Protein AF-0000000085010158 (afdb_homodimer)

Organism: Metarhizium robertsii (strain ARSEF 23 / ATCC MYA-3075) (NCBI:txid655844)

Structure (mmCIF, N/CA/C/O backbone):
data_AF-0000000085010158-model_v1
#
loop_
_entity.id
_entity.type
_entity.pdbx_description
1 polymer 'Uncharacterized protein'
#
loop_
_atom_site.group_PDB
_atom_site.id
_atom_site.type_symbol
_atom_site.label_atom_id
_atom_site.label_alt_id
_atom_site.label_comp_id
_atom_site.label_asym_id
_atom_site.label_entity_id
_atom_site.label_seq_id
_atom_site.pdbx_PDB_ins_code
_atom_site.Cartn_x
_atom_site.Cartn_y
_atom_site.Cartn_z
_atom_site.occupancy
_atom_site.B_iso_or_equiv
_atom_site.auth_seq_id
_atom_site.auth_comp_id
_atom_site.auth_asym_id
_atom_site.auth_atom_id
_atom_site.pdbx_PDB_model_num
ATOM 1 N N . MET A 1 1 ? -5.367 -14.742 -4.367 1 85.62 1 MET A N 1
ATOM 2 C CA . MET A 1 1 ? -5.766 -16.141 -4.531 1 85.62 1 MET A CA 1
ATOM 3 C C . MET A 1 1 ? -6.887 -16.266 -5.562 1 85.62 1 MET A C 1
ATOM 5 O O . MET A 1 1 ? -6.832 -17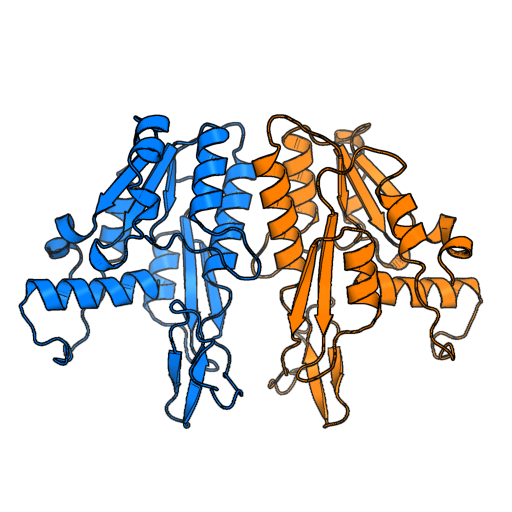.125 -6.441 1 85.62 1 MET A O 1
ATOM 9 N N . SER A 1 2 ? -7.801 -15.258 -5.531 1 76.25 2 SER A N 1
ATOM 10 C CA . SER A 1 2 ? -8.922 -15.375 -6.457 1 76.25 2 SER A CA 1
ATOM 11 C C . SER A 1 2 ? -8.445 -15.414 -7.906 1 76.25 2 SER A C 1
ATOM 13 O O . SER A 1 2 ? -8.867 -16.281 -8.68 1 76.25 2 SER A O 1
ATOM 15 N N . ASN A 1 3 ? -7.461 -14.625 -8.219 1 75.31 3 ASN A N 1
ATOM 16 C CA . ASN A 1 3 ? -6.973 -14.578 -9.586 1 75.31 3 ASN A CA 1
ATOM 17 C C . ASN A 1 3 ? -6.293 -15.883 -9.984 1 75.31 3 ASN A C 1
ATOM 19 O O . ASN A 1 3 ? -6.496 -16.375 -11.094 1 75.31 3 ASN A O 1
ATOM 23 N N . ILE A 1 4 ? -5.578 -16.391 -9.094 1 84.69 4 ILE A N 1
ATOM 24 C CA . ILE A 1 4 ? -4.848 -17.625 -9.375 1 84.69 4 ILE A CA 1
ATOM 25 C C . ILE A 1 4 ? -5.828 -18.781 -9.523 1 84.69 4 ILE A C 1
ATOM 27 O O . ILE A 1 4 ? -5.691 -19.609 -10.43 1 84.69 4 ILE A O 1
ATOM 31 N N . ASN A 1 5 ? -6.828 -18.766 -8.688 1 80.12 5 ASN A N 1
ATOM 32 C CA . ASN A 1 5 ? -7.805 -19.844 -8.68 1 80.12 5 ASN A CA 1
ATOM 33 C C . ASN A 1 5 ? -8.695 -19.797 -9.922 1 80.12 5 ASN A C 1
ATOM 35 O O . ASN A 1 5 ? -8.961 -20.828 -10.547 1 80.12 5 ASN A O 1
ATOM 39 N N . ILE A 1 6 ? -9.125 -18.641 -10.242 1 77.5 6 ILE A N 1
ATOM 40 C CA . ILE A 1 6 ? -9.992 -18.469 -11.406 1 77.5 6 ILE A CA 1
ATOM 41 C C . ILE A 1 6 ? -9.25 -18.891 -12.664 1 77.5 6 ILE A C 1
ATOM 43 O O . ILE A 1 6 ? -9.781 -19.641 -13.492 1 77.5 6 ILE A O 1
ATOM 47 N N . SER A 1 7 ? -8.078 -18.469 -12.758 1 79.75 7 SER A N 1
ATOM 48 C CA . SER A 1 7 ? -7.281 -18.797 -13.938 1 79.75 7 SER A CA 1
ATOM 49 C C . SER A 1 7 ? -6.922 -20.266 -13.961 1 79.75 7 SER A C 1
ATOM 51 O O . SER A 1 7 ? -6.77 -20.859 -15.031 1 79.75 7 SER A O 1
ATOM 53 N N . PHE A 1 8 ? -6.781 -20.859 -12.828 1 83.5 8 PHE A N 1
ATOM 54 C CA . PHE A 1 8 ? -6.551 -22.297 -12.727 1 83.5 8 PHE A CA 1
ATOM 55 C C . PHE A 1 8 ? -7.719 -23.078 -13.312 1 83.5 8 PHE A C 1
ATOM 57 O O . PHE A 1 8 ? -7.52 -23.984 -14.125 1 83.5 8 PHE A O 1
ATOM 64 N N . GLN A 1 9 ? -8.875 -22.656 -12.898 1 79.06 9 GLN A N 1
ATOM 65 C CA . GLN A 1 9 ? -10.078 -23.328 -13.406 1 79.06 9 GLN A CA 1
ATOM 66 C C . GLN A 1 9 ? -10.18 -23.188 -14.922 1 79.06 9 GLN A C 1
ATOM 68 O O . GLN A 1 9 ? -10.539 -24.141 -15.609 1 79.06 9 GLN A O 1
ATOM 73 N N . CYS A 1 10 ? -9.836 -22 -15.359 1 78 10 CYS A N 1
ATOM 74 C CA . CYS A 1 10 ? -9.852 -21.781 -16.797 1 78 10 CYS A CA 1
ATOM 75 C C . CYS A 1 10 ? -8.836 -22.672 -17.5 1 78 10 CYS A C 1
ATOM 77 O O . CYS A 1 10 ? -9.125 -23.25 -18.547 1 78 10 CYS A O 1
ATOM 79 N N . ALA A 1 11 ? -7.711 -22.734 -16.969 1 80.69 11 ALA A N 1
ATOM 80 C CA . ALA A 1 11 ? -6.656 -23.562 -17.547 1 80.69 11 ALA A CA 1
ATOM 81 C C . ALA A 1 11 ? -7.07 -25.031 -17.594 1 80.69 11 ALA A C 1
ATOM 83 O O . ALA A 1 11 ? -6.789 -25.734 -18.562 1 80.69 11 ALA A O 1
ATOM 84 N N . LEU A 1 12 ? -7.727 -25.422 -16.5 1 79.94 12 LEU A N 1
ATOM 85 C CA . LEU A 1 12 ? -8.195 -26.812 -16.438 1 79.94 12 LEU A CA 1
ATOM 86 C C . LEU A 1 12 ? -9.234 -27.078 -17.516 1 79.94 12 LEU A C 1
ATOM 88 O O . LEU A 1 12 ? -9.211 -28.141 -18.156 1 79.94 12 LEU A O 1
ATOM 92 N N . ARG A 1 13 ? -10.117 -26.094 -17.641 1 77.88 13 ARG A N 1
ATOM 93 C CA . ARG A 1 13 ? -11.148 -26.25 -18.656 1 77.88 13 ARG A CA 1
ATOM 94 C C . ARG A 1 13 ? -10.531 -26.344 -20.047 1 77.88 13 ARG A C 1
ATOM 96 O O . ARG A 1 13 ? -10.984 -27.125 -20.891 1 77.88 13 ARG A O 1
ATOM 103 N N . GLY A 1 14 ? -9.594 -25.562 -20.297 1 75.31 14 GLY A N 1
ATOM 104 C CA . GLY A 1 14 ? -8.906 -25.625 -21.578 1 75.31 14 GLY A CA 1
ATOM 105 C C . GLY A 1 14 ? -8.18 -26.922 -21.812 1 75.31 14 GLY A C 1
ATOM 106 O O . GLY A 1 14 ? -8.227 -27.484 -22.906 1 75.31 14 GLY A O 1
ATOM 107 N N . LYS A 1 15 ? -7.562 -27.375 -20.844 1 76.69 15 LYS A N 1
ATOM 108 C CA . LYS A 1 15 ? -6.773 -28.594 -20.953 1 76.69 15 LYS A CA 1
ATOM 109 C C . LYS A 1 15 ? -7.668 -29.812 -21.203 1 76.69 15 LYS A C 1
ATOM 111 O O . LYS A 1 15 ? -7.336 -30.672 -22.016 1 76.69 15 LYS A O 1
ATOM 116 N N . PHE A 1 16 ? -8.82 -29.859 -20.453 1 73.44 16 PHE A N 1
ATOM 117 C CA . PHE A 1 16 ? -9.664 -31.047 -20.531 1 73.44 16 PHE A CA 1
ATOM 118 C C . PHE A 1 16 ? -10.805 -30.828 -21.531 1 73.44 16 PHE A C 1
ATOM 120 O O . PHE A 1 16 ? -11.727 -31.641 -21.609 1 73.44 16 PHE A O 1
ATOM 127 N N . SER A 1 17 ? -10.578 -29.812 -22.359 1 67.56 17 SER A N 1
ATOM 128 C CA . SER A 1 17 ? -11.539 -29.5 -23.406 1 67.56 17 SER A CA 1
ATOM 129 C C . SER A 1 17 ? -12.969 -29.484 -22.859 1 67.56 17 SER A C 1
ATOM 131 O O . SER A 1 17 ? -13.867 -30.078 -23.453 1 67.56 17 SER A O 1
ATOM 133 N N . ILE A 1 18 ? -13.016 -29.25 -21.625 1 61.28 18 ILE A N 1
ATOM 134 C CA . ILE A 1 18 ? -14.344 -29.094 -21.031 1 61.28 18 ILE A CA 1
ATOM 135 C C . ILE A 1 18 ? -14.961 -27.781 -21.484 1 61.28 18 ILE A C 1
ATOM 137 O O . ILE A 1 18 ? -14.273 -26.75 -21.562 1 61.28 18 ILE A O 1
ATOM 141 N N . LYS A 1 19 ? -16.234 -27.875 -22.047 1 59.81 19 LYS A N 1
ATOM 142 C CA . LYS A 1 19 ? -16.922 -26.672 -22.516 1 59.81 19 LYS A CA 1
ATOM 143 C C . LYS A 1 19 ? -16.844 -25.547 -21.484 1 59.81 19 LYS A C 1
ATOM 145 O O . LYS A 1 19 ? -16.844 -25.812 -20.281 1 59.81 19 LYS A O 1
ATOM 150 N N . GLU A 1 20 ? -16.562 -24.406 -21.906 1 56.28 20 GLU A N 1
ATOM 151 C CA . GLU A 1 20 ? -16.328 -23.203 -21.109 1 56.28 20 GLU A CA 1
ATOM 152 C C . GLU A 1 20 ? -17.359 -23.094 -19.984 1 56.28 20 GLU A C 1
ATOM 154 O O . GLU A 1 20 ? -17.047 -22.656 -18.875 1 56.28 20 GLU A O 1
ATOM 159 N N . HIS A 1 21 ? -18.609 -23.609 -20.391 1 52.41 21 HIS A N 1
ATOM 160 C CA . HIS A 1 21 ? -19.719 -23.453 -19.453 1 52.41 21 HIS A CA 1
ATOM 161 C C . HIS A 1 21 ? -19.859 -24.672 -18.547 1 52.41 21 HIS A C 1
ATOM 163 O O . HIS A 1 21 ? -20.688 -24.688 -17.656 1 52.41 21 HIS A O 1
ATOM 169 N N . ALA A 1 22 ? -18.984 -25.719 -18.844 1 53.75 22 ALA A N 1
ATOM 170 C CA . ALA A 1 22 ? -19.156 -26.906 -18 1 53.75 22 ALA A CA 1
ATOM 171 C C . ALA A 1 22 ? -18.562 -26.672 -16.609 1 53.75 22 ALA A C 1
ATOM 173 O O . ALA A 1 22 ? -17.562 -25.969 -16.453 1 53.75 22 ALA A O 1
ATOM 174 N N . ARG A 1 23 ? -19.406 -26.828 -15.562 1 53.91 23 ARG A N 1
ATOM 175 C CA . ARG A 1 23 ? -19 -26.641 -14.172 1 53.91 23 ARG A CA 1
ATOM 176 C C . ARG A 1 23 ? -18.25 -27.844 -13.641 1 53.91 23 ARG A C 1
ATOM 178 O O . ARG A 1 23 ? -18.641 -28.984 -13.914 1 53.91 23 ARG A O 1
ATOM 185 N N . PHE A 1 24 ? -17 -27.766 -13.359 1 55 24 PHE A N 1
ATOM 186 C CA . PHE A 1 24 ? -16.328 -28.828 -12.617 1 55 24 PHE A CA 1
ATOM 187 C C . PHE A 1 24 ? -17.047 -29.125 -11.312 1 55 24 PHE A C 1
ATOM 189 O O . PHE A 1 24 ? -17.312 -28.203 -10.523 1 55 24 PHE A O 1
ATOM 196 N N . VAL A 1 25 ? -17.734 -30.125 -11.18 1 55.44 25 VAL A N 1
ATOM 197 C CA . VAL A 1 25 ? -18.25 -30.656 -9.914 1 55.44 25 VAL A CA 1
ATOM 198 C C . VAL A 1 25 ? -17.547 -31.984 -9.586 1 55.44 25 VAL A C 1
ATOM 200 O O . VAL A 1 25 ? -17.641 -32.938 -10.352 1 55.44 25 VAL A O 1
ATOM 203 N N . PRO A 1 26 ? -16.859 -31.922 -8.461 1 58.44 26 PRO A N 1
ATOM 204 C CA . PRO A 1 26 ? -16.547 -30.797 -7.578 1 58.44 26 PRO A CA 1
ATOM 205 C C . PRO A 1 26 ? -15.484 -29.859 -8.164 1 58.44 26 PRO A C 1
ATOM 207 O O . PRO A 1 26 ? -14.734 -30.266 -9.062 1 58.44 26 PRO A O 1
ATOM 210 N N . LEU A 1 27 ? -15.406 -28.641 -7.746 1 61.22 27 LEU A N 1
ATOM 211 C CA . LEU A 1 27 ? -14.422 -27.656 -8.188 1 61.22 27 LEU A CA 1
ATOM 212 C C . LEU A 1 27 ? -13.023 -28.062 -7.727 1 61.22 27 LEU A C 1
ATOM 214 O O . LEU A 1 27 ? -12.781 -28.25 -6.531 1 61.22 27 LEU A O 1
ATOM 218 N N . PRO A 1 28 ? -12.172 -28.453 -8.68 1 70.56 28 PRO A N 1
ATOM 219 C CA . PRO A 1 28 ? -10.812 -28.812 -8.281 1 70.56 28 PRO A CA 1
ATOM 220 C C . PRO A 1 28 ? -10.109 -27.719 -7.484 1 70.56 28 PRO A C 1
ATOM 222 O O . PRO A 1 28 ? -10.32 -26.531 -7.754 1 70.56 28 PRO A O 1
ATOM 225 N N . GLN A 1 29 ? -9.602 -28.219 -6.387 1 79.81 29 GLN A N 1
ATOM 226 C CA . GLN A 1 29 ? -8.875 -27.281 -5.527 1 79.81 29 GLN A CA 1
ATOM 227 C C . GLN A 1 29 ? -7.402 -27.219 -5.906 1 79.81 29 GLN A C 1
ATOM 229 O O . GLN A 1 29 ? -6.816 -28.234 -6.309 1 79.81 29 GLN A O 1
ATOM 234 N N . LEU A 1 30 ? -6.918 -26.109 -5.965 1 87.69 30 LEU A N 1
ATOM 235 C CA . LEU A 1 30 ? -5.504 -25.891 -6.242 1 87.69 30 LEU A CA 1
ATOM 236 C C . LEU A 1 30 ? -4.629 -26.469 -5.133 1 87.69 30 LEU A C 1
ATOM 238 O O . LEU A 1 30 ? -4.91 -26.266 -3.951 1 87.69 30 LEU A O 1
ATOM 242 N N . ASN A 1 31 ? -3.682 -27.312 -5.488 1 91.94 31 ASN A N 1
ATOM 243 C CA . ASN A 1 31 ? -2.711 -27.828 -4.531 1 91.94 31 ASN A CA 1
ATOM 244 C C . ASN A 1 31 ? -1.772 -26.734 -4.035 1 91.94 31 ASN A C 1
ATOM 246 O O . ASN A 1 31 ? -0.768 -26.422 -4.68 1 91.94 31 ASN A O 1
ATOM 250 N N . LEU A 1 32 ? -2.047 -26.234 -2.881 1 94.25 32 LEU A N 1
ATOM 251 C CA . LEU A 1 32 ? -1.325 -25.078 -2.355 1 94.25 32 LEU A CA 1
ATOM 252 C C . LEU A 1 32 ? 0.097 -25.469 -1.96 1 94.25 32 LEU A C 1
ATOM 254 O O . LEU A 1 32 ? 1.021 -24.656 -2.084 1 94.25 32 LEU A O 1
ATOM 258 N N . GLN A 1 33 ? 0.22 -26.672 -1.463 1 94.38 33 GLN A N 1
ATOM 259 C CA . GLN A 1 33 ? 1.555 -27.141 -1.109 1 94.38 33 GLN A CA 1
ATOM 260 C C . GLN A 1 33 ? 2.477 -27.156 -2.326 1 94.38 33 GLN A C 1
ATOM 262 O O . GLN A 1 33 ? 3.588 -26.625 -2.271 1 94.38 33 GLN A O 1
ATOM 267 N N . PHE A 1 34 ? 1.984 -27.719 -3.35 1 94.69 34 PHE A N 1
ATOM 268 C CA . PHE A 1 34 ? 2.799 -27.812 -4.559 1 94.69 34 PHE A CA 1
ATOM 269 C C . PHE A 1 34 ? 3.002 -26.422 -5.168 1 94.69 34 PHE A C 1
ATOM 271 O O . PHE A 1 34 ? 4.082 -26.125 -5.676 1 94.69 34 PHE A O 1
ATOM 278 N N . LEU A 1 35 ? 1.93 -25.609 -5.184 1 95.19 35 LEU A N 1
ATOM 279 C CA . LEU A 1 35 ? 2.088 -24.234 -5.656 1 95.19 35 LEU A CA 1
ATOM 280 C C . LEU A 1 35 ? 3.221 -23.547 -4.914 1 95.19 35 LEU A C 1
ATOM 282 O O . LEU A 1 35 ? 4.066 -22.891 -5.531 1 95.19 35 LEU A O 1
ATOM 286 N N . THR A 1 36 ? 3.266 -23.734 -3.607 1 96.56 36 THR A N 1
ATOM 287 C CA . THR A 1 36 ? 4.305 -23.125 -2.787 1 96.56 36 THR A CA 1
ATOM 288 C C . THR A 1 36 ? 5.684 -23.641 -3.186 1 96.56 36 THR A C 1
ATOM 290 O O . THR A 1 36 ? 6.648 -22.875 -3.242 1 96.56 36 THR A O 1
ATOM 293 N N . GLU A 1 37 ? 5.754 -24.891 -3.502 1 96.31 37 GLU A N 1
ATOM 294 C CA . GLU A 1 37 ? 7.016 -25.469 -3.953 1 96.31 37 GLU A CA 1
ATOM 295 C C . GLU A 1 37 ? 7.477 -24.844 -5.262 1 96.31 37 GLU A C 1
ATOM 297 O O . GLU A 1 37 ? 8.672 -24.609 -5.461 1 96.31 37 GLU A O 1
ATOM 302 N N . ILE A 1 38 ? 6.57 -24.609 -6.125 1 95.31 38 ILE A N 1
ATOM 303 C CA . ILE A 1 38 ? 6.898 -23.984 -7.395 1 95.31 38 ILE A CA 1
ATOM 304 C C . ILE A 1 38 ? 7.414 -22.562 -7.145 1 95.31 38 ILE A C 1
ATOM 306 O O . ILE A 1 38 ? 8.391 -22.125 -7.77 1 95.31 38 ILE A O 1
ATOM 310 N N . LEU A 1 39 ? 6.809 -21.828 -6.203 1 96.88 39 LEU A N 1
ATOM 311 C CA . LEU A 1 39 ? 7.148 -20.438 -5.93 1 96.88 39 LEU A CA 1
ATOM 312 C C . LEU A 1 39 ? 8.5 -20.328 -5.234 1 96.88 39 LEU A C 1
ATOM 314 O O . LEU A 1 39 ? 9.305 -19.453 -5.562 1 96.88 39 LEU A O 1
ATOM 318 N N . VAL A 1 40 ? 8.812 -21.203 -4.348 1 96.94 40 VAL A N 1
ATOM 319 C CA . VAL A 1 40 ? 9.969 -21.094 -3.465 1 96.94 40 VAL A CA 1
ATOM 320 C C . VAL A 1 40 ? 11.172 -21.781 -4.102 1 96.94 40 VAL A C 1
ATOM 322 O O . VAL A 1 40 ? 12.305 -21.328 -3.951 1 96.94 40 VAL A O 1
ATOM 325 N N . ARG A 1 41 ? 10.977 -22.891 -4.848 1 93.81 41 ARG A N 1
ATOM 326 C CA . ARG A 1 41 ? 12.008 -23.656 -5.531 1 93.81 41 ARG A CA 1
ATOM 327 C C . ARG A 1 41 ? 13.172 -23.969 -4.594 1 93.81 41 ARG A C 1
ATOM 329 O O . ARG A 1 41 ? 14.328 -23.734 -4.941 1 93.81 41 ARG A O 1
ATOM 336 N N . ASP A 1 42 ? 13.008 -24.312 -3.338 1 92.69 42 ASP A N 1
ATOM 337 C CA . ASP A 1 42 ? 13.961 -24.766 -2.328 1 92.69 42 ASP A CA 1
ATOM 338 C C . ASP A 1 42 ? 14.875 -23.625 -1.884 1 92.69 42 ASP A C 1
ATOM 340 O O . ASP A 1 42 ? 16 -23.859 -1.433 1 92.69 42 ASP A O 1
ATOM 344 N N . ARG A 1 43 ? 14.516 -22.453 -2.143 1 96.38 43 ARG A N 1
ATOM 345 C CA . ARG A 1 43 ? 15.273 -21.297 -1.688 1 96.38 43 ARG A CA 1
ATOM 346 C C . ARG A 1 43 ? 14.898 -20.922 -0.257 1 96.38 43 ARG A C 1
ATOM 348 O O . ARG A 1 43 ? 13.844 -21.328 0.239 1 96.38 43 ARG A O 1
ATOM 355 N N . LYS A 1 44 ? 15.828 -20.219 0.355 1 96.81 44 LYS A N 1
ATOM 356 C CA . LYS A 1 44 ? 15.516 -19.656 1.669 1 96.81 44 LYS A CA 1
ATOM 357 C C . LYS A 1 44 ? 14.328 -18.703 1.59 1 96.81 44 LYS A C 1
ATOM 359 O O . LYS A 1 44 ? 14.297 -17.828 0.728 1 96.81 44 LYS A O 1
ATOM 364 N N . ILE A 1 45 ? 13.414 -18.922 2.461 1 97.31 45 ILE A N 1
ATOM 365 C CA . ILE A 1 45 ? 12.211 -18.094 2.494 1 97.31 45 ILE A CA 1
ATOM 366 C C . ILE A 1 45 ? 12.406 -16.938 3.475 1 97.31 45 ILE A C 1
ATOM 368 O O . ILE A 1 45 ? 12.68 -17.156 4.66 1 97.31 45 ILE A O 1
ATOM 372 N N . MET A 1 46 ? 12.312 -15.773 2.945 1 96.75 46 MET A N 1
ATOM 373 C CA . MET A 1 46 ? 12.359 -14.617 3.844 1 96.75 46 MET A CA 1
ATOM 374 C C . MET A 1 46 ? 10.953 -14.219 4.289 1 96.75 46 MET A C 1
ATOM 376 O O . MET A 1 46 ? 10.742 -13.875 5.453 1 96.75 46 MET A O 1
ATOM 380 N N . THR A 1 47 ? 10.031 -14.188 3.354 1 96.75 47 THR A N 1
ATOM 381 C CA . THR A 1 47 ? 8.633 -13.898 3.666 1 96.75 47 THR A CA 1
ATOM 382 C C . THR A 1 47 ? 7.707 -14.531 2.635 1 96.75 47 THR A C 1
ATOM 384 O O . THR A 1 47 ? 8.07 -14.672 1.466 1 96.75 47 THR A O 1
ATOM 387 N N . LEU A 1 48 ? 6.539 -14.984 3.07 1 97.94 48 LEU A N 1
ATOM 388 C CA . LEU A 1 48 ? 5.441 -15.469 2.24 1 97.94 48 LEU A CA 1
ATOM 389 C C . LEU A 1 48 ? 4.164 -14.68 2.516 1 97.94 48 LEU A C 1
ATOM 391 O O . LEU A 1 48 ? 3.729 -14.578 3.664 1 97.94 48 LEU A O 1
ATOM 395 N N . ASN A 1 49 ? 3.646 -14.047 1.486 1 97.81 49 ASN A N 1
ATOM 396 C CA . ASN A 1 49 ? 2.43 -13.25 1.631 1 97.81 49 ASN A CA 1
ATOM 397 C C . ASN A 1 49 ? 1.328 -13.742 0.694 1 97.81 49 ASN A C 1
ATOM 399 O O . ASN A 1 49 ? 1.595 -14.078 -0.46 1 97.81 49 ASN A O 1
ATOM 403 N N . ALA A 1 50 ? 0.151 -13.812 1.194 1 96.88 50 ALA A N 1
ATOM 404 C CA . ALA A 1 50 ? -1.021 -14.148 0.387 1 96.88 50 ALA A CA 1
ATOM 405 C C . ALA A 1 50 ? -2.152 -13.156 0.631 1 96.88 50 ALA A C 1
ATOM 407 O O . ALA A 1 50 ? -2.402 -12.75 1.771 1 96.88 50 ALA A O 1
ATOM 408 N N . GLY A 1 51 ? -2.67 -12.641 -0.449 1 94.88 51 GLY A N 1
ATOM 409 C CA . GLY A 1 51 ? -3.871 -11.828 -0.379 1 94.88 51 GLY A CA 1
ATOM 410 C C . GLY A 1 51 ? -5.137 -12.594 -0.72 1 94.88 51 GLY A C 1
ATOM 411 O O . GLY A 1 51 ? -5.207 -13.25 -1.762 1 94.88 51 GLY A O 1
ATOM 412 N N . CYS A 1 52 ? -6.133 -12.492 0.187 1 93.31 52 CYS A N 1
ATOM 413 C CA . CYS A 1 52 ? -7.391 -13.203 0.007 1 93.31 52 CYS A CA 1
ATOM 414 C C . CYS A 1 52 ? -8.578 -12.289 0.283 1 93.31 52 CYS A C 1
ATOM 416 O O . CYS A 1 52 ? -8.414 -11.211 0.856 1 93.31 52 CYS A O 1
ATOM 418 N N . SER A 1 53 ? -9.664 -12.711 -0.253 1 90 53 SER A N 1
ATOM 419 C CA . SER A 1 53 ? -10.906 -12.016 0.052 1 90 53 SER A CA 1
ATOM 420 C C . SER A 1 53 ? -12.031 -12.992 0.371 1 90 53 SER A C 1
ATOM 422 O O . SER A 1 53 ? -12 -14.141 -0.077 1 90 53 SER A O 1
ATOM 424 N N . VAL A 1 54 ? -12.945 -12.523 1.182 1 88.19 54 VAL A N 1
ATOM 425 C CA . VAL A 1 54 ? -14.094 -13.344 1.566 1 88.19 54 VAL A CA 1
ATOM 426 C C . VAL A 1 54 ? -15.359 -12.5 1.561 1 88.19 54 VAL A C 1
ATOM 428 O O . VAL A 1 54 ? -15.297 -11.273 1.669 1 88.19 54 VAL A O 1
ATOM 431 N N . LEU A 1 55 ? -16.5 -13.164 1.315 1 84.31 55 LEU A N 1
ATOM 432 C CA . LEU A 1 55 ? -17.781 -12.484 1.427 1 84.31 55 LEU A CA 1
ATOM 433 C C . LEU A 1 55 ? -18.062 -12.094 2.875 1 84.31 55 LEU A C 1
ATOM 435 O O . LEU A 1 55 ? -17.641 -12.797 3.801 1 84.31 55 LEU A O 1
ATOM 439 N N . PRO A 1 56 ? -18.812 -10.992 3.004 1 81.38 56 PRO A N 1
ATOM 440 C CA . PRO A 1 56 ? -19.141 -10.594 4.375 1 81.38 56 PRO A CA 1
ATOM 441 C C . PRO A 1 56 ? -19.922 -11.672 5.125 1 81.38 56 PRO A C 1
ATOM 443 O O . PRO A 1 56 ? -20.781 -12.344 4.539 1 81.38 56 PRO A O 1
ATOM 446 N N . HIS A 1 57 ? -19.594 -11.797 6.344 1 79.75 57 HIS A N 1
ATOM 447 C CA . HIS A 1 57 ? -20.312 -12.672 7.27 1 79.75 57 HIS A CA 1
ATOM 448 C C . HIS A 1 57 ? -20.156 -14.141 6.871 1 79.75 57 HIS A C 1
ATOM 450 O O . HIS A 1 57 ? -21 -14.969 7.191 1 79.75 57 HIS A O 1
ATOM 456 N N . ARG A 1 58 ? -19.234 -14.438 6.043 1 83.19 58 ARG A N 1
ATOM 457 C CA . ARG A 1 58 ? -18.938 -15.828 5.719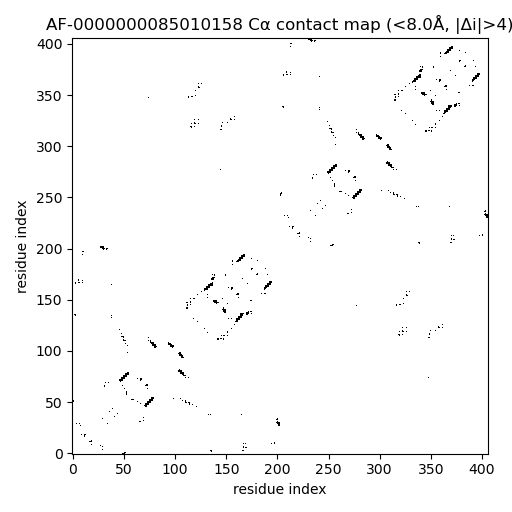 1 83.19 58 ARG A CA 1
ATOM 458 C C . ARG A 1 58 ? -17.703 -16.328 6.48 1 83.19 58 A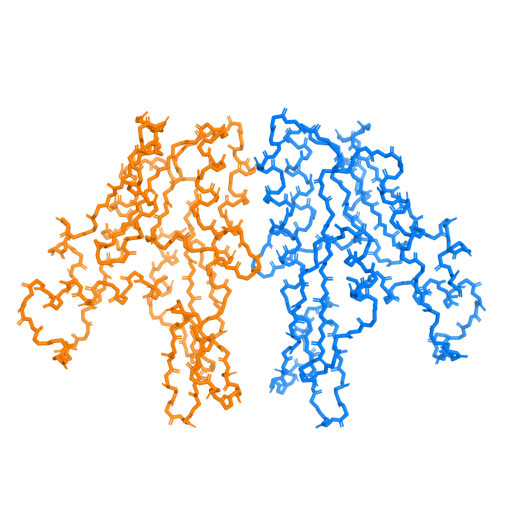RG A C 1
ATOM 460 O O . ARG A 1 58 ? -16.828 -15.531 6.828 1 83.19 58 ARG A O 1
ATOM 467 N N . GLN A 1 59 ? -17.781 -17.547 6.738 1 85.06 59 GLN A N 1
ATOM 468 C CA . GLN A 1 59 ? -16.641 -18.141 7.406 1 85.06 59 GLN A CA 1
ATOM 469 C C . GLN A 1 59 ? -15.414 -18.156 6.5 1 85.06 59 GLN A C 1
ATOM 471 O O . GLN A 1 59 ? -15.547 -18.188 5.273 1 85.06 59 GLN A O 1
ATOM 476 N N . GLU A 1 60 ? -14.281 -18.094 7.133 1 88.38 60 GLU A N 1
ATOM 477 C CA . GLU A 1 60 ? -13.023 -18.156 6.398 1 88.38 60 GLU A CA 1
ATOM 478 C C . GLU A 1 60 ? -12.891 -19.484 5.652 1 88.38 60 GLU A C 1
ATOM 480 O O . GLU A 1 60 ? -13.109 -20.547 6.23 1 88.38 60 GLU A O 1
ATOM 485 N N . PRO A 1 61 ? -12.609 -19.438 4.414 1 87.5 61 PRO A N 1
ATOM 486 C CA . PRO A 1 61 ? -12.414 -20.672 3.66 1 87.5 61 PRO A CA 1
ATOM 487 C C . PRO A 1 61 ? -11.234 -21.5 4.184 1 87.5 61 PRO A C 1
ATOM 489 O O . PRO A 1 61 ? -10.281 -20.938 4.73 1 87.5 61 PRO A O 1
ATOM 492 N N . ARG A 1 62 ? -11.367 -22.75 4.004 1 89.19 62 ARG A N 1
ATOM 493 C CA . ARG A 1 62 ? -10.367 -23.688 4.496 1 89.19 62 ARG A CA 1
ATOM 494 C C . ARG A 1 62 ? -8.984 -23.375 3.932 1 89.19 62 ARG A C 1
ATOM 496 O O . ARG A 1 62 ? -7.973 -23.547 4.609 1 89.19 62 ARG A O 1
ATOM 503 N N . PHE A 1 63 ? -8.938 -22.922 2.707 1 90.94 63 PHE A N 1
ATOM 504 C CA . PHE A 1 63 ? -7.652 -22.703 2.064 1 90.94 63 PHE A CA 1
ATOM 505 C C . PHE A 1 63 ? -6.875 -21.594 2.777 1 90.94 63 PHE A C 1
ATOM 507 O O . PHE A 1 63 ? -5.648 -21.531 2.693 1 90.94 63 PHE A O 1
ATOM 514 N N . VAL A 1 64 ? -7.531 -20.719 3.459 1 94.25 64 VAL A N 1
ATOM 515 C CA . VAL A 1 64 ? -6.879 -19.641 4.199 1 94.25 64 VAL A CA 1
ATOM 516 C C . VAL A 1 64 ? -6.023 -20.234 5.32 1 94.25 64 VAL A C 1
ATOM 518 O O . VAL A 1 64 ? -4.863 -19.859 5.488 1 94.25 64 VAL A O 1
ATOM 521 N N . GLN A 1 65 ? -6.625 -21.203 6.016 1 94.88 65 GLN A N 1
ATOM 522 C CA . GLN A 1 65 ? -5.871 -21.875 7.066 1 94.88 65 GLN A CA 1
ATOM 523 C C . GLN A 1 65 ? -4.73 -22.703 6.484 1 94.88 65 GLN A C 1
ATOM 525 O O . GLN A 1 65 ? -3.652 -22.781 7.074 1 94.88 65 GLN A O 1
ATOM 530 N N . GLU A 1 66 ? -4.996 -23.281 5.402 1 94.81 66 GLU A N 1
ATOM 531 C CA . GLU A 1 66 ? -3.945 -24.047 4.73 1 94.81 66 GLU A CA 1
ATOM 532 C C . GLU A 1 66 ? -2.752 -23.156 4.395 1 94.81 66 GLU A C 1
ATOM 534 O O . GLU A 1 66 ? -1.601 -23.547 4.578 1 94.81 66 GLU A O 1
ATOM 539 N N . LEU A 1 67 ? -2.986 -21.969 3.924 1 96.62 67 LEU A N 1
ATOM 540 C CA . LEU A 1 67 ? -1.93 -21.016 3.613 1 96.62 67 LEU A CA 1
ATOM 541 C C . LEU A 1 67 ? -1.153 -20.641 4.871 1 96.62 67 LEU A C 1
ATOM 543 O O . LEU A 1 67 ? 0.079 -20.594 4.852 1 96.62 67 LEU A O 1
ATOM 547 N N . ARG A 1 68 ? -1.881 -20.406 5.922 1 97.44 68 ARG A N 1
ATOM 548 C CA . ARG A 1 68 ? -1.226 -20.078 7.184 1 97.44 68 ARG A CA 1
ATOM 549 C C . ARG A 1 68 ? -0.319 -21.219 7.645 1 97.44 68 ARG A C 1
ATOM 551 O O . ARG A 1 68 ? 0.795 -20.984 8.117 1 97.44 68 ARG A O 1
ATOM 558 N N . ASP A 1 69 ? -0.827 -22.406 7.469 1 97.56 69 ASP A N 1
ATOM 559 C CA . ASP A 1 69 ? -0.059 -23.578 7.867 1 97.56 69 ASP A CA 1
ATOM 560 C C . ASP A 1 69 ? 1.216 -23.703 7.035 1 97.56 69 ASP A C 1
ATOM 562 O O . ASP A 1 69 ? 2.213 -24.266 7.504 1 97.56 69 ASP A O 1
ATOM 566 N N . LEU A 1 70 ? 1.181 -23.234 5.84 1 97 70 LEU A N 1
ATOM 567 C CA . LEU A 1 70 ? 2.336 -23.297 4.953 1 97 70 LEU A CA 1
ATOM 568 C C . LEU A 1 70 ? 3.312 -22.172 5.258 1 97 70 LEU A C 1
ATOM 570 O O . LEU A 1 70 ? 4.391 -22.094 4.664 1 97 70 LEU A O 1
ATOM 574 N N . GLY A 1 71 ? 2.9 -21.203 6.152 1 97.38 71 GLY A N 1
ATOM 575 C CA . GLY A 1 71 ? 3.811 -20.156 6.586 1 97.38 71 GLY A CA 1
ATOM 576 C C . GLY A 1 71 ? 3.5 -18.797 5.977 1 97.38 71 GLY A C 1
ATOM 577 O O . GLY A 1 71 ? 4.227 -17.828 6.203 1 97.38 71 GLY A O 1
ATOM 578 N N . TYR A 1 72 ? 2.408 -18.719 5.246 1 98.06 72 TYR A N 1
ATOM 579 C CA . TYR A 1 72 ? 2.053 -17.453 4.629 1 98.06 72 TYR A CA 1
ATOM 580 C C . TYR A 1 72 ? 1.483 -16.484 5.66 1 98.06 72 TYR A C 1
ATOM 582 O O . TYR A 1 72 ? 0.714 -16.875 6.539 1 98.06 72 TYR A O 1
ATOM 590 N N . ARG A 1 73 ? 1.917 -15.258 5.602 1 97.06 73 ARG A N 1
ATOM 591 C CA . ARG A 1 73 ? 1.088 -14.18 6.129 1 97.06 73 ARG A CA 1
ATOM 592 C C . ARG A 1 73 ? -0.136 -13.953 5.25 1 97.06 73 ARG A C 1
ATOM 594 O O . ARG A 1 73 ? -0.008 -13.547 4.09 1 97.06 73 ARG A O 1
ATOM 601 N N . VAL A 1 74 ? -1.27 -14.188 5.816 1 96.62 74 VAL A N 1
ATOM 602 C CA . VAL A 1 74 ? -2.479 -14.086 5.004 1 96.62 74 VAL A CA 1
ATOM 603 C C . VAL A 1 74 ? -3.221 -12.797 5.34 1 96.62 74 VAL A C 1
ATOM 605 O O . VAL A 1 74 ? -3.621 -12.586 6.488 1 96.62 74 VAL A O 1
ATOM 608 N N . ASP A 1 75 ? -3.316 -11.914 4.379 1 95.19 75 ASP A N 1
ATOM 609 C CA . ASP A 1 75 ? -4.195 -10.75 4.484 1 95.19 75 ASP A CA 1
ATOM 610 C C . ASP A 1 75 ? -5.574 -11.055 3.898 1 95.19 75 ASP A C 1
ATOM 612 O O . ASP A 1 75 ? -5.727 -11.156 2.68 1 95.19 75 ASP A O 1
ATOM 616 N N . LEU A 1 76 ? -6.508 -11.172 4.793 1 93.12 76 LEU A N 1
ATOM 617 C CA . LEU A 1 76 ? -7.863 -11.539 4.395 1 93.12 76 LEU A CA 1
ATOM 618 C C . LEU A 1 76 ? -8.789 -10.328 4.441 1 93.12 76 LEU A C 1
ATOM 620 O O . LEU A 1 76 ? -9.062 -9.789 5.516 1 93.12 76 LEU A O 1
ATOM 624 N N . ARG A 1 77 ? -9.289 -9.906 3.275 1 88.94 77 ARG A N 1
ATOM 625 C CA . ARG A 1 77 ? -10.188 -8.758 3.211 1 88.94 77 ARG A CA 1
ATOM 626 C C . ARG A 1 77 ? -11.625 -9.203 2.945 1 88.94 77 ARG A C 1
ATOM 628 O O . ARG A 1 77 ? -11.852 -10.25 2.338 1 88.94 77 ARG A O 1
ATOM 635 N N . GLU A 1 78 ? -12.531 -8.328 3.391 1 86.06 78 GLU A N 1
ATOM 636 C CA . GLU A 1 78 ? -13.945 -8.586 3.111 1 86.06 78 GLU A CA 1
ATOM 637 C C . GLU A 1 78 ? -14.398 -7.871 1.843 1 86.06 78 GLU A C 1
ATOM 639 O O . GLU A 1 78 ? -14.078 -6.695 1.642 1 86.06 78 GLU A O 1
ATOM 644 N N . ARG A 1 79 ? -15.078 -8.625 1.054 1 85.69 79 ARG A N 1
ATOM 64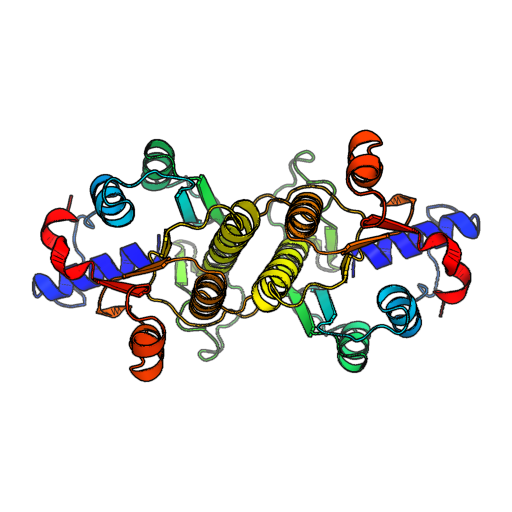5 C CA . ARG A 1 79 ? -15.625 -8.031 -0.16 1 85.69 79 ARG A CA 1
ATOM 646 C C . ARG A 1 79 ? -16.719 -7.027 0.17 1 85.69 79 ARG A C 1
ATOM 648 O O . ARG A 1 79 ? -17.391 -7.148 1.198 1 85.69 79 ARG A O 1
ATOM 655 N N . LYS A 1 80 ? -16.828 -6.047 -0.585 1 79.31 80 LYS A N 1
ATOM 656 C CA . LYS A 1 80 ? -17.797 -4.98 -0.337 1 79.31 80 LYS A CA 1
ATOM 657 C C . LYS A 1 80 ? -18.984 -5.086 -1.286 1 79.31 80 LYS A C 1
ATOM 659 O O . LYS A 1 80 ? -18.828 -5.434 -2.457 1 79.31 80 LYS A O 1
ATOM 664 N N . ARG A 1 81 ? -20.141 -4.73 -0.622 1 75.69 81 ARG A N 1
ATOM 665 C CA . ARG A 1 81 ? -21.359 -4.73 -1.443 1 75.69 81 ARG A CA 1
ATOM 666 C C . ARG A 1 81 ? -21.328 -3.578 -2.441 1 75.69 81 ARG A C 1
ATOM 668 O O . ARG A 1 81 ? -20.984 -2.449 -2.09 1 75.69 81 ARG A O 1
ATOM 675 N N . GLU A 1 82 ? -21.453 -3.855 -3.662 1 69.19 82 GLU A N 1
ATOM 676 C CA . GLU A 1 82 ? -21.5 -2.824 -4.695 1 69.19 82 GLU A CA 1
ATOM 677 C C . GLU A 1 82 ? -22.906 -2.211 -4.789 1 69.19 82 GLU A C 1
ATOM 679 O O . GLU A 1 82 ? -23.906 -2.932 -4.816 1 69.19 82 GLU A O 1
ATOM 684 N N . ASN A 1 83 ? -23.156 -1.023 -4.121 1 58.06 83 ASN A N 1
ATOM 685 C CA . ASN A 1 83 ? -24.484 -0.407 -4.25 1 58.06 83 ASN A CA 1
ATOM 686 C C . ASN A 1 83 ? -24.766 0.011 -5.691 1 58.06 83 ASN A C 1
ATOM 688 O O . ASN A 1 83 ? -25.781 0.649 -5.965 1 58.06 83 ASN A O 1
ATOM 692 N N . HIS A 1 84 ? -23.781 0.45 -6.523 1 50.19 84 HIS A N 1
ATOM 693 C CA . HIS A 1 84 ? -24.141 1.198 -7.719 1 50.19 84 HIS A CA 1
ATOM 694 C C . HIS A 1 84 ? -25.031 0.364 -8.641 1 50.19 84 HIS A C 1
ATOM 696 O O . HIS A 1 84 ? -24.938 -0.866 -8.641 1 50.19 84 HIS A O 1
ATOM 702 N N . ASP A 1 85 ? -26.219 0.958 -9.023 1 45.94 85 ASP A N 1
ATOM 703 C CA . ASP A 1 85 ? -26.75 0.813 -10.367 1 45.94 85 ASP A CA 1
ATOM 704 C C . ASP A 1 85 ? -25.641 0.608 -11.398 1 45.94 85 ASP A C 1
ATOM 706 O O . ASP A 1 85 ? -24.812 1.493 -11.602 1 45.94 85 ASP A O 1
ATOM 710 N N . PHE A 1 86 ? -25.062 -0.476 -11.492 1 38.09 86 PHE A N 1
ATOM 711 C CA . PHE A 1 86 ? -23.984 -0.713 -12.453 1 38.09 86 PHE A CA 1
ATOM 712 C C . PHE A 1 86 ? -24.219 0.108 -13.719 1 38.09 86 PHE A C 1
ATOM 714 O O . PHE A 1 86 ? -25.188 -0.103 -14.438 1 38.09 86 PHE A O 1
ATOM 721 N N . LYS A 1 87 ? -24 1.454 -13.703 1 39.31 87 LYS A N 1
ATOM 722 C CA . LYS A 1 87 ? -23.828 1.706 -15.125 1 39.31 87 LYS A CA 1
ATOM 723 C C . LYS A 1 87 ? -22.719 0.834 -15.711 1 39.31 87 LYS A C 1
ATOM 725 O O . LYS A 1 87 ? -21.641 0.73 -15.133 1 39.31 87 LYS A O 1
ATOM 730 N N . ALA A 1 88 ? -22.969 -0.139 -16.516 1 34 88 ALA A N 1
ATOM 731 C CA . ALA A 1 88 ? -22.297 -1.188 -17.266 1 34 88 ALA A CA 1
ATOM 732 C C . ALA A 1 88 ? -20.812 -0.88 -17.422 1 34 88 ALA A C 1
ATOM 734 O O . ALA A 1 88 ? -19.984 -1.792 -17.578 1 34 88 ALA A O 1
ATOM 735 N N . GLY A 1 89 ? -20.312 0.241 -17.562 1 34.75 89 GLY A N 1
ATOM 736 C CA . GLY A 1 89 ? -19.078 0.538 -18.25 1 34.75 89 GLY A CA 1
ATOM 737 C C . GLY A 1 89 ? -17.875 0.553 -17.344 1 34.75 89 GLY A C 1
ATOM 738 O O . GLY A 1 89 ? -16.734 0.722 -17.797 1 34.75 89 GLY A O 1
ATOM 739 N N . GLU A 1 90 ? -17.938 1.051 -16.109 1 36.03 90 GLU A N 1
ATOM 740 C CA . GLU A 1 90 ? -16.656 1.343 -15.469 1 36.03 90 GLU A CA 1
ATOM 741 C C . GLU A 1 90 ? -16.141 0.141 -14.688 1 36.03 90 GLU A C 1
ATOM 743 O O . GLU A 1 90 ? -15.352 0.296 -13.742 1 36.03 90 GLU A O 1
ATOM 748 N N . ALA A 1 91 ? -16.594 -1.049 -14.703 1 35.56 91 ALA A N 1
ATOM 749 C CA . ALA A 1 91 ? -16.016 -2.236 -14.07 1 35.56 91 ALA A CA 1
ATOM 750 C C . ALA A 1 91 ? -14.57 -2.443 -14.492 1 35.56 91 ALA A C 1
ATOM 752 O O . ALA A 1 91 ? -14.281 -2.584 -15.688 1 35.56 91 ALA A O 1
ATOM 753 N N . SER A 1 92 ? -13.688 -1.903 -13.797 1 38.97 92 SER A N 1
ATOM 754 C CA . SER A 1 92 ? -12.352 -2.357 -14.172 1 38.97 92 SER A CA 1
ATOM 755 C C . SER A 1 92 ? -12.281 -3.881 -14.234 1 38.97 92 SER A C 1
ATOM 757 O O . SER A 1 92 ? -12.984 -4.566 -13.484 1 38.97 92 SER A O 1
ATOM 759 N N . SER A 1 93 ? -12.008 -4.461 -15.297 1 40.25 93 SER A N 1
ATOM 760 C CA . SER A 1 93 ? -11.883 -5.863 -15.664 1 40.25 93 SER A CA 1
ATOM 761 C C . SER A 1 93 ? -11.414 -6.711 -14.484 1 40.25 93 SER A C 1
ATOM 763 O O . SER A 1 93 ? -11.602 -7.93 -14.477 1 40.25 93 SER A O 1
ATOM 765 N N . SER A 1 94 ? -10.672 -6.105 -13.523 1 44.41 94 SER A N 1
ATOM 766 C CA . SER A 1 94 ? -10.062 -6.988 -12.531 1 44.41 94 SER A CA 1
ATOM 767 C C . SER A 1 94 ? -11 -7.211 -11.344 1 44.41 94 SER A C 1
ATOM 769 O O . SER A 1 94 ? -10.648 -7.922 -10.398 1 44.41 94 SER A O 1
ATOM 771 N N . GLU A 1 95 ? -12.086 -6.574 -11.383 1 47.38 95 GLU A N 1
ATOM 772 C CA . GLU A 1 95 ? -12.969 -6.703 -10.227 1 47.38 95 GLU A CA 1
ATOM 773 C C . GLU A 1 95 ? -13.844 -7.949 -10.336 1 47.38 95 GLU A C 1
ATOM 775 O O . GLU A 1 95 ? -14.508 -8.164 -11.352 1 47.38 95 GLU A O 1
ATOM 780 N N . GLU A 1 96 ? -13.453 -8.969 -9.664 1 53.19 96 GLU A N 1
ATOM 781 C CA . GLU A 1 96 ? -14.266 -10.18 -9.578 1 53.19 96 GLU A CA 1
ATOM 782 C C . GLU A 1 96 ? -15.547 -9.93 -8.797 1 53.19 96 GLU A C 1
ATOM 784 O O . GLU A 1 96 ? -15.516 -9.422 -7.672 1 53.19 96 GLU A O 1
ATOM 789 N N . PHE A 1 97 ? -16.625 -9.891 -9.578 1 49.22 97 PHE A N 1
ATOM 790 C CA . PHE A 1 97 ? -17.938 -9.773 -8.961 1 49.22 97 PHE A CA 1
ATOM 791 C C . PHE A 1 97 ? -18.438 -11.133 -8.477 1 49.22 97 PHE A C 1
ATOM 793 O O . PHE A 1 97 ? -18.203 -12.156 -9.133 1 49.22 97 PHE A O 1
ATOM 800 N N . VAL A 1 98 ? -18.562 -11.227 -7.152 1 54.44 98 VAL A N 1
ATOM 801 C CA . VAL A 1 98 ? -19.25 -12.422 -6.652 1 54.44 98 VAL A CA 1
ATOM 802 C C . VAL A 1 98 ? -20.688 -12.07 -6.285 1 54.44 98 VAL A C 1
ATOM 804 O O . VAL A 1 98 ? -20.938 -11.047 -5.637 1 54.44 98 VAL A O 1
ATOM 807 N N . PHE A 1 99 ? -21.641 -12.703 -6.953 1 51.94 99 PHE A N 1
ATOM 808 C CA . PHE A 1 99 ? -23.047 -12.531 -6.629 1 51.94 99 PHE A CA 1
ATOM 809 C C . PHE A 1 99 ? -23.406 -13.297 -5.363 1 51.94 99 PHE A C 1
ATOM 811 O O . PHE A 1 99 ? -22.984 -14.445 -5.18 1 51.94 99 PHE A O 1
ATOM 818 N N . SER A 1 100 ? -23.766 -12.5 -4.316 1 53.69 100 SER A N 1
ATOM 819 C CA . SER A 1 100 ? -24.219 -13.188 -3.113 1 53.69 100 SER A CA 1
ATOM 820 C C . SER A 1 100 ? -25.656 -13.695 -3.273 1 53.69 100 SER A C 1
ATOM 822 O O . SER A 1 100 ? -26.406 -13.18 -4.105 1 53.69 100 SER A O 1
ATOM 824 N N . ARG A 1 101 ? -26 -14.766 -2.627 1 52.81 101 ARG A N 1
ATOM 825 C CA . ARG A 1 101 ? -27.328 -15.359 -2.609 1 52.81 101 ARG A CA 1
ATOM 826 C C . ARG A 1 101 ? -28.391 -14.312 -2.334 1 52.81 101 ARG A C 1
ATOM 828 O O . ARG A 1 101 ? -29.5 -14.398 -2.852 1 52.81 101 ARG A O 1
ATOM 835 N N . ASN A 1 102 ? -28.156 -13.359 -1.501 1 54.06 102 ASN A N 1
ATOM 836 C CA . ASN A 1 102 ? -29.188 -12.398 -1.116 1 54.06 102 ASN A CA 1
ATOM 837 C C . ASN A 1 102 ? -29.281 -11.25 -2.115 1 54.06 102 ASN A C 1
ATOM 839 O O . ASN A 1 102 ? -29.859 -10.203 -1.813 1 54.06 102 ASN A O 1
ATOM 843 N N . GLY A 1 103 ? -28.734 -11.469 -3.359 1 59.19 103 GLY A N 1
ATOM 844 C CA . GLY A 1 103 ? -28.984 -10.562 -4.469 1 59.19 103 GLY A CA 1
ATOM 845 C C . GLY A 1 103 ? -27.984 -9.414 -4.539 1 59.19 103 GLY A C 1
ATOM 846 O O . GLY A 1 103 ? -28.078 -8.562 -5.43 1 59.19 103 GLY A O 1
ATOM 847 N N . GLY A 1 104 ? -27 -9.445 -3.592 1 66.94 104 GLY A N 1
ATOM 848 C CA . GLY A 1 104 ? -26.109 -8.297 -3.682 1 66.94 104 GLY A CA 1
ATOM 849 C C . GLY A 1 104 ? -24.797 -8.617 -4.395 1 66.94 104 GLY A C 1
ATOM 850 O O . GLY A 1 104 ? -24.406 -9.773 -4.48 1 66.94 104 GLY A O 1
ATOM 851 N N . ARG A 1 105 ? -24.375 -7.758 -5.309 1 78.69 105 ARG A N 1
ATOM 852 C CA . ARG A 1 105 ? -23.078 -7.879 -5.973 1 78.69 105 ARG A CA 1
ATOM 853 C C . ARG A 1 105 ? -21.953 -7.402 -5.066 1 78.69 105 ARG A C 1
ATOM 855 O O . ARG A 1 105 ? -22.047 -6.344 -4.445 1 78.69 105 ARG A O 1
ATOM 862 N N . TYR A 1 106 ? -21.016 -8.367 -4.875 1 81.88 106 TYR A N 1
ATOM 863 C CA . TYR A 1 106 ? -19.875 -8.039 -4.027 1 81.88 106 TYR A CA 1
ATOM 864 C C . TYR A 1 106 ? -18.594 -7.977 -4.848 1 81.88 106 TYR A C 1
ATOM 866 O O . TYR A 1 106 ? -18.391 -8.781 -5.762 1 81.88 106 TYR A O 1
ATOM 874 N N . VAL A 1 107 ? -17.828 -7.027 -4.559 1 80.69 107 VAL A N 1
ATOM 875 C CA . VAL A 1 107 ? -16.609 -6.812 -5.316 1 80.69 107 VAL A CA 1
ATOM 876 C C . VAL A 1 107 ? -15.398 -6.926 -4.391 1 80.69 107 VAL A C 1
ATOM 878 O O . VAL A 1 107 ? -15.445 -6.492 -3.238 1 80.69 107 VAL A O 1
ATOM 881 N N . GLU A 1 108 ? -14.375 -7.656 -4.953 1 81.44 108 GLU A N 1
ATOM 882 C CA . GLU A 1 108 ? -13.094 -7.699 -4.262 1 81.44 108 GLU A CA 1
ATOM 883 C C . GLU A 1 108 ? -12.352 -6.371 -4.398 1 81.44 108 GLU A C 1
ATOM 885 O O . GLU A 1 108 ? -12.25 -5.82 -5.496 1 81.44 108 GLU A O 1
ATOM 890 N N . GLU A 1 109 ? -12.016 -5.871 -3.223 1 78.62 109 GLU A N 1
ATOM 891 C CA . GLU A 1 109 ? -11.305 -4.602 -3.254 1 78.62 109 GLU A CA 1
ATOM 892 C C . GLU A 1 109 ? -10.016 -4.668 -2.432 1 78.62 109 GLU A C 1
ATOM 894 O O . GLU A 1 109 ? -9.984 -5.305 -1.378 1 78.62 109 GLU A O 1
ATOM 899 N N . LEU A 1 110 ? -8.977 -4.125 -2.9 1 83.69 110 LEU A N 1
ATOM 900 C CA . LEU A 1 110 ? -7.77 -3.727 -2.184 1 83.69 110 LEU A CA 1
ATOM 901 C C . LEU A 1 110 ? -6.848 -4.922 -1.964 1 83.69 110 LEU A C 1
ATOM 903 O O . LEU A 1 110 ? -5.828 -4.809 -1.278 1 83.69 110 LEU A O 1
ATOM 907 N N . VAL A 1 111 ? -7.176 -6.062 -2.486 1 88.88 111 VAL A N 1
ATOM 908 C CA . VAL A 1 111 ? -6.316 -7.23 -2.303 1 88.88 111 VAL A CA 1
ATOM 909 C C . VAL A 1 111 ? -4.984 -7.008 -3.016 1 88.88 111 VAL A C 1
ATOM 911 O O . VAL A 1 111 ? -3.92 -7.145 -2.408 1 88.88 111 VAL A O 1
ATOM 914 N N . ASP A 1 112 ? -5.086 -6.559 -4.281 1 89.75 112 ASP A N 1
ATOM 915 C CA . ASP A 1 112 ? -3.873 -6.293 -5.051 1 89.75 112 ASP A CA 1
ATOM 916 C C . ASP A 1 112 ? -3.025 -5.211 -4.383 1 89.75 112 ASP A C 1
ATOM 918 O O . ASP A 1 112 ? -1.81 -5.363 -4.25 1 89.75 112 ASP A O 1
ATOM 922 N N . GLU A 1 113 ? -3.678 -4.172 -3.945 1 89.69 113 GLU A N 1
ATOM 923 C CA . GLU A 1 113 ? -2.971 -3.076 -3.285 1 89.69 113 GLU A CA 1
ATOM 924 C C . GLU A 1 113 ? -2.27 -3.559 -2.018 1 89.69 113 GLU A C 1
ATOM 926 O O . GLU A 1 113 ? -1.163 -3.111 -1.707 1 89.69 113 GLU A O 1
ATOM 931 N N . THR A 1 114 ? -2.953 -4.406 -1.324 1 92.06 114 THR A N 1
ATOM 932 C CA . THR A 1 114 ? -2.357 -4.945 -0.107 1 92.06 114 THR A CA 1
ATOM 933 C C . THR A 1 114 ? -1.106 -5.754 -0.43 1 92.06 114 THR A C 1
ATOM 935 O O . THR A 1 114 ? -0.085 -5.629 0.248 1 92.06 114 THR A O 1
ATOM 938 N N . LEU A 1 115 ? -1.176 -6.547 -1.425 1 93.94 115 LEU A N 1
ATOM 939 C CA . LEU A 1 115 ? -0.02 -7.336 -1.832 1 93.94 115 LEU A CA 1
ATOM 940 C C . LEU A 1 115 ? 1.123 -6.434 -2.285 1 93.94 115 LEU A C 1
ATOM 942 O O . LEU A 1 115 ? 2.291 -6.719 -2.008 1 93.94 115 LEU A O 1
ATOM 946 N N . GLN A 1 116 ? 0.791 -5.445 -3.01 1 93.88 116 GLN A N 1
ATOM 947 C CA . GLN A 1 116 ? 1.805 -4.484 -3.43 1 93.88 116 GLN A CA 1
ATOM 948 C C . GLN A 1 116 ? 2.465 -3.82 -2.225 1 93.88 116 GLN A C 1
ATOM 950 O O . GLN A 1 116 ? 3.682 -3.623 -2.207 1 93.88 116 GLN A O 1
ATOM 955 N N . THR A 1 117 ? 1.645 -3.512 -1.269 1 93.44 117 THR A N 1
ATOM 956 C CA . THR A 1 117 ? 2.166 -2.986 -0.012 1 93.44 117 THR A CA 1
ATOM 957 C C . THR A 1 117 ? 3.164 -3.959 0.608 1 93.44 117 THR A C 1
ATOM 959 O O . THR A 1 117 ? 4.246 -3.555 1.041 1 93.44 117 THR A O 1
ATOM 962 N N . ARG A 1 118 ? 2.846 -5.219 0.644 1 95.94 118 ARG A N 1
ATOM 963 C CA . ARG A 1 118 ? 3.734 -6.223 1.219 1 95.94 118 ARG A CA 1
ATOM 964 C C . ARG A 1 118 ? 5.027 -6.336 0.419 1 95.94 118 ARG A C 1
ATOM 966 O O . ARG A 1 118 ? 6.098 -6.562 0.987 1 95.94 118 ARG A O 1
ATOM 973 N N . ILE A 1 119 ? 4.914 -6.227 -0.887 1 96.62 119 ILE A N 1
ATOM 974 C CA . ILE A 1 119 ? 6.109 -6.219 -1.723 1 96.62 119 ILE A CA 1
ATOM 975 C C . ILE A 1 119 ? 7.023 -5.07 -1.304 1 96.62 119 ILE A C 1
ATOM 977 O O . ILE A 1 119 ? 8.211 -5.277 -1.046 1 96.62 119 ILE A O 1
ATOM 981 N N . ALA A 1 120 ? 6.441 -3.912 -1.245 1 96 120 ALA A N 1
ATOM 982 C CA . ALA A 1 120 ? 7.219 -2.725 -0.898 1 96 120 ALA A CA 1
ATOM 983 C C . ALA A 1 120 ? 7.855 -2.871 0.481 1 96 120 ALA A C 1
ATOM 985 O O . ALA A 1 120 ? 9.031 -2.559 0.663 1 96 120 ALA A O 1
ATOM 986 N N . GLU A 1 121 ? 7.059 -3.279 1.406 1 96.25 121 GLU A N 1
ATOM 987 C CA . GLU A 1 121 ? 7.559 -3.467 2.764 1 96.25 121 GLU A CA 1
ATOM 988 C C . GLU A 1 121 ? 8.727 -4.449 2.791 1 96.25 121 GLU A C 1
ATOM 990 O O . GLU A 1 121 ? 9.719 -4.227 3.49 1 96.25 121 GLU A O 1
ATOM 995 N N . SER A 1 122 ? 8.633 -5.523 2.031 1 96.56 122 SER A N 1
ATOM 996 C CA . SER A 1 122 ? 9.695 -6.52 1.975 1 96.56 122 SER A CA 1
ATOM 997 C C . SER A 1 122 ? 10.953 -5.949 1.315 1 96.56 122 SER A C 1
ATOM 999 O O . SER A 1 122 ? 12.062 -6.129 1.822 1 96.56 122 SER A O 1
ATOM 1001 N N . VAL A 1 123 ? 10.75 -5.281 0.208 1 96.5 123 VAL A N 1
ATOM 1002 C CA . VAL A 1 123 ? 11.867 -4.723 -0.548 1 96.5 123 VAL A CA 1
ATOM 1003 C C . VAL A 1 123 ? 12.594 -3.682 0.298 1 96.5 123 VAL A C 1
ATOM 1005 O O . VAL A 1 123 ? 13.828 -3.631 0.309 1 96.5 123 VAL A O 1
ATOM 1008 N N . MET A 1 124 ? 11.836 -2.826 1.008 1 95.62 124 MET A N 1
ATOM 1009 C CA . MET A 1 124 ? 12.438 -1.821 1.875 1 95.62 124 MET A CA 1
ATOM 1010 C C . MET A 1 124 ? 13.148 -2.479 3.055 1 95.62 124 MET A C 1
ATOM 1012 O O . MET A 1 124 ? 14.258 -2.072 3.424 1 95.62 124 MET A O 1
ATOM 1016 N N . GLU A 1 125 ? 12.508 -3.502 3.588 1 95.81 125 GLU A N 1
ATOM 1017 C CA . GLU A 1 125 ? 13.055 -4.176 4.762 1 95.81 125 GLU A CA 1
ATOM 1018 C C . GLU A 1 125 ? 14.375 -4.863 4.441 1 95.81 125 GLU A C 1
ATOM 1020 O O . GLU A 1 125 ? 15.312 -4.82 5.242 1 95.81 125 GLU A O 1
ATOM 1025 N N . PHE A 1 126 ? 14.461 -5.438 3.285 1 96.31 126 PHE A N 1
ATOM 1026 C CA . PHE A 1 126 ? 15.625 -6.242 2.932 1 96.31 126 PHE A CA 1
ATOM 1027 C C . PHE A 1 126 ? 16.438 -5.578 1.821 1 96.31 126 PHE A C 1
ATOM 1029 O O . PHE A 1 126 ? 17.016 -6.258 0.972 1 96.31 126 PHE A O 1
ATOM 1036 N N . PHE A 1 127 ? 16.422 -4.293 1.806 1 93.94 127 PHE A N 1
ATOM 1037 C CA . PHE A 1 127 ? 17.047 -3.523 0.729 1 93.94 127 PHE A CA 1
ATOM 1038 C C . PHE A 1 127 ? 18.531 -3.826 0.625 1 93.94 127 PHE A C 1
ATOM 1040 O O . PHE A 1 127 ? 19.125 -3.699 -0.448 1 93.94 127 PHE A O 1
ATOM 1047 N N . LYS A 1 128 ? 19.203 -4.293 1.724 1 94 128 LYS A N 1
ATOM 1048 C CA . LYS A 1 128 ? 20.625 -4.602 1.699 1 94 128 LYS A CA 1
ATOM 1049 C C . LYS A 1 128 ? 20.875 -6.074 1.385 1 94 128 LYS A C 1
ATOM 1051 O O . LYS A 1 128 ? 22 -6.48 1.107 1 94 128 LYS A O 1
ATOM 1056 N N . ASP A 1 129 ? 19.891 -6.867 1.578 1 94.88 129 ASP A N 1
ATOM 1057 C CA . ASP A 1 129 ? 19.969 -8.305 1.35 1 94.88 129 ASP A CA 1
ATOM 1058 C C . ASP A 1 129 ? 18.984 -8.742 0.255 1 94.88 129 ASP A C 1
ATOM 1060 O O . ASP A 1 129 ? 18.094 -9.555 0.499 1 94.88 129 ASP A O 1
ATOM 1064 N N . GLN A 1 130 ? 19.344 -8.266 -0.89 1 95.19 130 GLN A N 1
ATOM 1065 C CA . GLN A 1 130 ? 18.453 -8.477 -2.025 1 95.19 130 GLN A CA 1
ATOM 1066 C C . GLN A 1 130 ? 18.359 -9.961 -2.375 1 95.19 130 GLN A C 1
ATOM 1068 O O . GLN A 1 130 ? 19.328 -10.703 -2.248 1 95.19 130 GLN A O 1
ATOM 1073 N N . GLY A 1 131 ? 17.188 -10.414 -2.734 1 96.38 131 GLY A N 1
ATOM 1074 C CA . GLY A 1 131 ? 16.891 -11.773 -3.18 1 96.38 131 GLY A CA 1
ATOM 1075 C C . GLY A 1 131 ? 15.984 -11.812 -4.391 1 96.38 131 GLY A C 1
ATOM 1076 O O . GLY A 1 131 ? 16.156 -11.047 -5.336 1 96.38 131 GLY A O 1
ATOM 1077 N N . THR A 1 132 ? 15.141 -12.789 -4.363 1 98.31 132 THR A N 1
ATOM 1078 C CA . THR A 1 132 ? 14.219 -12.953 -5.477 1 98.31 132 THR A CA 1
ATOM 1079 C C . THR A 1 132 ? 12.789 -12.617 -5.047 1 98.31 132 THR A C 1
ATOM 1081 O O . THR A 1 132 ? 12.297 -13.148 -4.051 1 98.31 132 THR A O 1
ATOM 1084 N N . LEU A 1 133 ? 12.234 -11.602 -5.691 1 98.44 133 LEU A N 1
ATOM 1085 C CA . LEU A 1 133 ? 10.812 -11.289 -5.539 1 98.44 133 LEU A CA 1
ATOM 1086 C C . LEU A 1 133 ? 9.969 -12.141 -6.477 1 98.44 133 LEU A C 1
ATOM 1088 O O . LEU A 1 133 ? 10.07 -12.016 -7.699 1 98.44 133 LEU A O 1
ATOM 1092 N N . VAL A 1 134 ? 9.195 -13.031 -5.891 1 98.5 134 VAL A N 1
ATOM 1093 C CA . VAL A 1 134 ? 8.305 -13.875 -6.688 1 98.5 134 VAL A CA 1
ATOM 1094 C C . VAL A 1 134 ? 6.883 -13.328 -6.625 1 98.5 134 VAL A C 1
ATOM 1096 O O . VAL A 1 134 ? 6.309 -13.195 -5.543 1 98.5 134 VAL A O 1
ATOM 1099 N N . ILE A 1 135 ? 6.336 -12.984 -7.75 1 97.75 135 ILE A N 1
ATOM 1100 C CA . ILE A 1 135 ? 4.98 -12.453 -7.863 1 97.75 135 ILE A CA 1
ATOM 1101 C C . ILE A 1 135 ? 4.082 -13.477 -8.547 1 97.75 135 ILE A C 1
ATOM 1103 O O . ILE A 1 135 ? 4.25 -13.766 -9.734 1 97.75 135 ILE A O 1
ATOM 1107 N N . ALA A 1 136 ? 3.09 -13.992 -7.797 1 96.56 136 ALA A N 1
ATOM 1108 C CA . ALA A 1 136 ? 2.254 -15.07 -8.32 1 96.56 136 ALA A CA 1
ATOM 1109 C C . ALA A 1 136 ? 0.984 -14.516 -8.961 1 96.56 136 ALA A C 1
ATOM 1111 O O . ALA A 1 136 ? -0.122 -14.961 -8.648 1 96.56 136 ALA A O 1
ATOM 1112 N N . THR A 1 137 ? 1.017 -13.539 -9.742 1 92.38 137 THR A N 1
ATOM 1113 C CA . THR A 1 137 ? -0.043 -12.992 -10.578 1 92.38 137 THR A CA 1
ATOM 1114 C C . THR A 1 137 ? 0.525 -12.469 -11.891 1 92.38 137 THR A C 1
ATOM 1116 O O . THR A 1 137 ? 1.643 -11.945 -11.93 1 92.38 137 THR A O 1
ATOM 1119 N N . GLY A 1 138 ? -0.214 -12.648 -12.922 1 90.25 138 GLY A N 1
ATOM 1120 C CA . GLY A 1 138 ? 0.186 -12.102 -14.211 1 90.25 138 GLY A CA 1
ATOM 1121 C C . GLY A 1 138 ? -0.394 -10.727 -14.484 1 90.25 138 GLY A C 1
ATOM 1122 O O . GLY A 1 138 ? -0.158 -10.148 -15.547 1 90.25 138 GLY A O 1
ATOM 1123 N N . ASP A 1 139 ? -1.112 -10.266 -13.555 1 89.44 139 ASP A N 1
ATOM 1124 C CA . ASP A 1 139 ? -1.733 -8.953 -13.719 1 89.44 139 ASP A CA 1
ATOM 1125 C C . ASP A 1 139 ? -0.688 -7.84 -13.68 1 89.44 139 ASP A C 1
ATOM 1127 O O . ASP A 1 139 ? 0.154 -7.809 -12.773 1 89.44 139 ASP A O 1
ATOM 1131 N N . ALA A 1 140 ? -0.695 -6.973 -14.609 1 89.25 140 ALA A N 1
ATOM 1132 C CA . ALA A 1 140 ? 0.287 -5.895 -14.672 1 89.25 140 ALA A CA 1
ATOM 1133 C C . ALA A 1 140 ? -0.398 -4.531 -14.703 1 89.25 140 ALA A C 1
ATOM 1135 O O . ALA A 1 140 ? 0.243 -3.512 -14.969 1 89.25 140 ALA A O 1
ATOM 1136 N N . ARG A 1 141 ? -1.707 -4.578 -14.492 1 85.56 141 ARG A N 1
ATOM 1137 C CA . ARG A 1 141 ? -2.453 -3.328 -14.57 1 85.56 141 ARG A CA 1
ATOM 1138 C C . ARG A 1 141 ? -2.301 -2.518 -13.289 1 85.56 141 ARG A C 1
ATOM 1140 O O . ARG A 1 141 ? -2.307 -3.078 -12.188 1 85.56 141 ARG A O 1
ATOM 1147 N N . PRO A 1 142 ? -2.137 -1.174 -13.469 1 84.25 142 PRO A N 1
ATOM 1148 C CA . PRO A 1 142 ? -2.172 -0.343 -12.266 1 84.25 142 PRO A CA 1
ATOM 1149 C C . PRO A 1 142 ? -3.553 -0.304 -11.617 1 84.25 142 PRO A C 1
ATOM 1151 O O . PRO A 1 142 ? -4.551 -0.635 -12.258 1 84.25 142 PRO A O 1
ATOM 1154 N N . ALA A 1 143 ? -3.521 -0.111 -10.375 1 80.88 143 ALA A N 1
ATOM 1155 C CA . ALA A 1 143 ? -4.77 0.13 -9.656 1 80.88 143 ALA A CA 1
ATOM 1156 C C . ALA A 1 143 ? -4.984 1.62 -9.414 1 80.88 143 ALA A C 1
ATOM 1158 O O . ALA A 1 143 ? -4.07 2.426 -9.617 1 80.88 143 ALA A O 1
ATOM 1159 N N . LYS A 1 144 ? -6.191 1.971 -9.031 1 81.69 144 LYS A N 1
ATOM 1160 C CA . LYS A 1 144 ? -6.566 3.355 -8.758 1 81.69 144 LYS A CA 1
ATOM 1161 C C . LYS A 1 144 ? -5.641 3.98 -7.719 1 81.69 144 LYS A C 1
ATOM 1163 O O . LYS A 1 144 ? -5.258 5.145 -7.84 1 81.69 144 LYS A O 1
ATOM 1168 N N . TYR A 1 145 ? -5.184 3.207 -6.773 1 89.5 145 TYR A N 1
ATOM 1169 C CA . TYR A 1 145 ? -4.445 3.789 -5.66 1 89.5 145 TYR A CA 1
ATOM 1170 C C . TYR A 1 145 ? -3.055 3.176 -5.547 1 89.5 145 TYR A C 1
ATOM 1172 O O . TYR A 1 145 ? -2.441 3.207 -4.477 1 89.5 145 TYR A O 1
ATOM 1180 N N . SER A 1 146 ? -2.564 2.574 -6.594 1 91.81 146 SER A N 1
ATOM 1181 C CA . SER A 1 146 ? -1.228 1.993 -6.629 1 91.81 146 SER A CA 1
ATOM 1182 C C . SER A 1 146 ? -0.692 1.924 -8.055 1 91.81 146 SER A C 1
ATOM 1184 O O . SER A 1 146 ? -1.467 1.918 -9.016 1 91.81 146 SER A O 1
ATOM 1186 N N . ASP A 1 147 ? 0.585 1.836 -8.164 1 94 147 ASP A N 1
ATOM 1187 C CA . ASP A 1 147 ? 1.221 1.827 -9.477 1 94 147 ASP A CA 1
ATOM 1188 C C . ASP A 1 147 ? 1.122 0.448 -10.125 1 94 147 ASP A C 1
ATOM 1190 O O . ASP A 1 147 ? 1.439 0.287 -11.305 1 94 147 ASP A O 1
ATOM 1194 N N . GLY A 1 148 ? 0.761 -0.528 -9.367 1 94.38 148 GLY A N 1
ATOM 1195 C CA . GLY A 1 148 ? 0.555 -1.853 -9.93 1 94.38 148 GLY A CA 1
ATOM 1196 C C . GLY A 1 148 ? 1.767 -2.756 -9.789 1 94.38 148 GLY A C 1
ATOM 1197 O O . GLY A 1 148 ? 2.873 -2.281 -9.523 1 94.38 148 GLY A O 1
ATOM 1198 N N . PHE A 1 149 ? 1.563 -4.02 -10.031 1 96.5 149 PHE A N 1
ATOM 1199 C CA . PHE A 1 149 ? 2.586 -5.039 -9.82 1 96.5 149 PHE A CA 1
ATOM 1200 C C . PHE A 1 149 ? 3.77 -4.824 -10.75 1 96.5 149 PHE A C 1
ATOM 1202 O O . PHE A 1 149 ? 4.922 -5.012 -10.359 1 96.5 149 PHE A O 1
ATOM 1209 N N . PHE A 1 150 ? 3.479 -4.469 -11.984 1 97.19 150 PHE A N 1
ATOM 1210 C CA . PHE A 1 150 ? 4.547 -4.301 -12.961 1 97.19 150 PHE A CA 1
ATOM 1211 C C . PHE A 1 150 ? 5.516 -3.207 -12.523 1 97.19 150 PHE A C 1
ATOM 1213 O O . PHE A 1 150 ? 6.73 -3.393 -12.57 1 97.19 150 PHE A O 1
ATOM 1220 N N . ALA A 1 151 ? 5.004 -2.1 -12.07 1 96.81 151 ALA A N 1
ATOM 1221 C CA . ALA A 1 151 ? 5.844 -1 -11.602 1 96.81 151 ALA A CA 1
ATOM 1222 C C . ALA A 1 151 ? 6.684 -1.422 -10.398 1 96.81 151 ALA A C 1
ATOM 1224 O O . ALA A 1 151 ? 7.859 -1.061 -10.297 1 96.81 151 ALA A O 1
ATOM 1225 N N . TYR A 1 152 ? 6.047 -2.154 -9.5 1 97.44 152 TYR A N 1
ATOM 1226 C CA . TYR A 1 152 ? 6.777 -2.629 -8.328 1 97.44 152 TYR A CA 1
ATOM 1227 C C . TYR A 1 152 ? 7.898 -3.578 -8.734 1 97.44 152 TYR A C 1
ATOM 1229 O O . TYR A 1 152 ? 9 -3.512 -8.188 1 97.44 152 TYR A O 1
ATOM 1237 N N . ALA A 1 153 ? 7.582 -4.445 -9.656 1 97.62 153 ALA A N 1
ATOM 1238 C CA . ALA A 1 153 ? 8.594 -5.363 -10.172 1 97.62 153 ALA A CA 1
ATOM 1239 C C . ALA A 1 153 ? 9.766 -4.598 -10.789 1 97.62 153 ALA A C 1
ATOM 1241 O O . ALA A 1 153 ? 10.93 -4.91 -10.516 1 97.62 153 ALA A O 1
ATOM 1242 N N . GLU A 1 154 ? 9.453 -3.676 -11.57 1 97.19 154 GLU A N 1
ATOM 1243 C CA . GLU A 1 154 ? 10.492 -2.891 -12.234 1 97.19 154 GLU A CA 1
ATOM 1244 C C . GLU A 1 154 ? 11.359 -2.152 -11.219 1 97.19 154 GLU A C 1
ATOM 1246 O O . GLU A 1 154 ? 12.586 -2.137 -11.344 1 97.19 154 GLU A O 1
ATOM 1251 N N . ARG A 1 155 ? 10.766 -1.518 -10.297 1 97.25 155 ARG A N 1
ATOM 1252 C CA . ARG A 1 155 ? 11.508 -0.811 -9.258 1 97.25 155 ARG A CA 1
ATOM 1253 C C . ARG A 1 155 ? 12.398 -1.769 -8.477 1 97.25 155 ARG A C 1
ATOM 1255 O O . ARG A 1 155 ? 13.547 -1.442 -8.172 1 97.25 155 ARG A O 1
ATOM 1262 N N . ALA A 1 156 ? 11.82 -2.957 -8.148 1 97.88 156 ALA A N 1
ATOM 1263 C CA . ALA A 1 156 ? 12.625 -3.965 -7.453 1 97.88 156 ALA A CA 1
ATOM 1264 C C . ALA A 1 156 ? 13.836 -4.371 -8.289 1 97.88 156 ALA A C 1
ATOM 1266 O O . ALA A 1 156 ? 14.938 -4.516 -7.762 1 97.88 156 ALA A O 1
ATOM 1267 N N . LEU A 1 157 ? 13.625 -4.535 -9.57 1 98.06 157 LEU A N 1
ATOM 1268 C CA . LEU A 1 157 ? 14.727 -4.871 -10.469 1 98.06 157 LEU A CA 1
ATOM 1269 C C . LEU A 1 157 ? 15.789 -3.781 -10.453 1 98.06 157 LEU A C 1
ATOM 1271 O O . LEU A 1 157 ? 16.984 -4.078 -10.359 1 98.06 157 LEU A O 1
ATOM 1275 N N . ARG A 1 158 ? 15.367 -2.559 -10.5 1 96.81 158 ARG A N 1
ATOM 1276 C CA . ARG A 1 158 ? 16.312 -1.442 -10.469 1 96.81 158 ARG A CA 1
ATOM 1277 C C . ARG A 1 158 ? 17.078 -1.413 -9.156 1 96.81 158 ARG A C 1
ATOM 1279 O O . ARG A 1 158 ? 18.234 -0.981 -9.117 1 96.81 158 ARG A O 1
ATOM 1286 N N . MET A 1 159 ? 16.516 -1.917 -8.188 1 96.62 159 MET A N 1
ATOM 1287 C CA . MET A 1 159 ? 17.125 -1.918 -6.859 1 96.62 159 MET A CA 1
ATOM 1288 C C . MET A 1 159 ? 18.062 -3.111 -6.695 1 96.62 159 MET A C 1
ATOM 1290 O O . MET A 1 159 ? 18.703 -3.266 -5.652 1 96.62 159 MET A O 1
ATOM 1294 N N . GLY A 1 160 ? 18 -4.023 -7.664 1 96.69 160 GLY A N 1
ATOM 1295 C CA . GLY A 1 160 ? 18.984 -5.102 -7.648 1 96.69 160 GLY A CA 1
ATOM 1296 C C . GLY A 1 160 ? 18.375 -6.457 -7.359 1 96.69 160 GLY A C 1
ATOM 1297 O O . GLY A 1 160 ? 19.078 -7.457 -7.254 1 96.69 160 GLY A O 1
ATOM 1298 N N . TRP A 1 161 ? 17.078 -6.52 -7.215 1 98 161 TRP A N 1
ATOM 1299 C CA . TRP A 1 161 ? 16.406 -7.785 -6.965 1 98 161 TRP A CA 1
ATOM 1300 C C . TRP A 1 161 ? 16.25 -8.586 -8.25 1 98 161 TRP A C 1
ATOM 1302 O O . TRP A 1 161 ? 16.266 -8.023 -9.352 1 98 161 TRP A O 1
ATOM 1312 N N . ASN A 1 162 ? 16.172 -9.914 -8.086 1 98.31 162 ASN A N 1
ATOM 1313 C CA . ASN A 1 162 ? 15.578 -10.727 -9.141 1 98.31 162 ASN A CA 1
ATOM 1314 C C . ASN A 1 162 ? 14.055 -10.758 -9.031 1 98.31 162 ASN A C 1
ATOM 1316 O O . ASN A 1 162 ? 13.5 -10.648 -7.938 1 98.31 162 ASN A O 1
ATOM 1320 N N . VAL A 1 163 ? 13.438 -10.852 -10.188 1 98.44 163 VAL A N 1
ATOM 1321 C CA . VAL A 1 163 ? 11.977 -10.914 -10.172 1 98.44 163 VAL A CA 1
ATOM 1322 C C . VAL A 1 163 ? 11.508 -12.117 -10.992 1 98.44 163 VAL A C 1
ATOM 1324 O O . VAL A 1 163 ? 12 -12.352 -12.094 1 98.44 163 VAL A O 1
ATOM 1327 N N . GLU A 1 164 ? 10.672 -12.906 -10.398 1 98.31 164 GLU A N 1
ATOM 1328 C CA . GLU A 1 164 ? 9.969 -13.984 -11.102 1 98.31 164 GLU A CA 1
ATOM 1329 C C . GLU A 1 164 ? 8.461 -13.773 -11.055 1 98.31 164 GLU A C 1
ATOM 1331 O O . GLU A 1 164 ? 7.891 -13.523 -9.992 1 98.31 164 GLU A O 1
ATOM 1336 N N . VAL A 1 165 ? 7.898 -13.836 -12.211 1 97.69 165 VAL A N 1
ATOM 1337 C CA . VAL A 1 165 ? 6.441 -13.766 -12.297 1 97.69 165 VAL A CA 1
ATOM 1338 C C . VAL A 1 165 ? 5.879 -15.156 -12.594 1 97.69 165 VAL A C 1
ATOM 1340 O O . VAL A 1 165 ? 6.285 -15.805 -13.555 1 97.69 165 VAL A O 1
ATOM 1343 N N . VAL A 1 166 ? 5.02 -15.633 -11.703 1 96.75 166 VAL A N 1
ATOM 1344 C CA . VAL A 1 166 ? 4.383 -16.938 -11.844 1 96.75 166 VAL A CA 1
ATOM 1345 C C . VAL A 1 166 ? 2.906 -16.75 -12.188 1 96.75 166 VAL A C 1
ATOM 1347 O O . VAL A 1 166 ? 2.148 -16.156 -11.422 1 96.75 166 VAL A O 1
ATOM 1350 N N . SER A 1 167 ? 2.512 -17.219 -13.328 1 95.56 167 SER A N 1
ATOM 1351 C CA . SER A 1 167 ? 1.152 -16.953 -13.781 1 95.56 167 SER A CA 1
ATOM 1352 C C . SER A 1 167 ? 0.672 -18.031 -14.75 1 95.56 167 SER A C 1
ATOM 1354 O O . SER A 1 167 ? 1.481 -18.75 -15.328 1 95.56 167 SER A O 1
ATOM 1356 N N . TRP A 1 168 ? -0.615 -18.141 -14.805 1 92.94 168 TRP A N 1
ATOM 1357 C CA . TRP A 1 168 ? -1.209 -18.875 -15.914 1 92.94 168 TRP A CA 1
ATOM 1358 C C . TRP A 1 168 ? -1.059 -18.109 -17.219 1 92.94 168 TRP A C 1
ATOM 1360 O O . TRP A 1 168 ? -1.145 -16.875 -17.234 1 92.94 168 TRP A O 1
ATOM 1370 N N . ARG A 1 169 ? -0.931 -18.797 -18.266 1 91.75 169 ARG A N 1
ATOM 1371 C CA . ARG A 1 169 ? -0.722 -18.172 -19.562 1 91.75 169 ARG A CA 1
ATOM 1372 C C . ARG A 1 169 ? -1.88 -17.25 -19.922 1 91.75 169 ARG A C 1
ATOM 1374 O O . ARG A 1 169 ? -1.665 -16.125 -20.391 1 91.75 169 ARG A O 1
ATOM 1381 N N . ALA A 1 170 ? -3.043 -17.672 -19.672 1 87.5 170 ALA A N 1
ATOM 1382 C CA . ALA A 1 170 ? -4.25 -16.953 -20.062 1 87.5 170 ALA A CA 1
ATOM 1383 C C . ALA A 1 170 ? -4.367 -15.625 -19.312 1 87.5 170 ALA A C 1
ATOM 1385 O O . ALA A 1 170 ? -4.996 -14.68 -19.812 1 87.5 170 ALA A O 1
ATOM 1386 N N . SER A 1 171 ? -3.752 -15.523 -18.141 1 90.31 171 SER A N 1
ATOM 1387 C CA . SER A 1 171 ? -3.91 -14.328 -17.328 1 90.31 171 SER A CA 1
ATOM 1388 C C . SER A 1 171 ? -2.639 -13.484 -17.328 1 90.31 171 SER A C 1
ATOM 1390 O O . SER A 1 171 ? -2.545 -12.492 -16.594 1 90.31 171 SER A O 1
ATOM 1392 N N . LEU A 1 172 ? -1.763 -13.914 -18.125 1 93.81 172 LEU A N 1
ATOM 1393 C CA . LEU A 1 172 ? -0.489 -13.203 -18.156 1 93.81 172 LEU A CA 1
ATOM 1394 C C . LEU A 1 172 ? -0.577 -11.969 -19.047 1 93.81 172 LEU A C 1
ATOM 1396 O O . LEU A 1 172 ? -0.802 -12.086 -20.25 1 93.81 172 LEU A O 1
ATOM 1400 N N . SER A 1 173 ? -0.408 -10.812 -18.422 1 94.38 173 SER A N 1
ATOM 1401 C CA . SER A 1 173 ? -0.408 -9.562 -19.188 1 94.38 173 SER A CA 1
ATOM 1402 C C . SER A 1 173 ? 0.743 -9.523 -20.188 1 94.38 173 SER A C 1
ATOM 1404 O O . SER A 1 173 ? 1.851 -9.977 -19.875 1 94.38 173 SER A O 1
ATOM 1406 N N . SER A 1 174 ? 0.605 -8.969 -21.312 1 94.88 174 SER A N 1
ATOM 1407 C CA . SER A 1 174 ? 1.637 -8.82 -22.328 1 94.88 174 SER A CA 1
ATOM 1408 C C . SER A 1 174 ? 2.756 -7.898 -21.859 1 94.88 174 SER A C 1
ATOM 1410 O O . SER A 1 174 ? 3.859 -7.926 -22.406 1 94.88 174 SER A O 1
ATOM 1412 N N . HIS A 1 175 ? 2.52 -7.109 -20.844 1 94.25 175 HIS A N 1
ATOM 1413 C CA . HIS A 1 175 ? 3.523 -6.207 -20.297 1 94.25 175 HIS A CA 1
ATOM 1414 C C . HIS A 1 175 ? 4.758 -6.969 -19.828 1 94.25 175 HIS A C 1
ATOM 1416 O O . HIS A 1 175 ? 5.875 -6.457 -19.891 1 94.25 175 HIS A O 1
ATOM 1422 N N . TRP A 1 176 ? 4.52 -8.188 -19.422 1 96.12 176 TRP A N 1
ATOM 1423 C CA . TRP A 1 176 ? 5.602 -8.977 -18.859 1 96.12 176 TRP A CA 1
ATOM 1424 C C . TRP A 1 176 ? 6.484 -9.562 -19.953 1 96.12 176 TRP A C 1
ATOM 1426 O O . TRP A 1 176 ? 7.586 -10.047 -19.688 1 96.12 176 TRP A O 1
ATOM 1436 N N . ASN A 1 177 ? 5.984 -9.461 -21.188 1 93.81 177 ASN A N 1
ATOM 1437 C CA . ASN A 1 177 ? 6.707 -10.078 -22.297 1 93.81 177 ASN A CA 1
ATOM 1438 C C . ASN A 1 177 ? 7.191 -9.031 -23.297 1 93.81 177 ASN A C 1
ATOM 1440 O O . ASN A 1 177 ? 7.543 -9.375 -24.422 1 93.81 177 ASN A O 1
ATOM 1444 N N . ARG A 1 178 ? 7.137 -7.84 -22.875 1 93 178 ARG A N 1
ATOM 1445 C CA . ARG A 1 178 ? 7.648 -6.812 -23.766 1 93 178 ARG A CA 1
ATOM 1446 C C . ARG A 1 178 ? 9.133 -7.027 -24.062 1 93 178 ARG A C 1
ATOM 1448 O O . ARG A 1 178 ? 9.953 -7.035 -23.156 1 93 178 ARG A O 1
ATOM 1455 N N . PRO A 1 179 ? 9.461 -7.195 -25.375 1 91.12 179 PRO A N 1
ATOM 1456 C CA . PRO A 1 179 ? 10.812 -7.637 -25.719 1 91.12 179 PRO A CA 1
ATOM 1457 C C . PRO A 1 179 ? 11.898 -6.715 -25.172 1 91.12 179 PRO A C 1
ATOM 1459 O O . PRO A 1 179 ? 12.859 -7.184 -24.562 1 91.12 179 PRO A O 1
ATOM 1462 N N . ASN A 1 180 ? 11.859 -5.426 -25.406 1 92.06 180 ASN A N 1
ATOM 1463 C CA . ASN A 1 180 ? 12.875 -4.496 -24.922 1 92.06 180 ASN A CA 1
ATOM 1464 C C . ASN A 1 180 ? 13 -4.539 -23.406 1 92.06 180 ASN A C 1
ATOM 1466 O O . ASN A 1 180 ? 14.102 -4.469 -22.859 1 92.06 180 ASN A O 1
ATOM 1470 N N . TRP A 1 181 ? 11.875 -4.762 -22.766 1 92.94 181 TRP A N 1
ATOM 1471 C CA . TRP A 1 181 ? 11.859 -4.801 -21.312 1 92.94 181 TRP A CA 1
ATOM 1472 C C . TRP A 1 181 ? 12.484 -6.09 -20.797 1 92.94 181 TRP A C 1
ATOM 1474 O O . TRP A 1 181 ? 13.328 -6.059 -19.891 1 92.94 181 TRP A O 1
ATOM 1484 N N . VAL A 1 182 ? 12.125 -7.18 -21.438 1 93.06 182 VAL A N 1
ATOM 1485 C CA . VAL A 1 182 ? 12.656 -8.477 -21.031 1 93.06 182 VAL A CA 1
ATOM 1486 C C . VAL A 1 182 ? 14.164 -8.516 -21.281 1 93.06 182 VAL A C 1
ATOM 1488 O O . VAL A 1 182 ? 14.922 -9.023 -20.453 1 93.06 182 VAL A O 1
ATOM 1491 N N . GLU A 1 183 ? 14.547 -7.965 -22.375 1 94.25 183 GLU A N 1
ATOM 1492 C CA . GLU A 1 183 ? 15.969 -7.934 -22.703 1 94.25 183 GLU A CA 1
ATOM 1493 C C . GLU A 1 183 ? 16.766 -7.113 -21.688 1 94.25 183 GLU A C 1
ATOM 1495 O O . GLU A 1 183 ? 17.875 -7.492 -21.312 1 94.25 183 GLU A O 1
ATOM 1500 N N . GLN A 1 184 ? 16.234 -6.07 -21.266 1 95.38 184 GLN A N 1
ATOM 1501 C CA . GLN A 1 184 ? 16.875 -5.184 -20.297 1 95.38 184 GLN A CA 1
ATOM 1502 C C . GLN A 1 184 ? 17.188 -5.914 -19 1 95.38 184 GLN A C 1
ATOM 1504 O O . GLN A 1 184 ? 18.203 -5.633 -18.344 1 95.38 184 GLN A O 1
ATOM 1509 N N . TRP A 1 185 ? 16.328 -6.812 -18.688 1 96.5 185 TRP A N 1
ATOM 1510 C CA . TRP A 1 185 ? 16.469 -7.465 -17.375 1 96.5 185 TRP A CA 1
ATOM 1511 C C . TRP A 1 185 ? 16.859 -8.93 -17.547 1 96.5 185 TRP A C 1
ATOM 1513 O O . TRP A 1 185 ? 16.562 -9.758 -16.688 1 96.5 185 TRP A O 1
ATOM 1523 N N . SER A 1 186 ? 17.469 -9.156 -18.641 1 91.81 186 SER A N 1
ATOM 1524 C CA . SER A 1 186 ? 17.922 -10.516 -18.922 1 91.81 186 SER A CA 1
ATOM 1525 C C . SER A 1 186 ? 18.781 -11.055 -17.781 1 91.81 186 SER A C 1
ATOM 1527 O O . SER A 1 186 ? 19.656 -10.352 -17.266 1 91.81 186 SER A O 1
ATOM 1529 N N . GLY A 1 187 ? 18.391 -12.25 -17.297 1 95.12 187 GLY A N 1
ATOM 1530 C CA . GLY A 1 187 ? 19.109 -12.906 -16.219 1 95.12 187 GLY A CA 1
ATOM 1531 C C . GLY A 1 187 ? 18.531 -12.602 -14.844 1 95.12 187 GLY A C 1
ATOM 1532 O O . GLY A 1 187 ? 18.812 -13.32 -13.883 1 95.12 187 GLY A O 1
ATOM 1533 N N . ARG A 1 188 ? 17.781 -11.555 -14.805 1 97.25 188 ARG A N 1
ATOM 1534 C CA . ARG A 1 188 ? 17.266 -11.18 -13.492 1 97.25 188 ARG A CA 1
ATOM 1535 C C . ARG A 1 188 ? 15.734 -11.242 -13.469 1 97.25 188 ARG A C 1
ATOM 1537 O O . ARG A 1 188 ? 15.117 -11.055 -12.414 1 97.25 188 ARG A O 1
ATOM 1544 N N . PHE A 1 189 ? 15.188 -11.477 -14.609 1 97.94 189 PHE A N 1
ATOM 1545 C CA . PHE A 1 189 ? 13.734 -11.578 -14.711 1 97.94 189 PHE A CA 1
ATOM 1546 C C . PHE A 1 189 ? 13.336 -12.844 -15.469 1 97.94 189 PHE A C 1
ATOM 1548 O O . PHE A 1 189 ? 13.969 -13.203 -16.469 1 97.94 189 PHE A O 1
ATOM 1555 N N . ARG A 1 190 ? 12.273 -13.445 -14.992 1 96.31 190 ARG A N 1
ATOM 1556 C CA . ARG A 1 190 ? 11.719 -14.547 -15.766 1 96.31 190 ARG A CA 1
ATOM 1557 C C . ARG A 1 190 ? 10.242 -14.75 -15.445 1 96.31 190 ARG A C 1
ATOM 1559 O O . ARG A 1 190 ? 9.773 -14.375 -14.367 1 96.31 190 ARG A O 1
ATOM 1566 N N . VAL A 1 191 ? 9.594 -15.359 -16.391 1 96.44 191 VAL A N 1
ATOM 1567 C CA . VAL A 1 191 ? 8.203 -15.758 -16.234 1 96.44 191 VAL A CA 1
ATOM 1568 C C . VAL A 1 191 ? 8.117 -17.281 -16.109 1 96.44 191 VAL A C 1
ATOM 1570 O O . VAL A 1 191 ? 8.758 -18.016 -16.859 1 96.44 191 VAL A O 1
ATOM 1573 N N . ILE A 1 192 ? 7.418 -17.688 -15.125 1 95.88 192 ILE A N 1
ATOM 1574 C CA . ILE A 1 192 ? 7.133 -19.094 -14.93 1 95.88 192 ILE A CA 1
ATOM 1575 C C . ILE A 1 192 ? 5.652 -19.359 -15.188 1 95.88 192 ILE A C 1
ATOM 1577 O O . ILE A 1 192 ? 4.789 -18.844 -14.477 1 95.88 192 ILE A O 1
ATOM 1581 N N . GLU A 1 193 ? 5.426 -20.172 -16.172 1 95.06 193 GLU A N 1
ATOM 1582 C CA . GLU A 1 193 ? 4.043 -20.484 -16.531 1 95.06 193 GLU A CA 1
ATOM 1583 C C . GLU A 1 193 ? 3.531 -21.688 -15.742 1 95.06 193 GLU A C 1
ATOM 1585 O O . GLU A 1 193 ? 4.078 -22.797 -15.844 1 95.06 193 GLU A O 1
ATOM 1590 N N . LEU A 1 194 ? 2.424 -21.5 -15.039 1 94.44 194 LEU A N 1
ATOM 1591 C CA . LEU A 1 194 ? 1.849 -22.547 -14.203 1 94.44 194 LEU A CA 1
ATOM 1592 C C . LEU A 1 194 ? 1.251 -23.656 -15.055 1 94.44 194 LEU A C 1
ATOM 1594 O O . LEU A 1 194 ? 1.069 -24.781 -14.578 1 94.44 194 LEU A O 1
ATOM 1598 N N . ASP A 1 195 ? 0.964 -23.375 -16.312 1 92.19 195 ASP A N 1
ATOM 1599 C CA . ASP A 1 195 ? 0.383 -24.344 -17.234 1 92.19 195 ASP A CA 1
ATOM 1600 C C . ASP A 1 195 ? 1.268 -25.578 -17.359 1 92.19 195 ASP A C 1
ATOM 1602 O O . ASP A 1 195 ? 0.766 -26.688 -17.531 1 92.19 195 ASP A O 1
ATOM 1606 N N . ASP A 1 196 ? 2.518 -25.359 -17.297 1 92.44 196 ASP A N 1
ATOM 1607 C CA . ASP A 1 196 ? 3.48 -26.438 -17.438 1 92.44 196 ASP A CA 1
ATOM 1608 C C . ASP A 1 196 ? 3.396 -27.422 -16.266 1 92.44 196 ASP A C 1
ATOM 1610 O O . ASP A 1 196 ? 3.906 -28.531 -16.344 1 92.44 196 ASP A O 1
ATOM 1614 N N . TYR A 1 197 ? 2.693 -27.031 -15.203 1 92.12 197 TYR A N 1
ATOM 1615 C CA . TYR A 1 197 ? 2.625 -27.844 -13.984 1 92.12 197 TYR A CA 1
ATOM 1616 C C . TYR A 1 197 ? 1.186 -28.219 -13.664 1 92.12 197 TYR A C 1
ATOM 1618 O O . TYR A 1 197 ? 0.885 -28.641 -12.547 1 92.12 197 TYR A O 1
ATOM 1626 N N . ILE A 1 198 ? 0.33 -28 -14.555 1 87.75 198 ILE A N 1
ATOM 1627 C CA . ILE A 1 198 ? -1.104 -28.078 -14.289 1 87.75 198 ILE A CA 1
ATOM 1628 C C . ILE A 1 198 ? -1.462 -29.469 -13.75 1 87.75 198 ILE A C 1
ATOM 1630 O O . ILE A 1 198 ? -2.33 -29.594 -12.891 1 87.75 198 ILE A O 1
ATOM 1634 N N . ASP A 1 199 ? -0.813 -30.531 -14.156 1 85.25 199 ASP A N 1
ATOM 1635 C CA . ASP A 1 199 ? -1.117 -31.906 -13.742 1 85.25 199 ASP A CA 1
ATOM 1636 C C . ASP A 1 199 ? -0.811 -32.094 -12.258 1 85.25 199 ASP A C 1
ATOM 1638 O O . ASP A 1 199 ? -1.481 -32.906 -11.586 1 85.25 199 ASP A O 1
ATOM 1642 N N . HIS A 1 200 ? 0.126 -31.375 -11.805 1 85.44 200 HIS A N 1
ATOM 1643 C CA . HIS A 1 200 ? 0.546 -31.516 -10.422 1 85.44 200 HIS A CA 1
ATOM 1644 C C . HIS A 1 200 ? -0.232 -30.578 -9.508 1 85.44 200 HIS A C 1
ATOM 1646 O O . HIS A 1 200 ? -0.24 -30.766 -8.281 1 85.44 200 HIS A O 1
ATOM 1652 N N . LEU A 1 201 ? -0.854 -29.625 -10.062 1 86.31 201 LEU A N 1
ATOM 1653 C CA . LEU A 1 201 ? -1.555 -28.609 -9.281 1 86.31 201 LEU A CA 1
ATOM 1654 C C . LEU A 1 201 ? -2.992 -29.031 -9 1 86.31 201 LEU A C 1
ATOM 1656 O O . LEU A 1 201 ? -3.678 -28.422 -8.18 1 86.31 201 LEU A O 1
ATOM 1660 N N . LEU A 1 202 ? -3.346 -30.094 -9.625 1 77 202 LEU A N 1
ATOM 1661 C CA . LEU A 1 202 ? -4.66 -30.688 -9.383 1 77 202 LEU A CA 1
ATOM 1662 C C . LEU A 1 202 ? -4.625 -31.594 -8.164 1 77 202 LEU A C 1
ATOM 1664 O O . LEU A 1 202 ? -3.693 -32.375 -7.996 1 77 202 LEU A O 1
ATOM 1668 N N . VAL A 1 203 ? -5.512 -31.203 -7.125 1 69.5 203 VAL A N 1
ATOM 1669 C CA . VAL A 1 203 ? -5.637 -32.125 -6.016 1 69.5 203 VAL A CA 1
ATOM 1670 C C . VAL A 1 203 ? -6.562 -33.281 -6.414 1 69.5 203 VAL A C 1
ATOM 1672 O O . VAL A 1 203 ? -7.566 -33.062 -7.094 1 69.5 203 VAL A O 1
ATOM 1675 N N . MET B 1 1 ? -5.699 13.906 5.453 1 85.5 1 MET B N 1
ATOM 1676 C CA . MET B 1 1 ? -6.191 15.258 5.695 1 85.5 1 MET B CA 1
ATOM 1677 C C . MET B 1 1 ? -7.105 15.297 6.914 1 85.5 1 MET B C 1
ATOM 1679 O O . MET B 1 1 ? -6.969 16.172 7.773 1 85.5 1 MET B O 1
ATOM 1683 N N . SER B 1 2 ? -7.91 14.203 7.051 1 76.56 2 SER B N 1
ATOM 1684 C CA . SER B 1 2 ? -8.836 14.234 8.18 1 76.56 2 SER B CA 1
ATOM 1685 C C . SER B 1 2 ? -8.094 14.336 9.508 1 76.56 2 SER B C 1
ATOM 1687 O O . SER B 1 2 ? -8.438 15.164 10.352 1 76.56 2 SER B O 1
ATOM 1689 N N . ASN B 1 3 ? -7 13.641 9.625 1 76.06 3 ASN B N 1
ATOM 1690 C CA . ASN B 1 3 ? -6.254 13.656 10.875 1 76.06 3 ASN B CA 1
ATOM 1691 C C . ASN B 1 3 ? -5.629 15.016 11.141 1 76.06 3 ASN B C 1
ATOM 1693 O O . ASN B 1 3 ? -5.664 15.516 12.273 1 76.06 3 ASN B O 1
ATOM 1697 N N . ILE B 1 4 ? -5.141 15.578 10.133 1 85.31 4 ILE B N 1
ATOM 1698 C CA . ILE B 1 4 ? -4.48 16.875 10.273 1 85.31 4 ILE B CA 1
ATOM 1699 C C . ILE B 1 4 ? -5.512 17.953 10.609 1 85.31 4 ILE B C 1
ATOM 1701 O O . ILE B 1 4 ? -5.277 18.797 11.477 1 85.31 4 ILE B O 1
ATOM 1705 N N . ASN B 1 5 ? -6.648 17.812 9.977 1 80.81 5 ASN B N 1
ATOM 1706 C CA . ASN B 1 5 ? -7.703 18.812 10.172 1 80.81 5 ASN B CA 1
ATOM 1707 C C . ASN B 1 5 ? -8.32 18.703 11.562 1 80.81 5 ASN B C 1
ATOM 1709 O O . ASN B 1 5 ? -8.547 19.703 12.227 1 80.81 5 ASN B O 1
ATOM 1713 N N . ILE B 1 6 ? -8.586 17.5 11.961 1 78 6 ILE B N 1
ATOM 1714 C CA . ILE B 1 6 ? -9.188 17.281 13.266 1 78 6 ILE B CA 1
ATOM 1715 C C . ILE B 1 6 ? -8.25 17.797 14.359 1 78 6 ILE B C 1
ATOM 1717 O O . ILE B 1 6 ? -8.68 18.5 15.281 1 78 6 ILE B O 1
ATOM 1721 N N . SER B 1 7 ? -7.055 17.469 14.219 1 81 7 SER B N 1
ATOM 1722 C CA . SER B 1 7 ? -6.074 17.875 15.219 1 81 7 SER B CA 1
ATOM 1723 C C . SER B 1 7 ? -5.855 19.391 15.188 1 81 7 SER B C 1
ATOM 1725 O O . SER B 1 7 ? -5.559 20 16.219 1 81 7 SER B O 1
ATOM 1727 N N . PHE B 1 8 ? -5.984 19.969 14.047 1 83.81 8 PHE B N 1
ATOM 1728 C CA . PHE B 1 8 ? -5.91 21.422 13.906 1 83.81 8 PHE B CA 1
ATOM 1729 C C . PHE B 1 8 ? -7.004 22.109 14.719 1 83.81 8 PHE B C 1
ATOM 1731 O O . PHE B 1 8 ? -6.734 23.031 15.477 1 83.81 8 PHE B O 1
ATOM 1738 N N . GLN B 1 9 ? -8.18 21.578 14.531 1 79.75 9 GLN B N 1
ATOM 1739 C CA . GLN B 1 9 ? -9.312 22.141 15.266 1 79.75 9 GLN B CA 1
ATOM 1740 C C . GLN B 1 9 ? -9.109 22.016 16.766 1 79.75 9 GLN B C 1
ATOM 1742 O O . GLN B 1 9 ? -9.414 22.938 17.516 1 79.75 9 GLN B O 1
ATOM 1747 N N . CYS B 1 10 ? -8.594 20.859 17.125 1 78.75 10 CYS B N 1
ATOM 1748 C CA . CYS B 1 10 ? -8.312 20.641 18.547 1 78.75 10 CYS B CA 1
ATOM 1749 C C . CYS B 1 10 ? -7.258 21.625 19.047 1 78.75 10 CYS B C 1
ATOM 1751 O O . CYS B 1 10 ? -7.402 22.188 20.125 1 78.75 10 CYS B O 1
ATOM 1753 N N . ALA B 1 11 ? -6.273 21.797 18.297 1 81.38 11 ALA B N 1
ATOM 1754 C CA . ALA B 1 11 ? -5.203 22.719 18.672 1 81.38 11 ALA B CA 1
ATOM 1755 C C . ALA B 1 11 ? -5.73 24.141 18.812 1 81.38 11 ALA B C 1
ATOM 1757 O O . ALA B 1 11 ? -5.332 24.875 19.719 1 81.38 11 ALA B O 1
ATOM 1758 N N . LEU B 1 12 ? -6.609 24.469 17.875 1 80.44 12 LEU B N 1
ATOM 1759 C CA . LEU B 1 12 ? -7.199 25.812 17.906 1 80.44 12 LEU B CA 1
ATOM 1760 C C . LEU B 1 12 ? -8.031 26 19.172 1 80.44 12 LEU B C 1
ATOM 1762 O O . LEU B 1 12 ? -7.984 27.062 19.797 1 80.44 12 LEU B O 1
ATOM 1766 N N . ARG B 1 13 ? -8.781 24.938 19.438 1 78.38 13 ARG B N 1
ATOM 1767 C CA . ARG B 1 13 ? -9.609 25.016 20.641 1 78.38 13 ARG B CA 1
ATOM 1768 C C . ARG B 1 13 ? -8.742 25.172 21.891 1 78.38 13 ARG B C 1
ATOM 1770 O O . ARG B 1 13 ? -9.094 25.922 22.812 1 78.38 13 ARG B O 1
ATOM 1777 N N . GLY B 1 14 ? -7.715 24.484 21.953 1 76.12 14 GLY B N 1
ATOM 1778 C CA . GLY B 1 14 ? -6.801 24.609 23.078 1 76.12 14 GLY B CA 1
ATOM 1779 C C . GLY B 1 14 ? -6.16 25.969 23.172 1 76.12 14 GLY B C 1
ATOM 1780 O O . GLY B 1 14 ? -6.043 26.531 24.266 1 76.12 14 GLY B O 1
ATOM 1781 N N . LYS B 1 15 ? -5.781 26.469 22.094 1 77.12 15 LYS B N 1
ATOM 1782 C CA . LYS B 1 15 ? -5.098 27.75 22.062 1 77.12 15 LYS B CA 1
ATOM 1783 C C . LYS B 1 15 ? -6.027 28.891 22.5 1 77.12 15 LYS B C 1
ATOM 1785 O O . LYS B 1 15 ? -5.621 29.781 23.25 1 77.12 15 LYS B O 1
ATOM 1790 N N . PHE B 1 16 ? -7.301 28.844 22 1 73.75 16 PHE B N 1
ATOM 1791 C CA . PHE B 1 16 ? -8.219 29.938 22.266 1 73.75 16 PHE B CA 1
ATOM 1792 C C . PHE B 1 16 ? -9.109 29.625 23.453 1 73.75 16 PHE B C 1
ATOM 1794 O O . PHE B 1 16 ? -10.062 30.359 23.734 1 73.75 16 PHE B O 1
ATOM 1801 N N . SER B 1 17 ? -8.648 28.641 24.219 1 67.69 17 SER B N 1
ATOM 1802 C CA . SER B 1 17 ? -9.352 28.25 25.438 1 67.69 17 SER B CA 1
ATOM 1803 C C . SER B 1 17 ? -10.844 28.109 25.188 1 67.69 17 SER B C 1
ATOM 1805 O O . SER B 1 17 ? -11.664 28.625 25.938 1 67.69 17 SER B O 1
ATOM 1807 N N . ILE B 1 18 ? -11.117 27.859 23.953 1 62 18 ILE B N 1
ATOM 1808 C CA . ILE B 1 18 ? -12.516 27.594 23.641 1 62 18 ILE B CA 1
ATOM 1809 C C . ILE B 1 18 ? -12.914 26.219 24.188 1 62 18 ILE B C 1
ATOM 1811 O O . ILE B 1 18 ? -12.133 25.266 24.125 1 62 18 ILE B O 1
ATOM 1815 N N . LYS B 1 19 ? -14.07 26.219 25 1 60 19 LYS B N 1
ATOM 1816 C CA . LYS B 1 19 ? -14.562 24.984 25.578 1 60 19 LYS B CA 1
ATOM 1817 C C . LYS B 1 19 ? -14.594 23.859 24.547 1 60 19 LYS B C 1
ATOM 1819 O O . LYS B 1 19 ? -14.852 24.109 23.359 1 60 19 LYS B O 1
ATOM 1824 N N . GLU B 1 20 ? -14.133 22.719 24.891 1 56.41 20 GLU B N 1
ATOM 1825 C CA . GLU B 1 20 ? -13.977 21.531 24.047 1 56.41 20 GLU B CA 1
ATOM 1826 C C . GLU B 1 20 ? -15.188 21.344 23.141 1 56.41 20 GLU B C 1
ATOM 1828 O O . GLU B 1 20 ? -15.055 20.922 21.984 1 56.41 20 GLU B O 1
ATOM 1833 N N . HIS B 1 21 ? -16.375 21.781 23.781 1 52.81 21 HIS B N 1
ATOM 1834 C CA . HIS B 1 21 ? -17.625 21.531 23.078 1 52.81 21 HIS B CA 1
ATOM 1835 C C . HIS B 1 21 ? -18.031 22.719 22.234 1 52.81 21 HIS B C 1
ATOM 1837 O O . HIS B 1 21 ? -19.031 22.672 21.516 1 52.81 21 HIS B O 1
ATOM 1843 N N . ALA B 1 22 ? -17.203 23.828 22.359 1 53.94 22 ALA B N 1
ATOM 1844 C CA . ALA B 1 22 ? -17.609 25 21.562 1 53.94 22 ALA B CA 1
ATOM 1845 C C . ALA B 1 22 ? -17.297 24.797 20.094 1 53.94 22 ALA B C 1
ATOM 1847 O O . ALA B 1 22 ? -16.281 24.172 19.75 1 53.94 22 ALA B O 1
ATOM 1848 N N . ARG B 1 23 ? -18.328 24.875 19.219 1 54.09 23 ARG B N 1
ATOM 1849 C CA . ARG B 1 23 ? -18.172 24.703 17.781 1 54.09 23 ARG B CA 1
ATOM 1850 C C . ARG B 1 23 ? -17.641 25.969 17.125 1 54.09 23 ARG B C 1
ATOM 1852 O O . ARG B 1 23 ? -18.062 27.078 17.469 1 54.09 23 ARG B O 1
ATOM 1859 N N . PHE B 1 24 ? -16.484 25.984 16.578 1 55.69 24 PHE B N 1
ATOM 1860 C CA . PHE B 1 24 ? -16.062 27.094 15.719 1 55.69 24 PHE B CA 1
ATOM 1861 C C . PHE B 1 24 ? -17.047 27.297 14.578 1 55.69 24 PHE B C 1
ATOM 1863 O O . PHE B 1 24 ? -17.391 26.359 13.867 1 55.69 24 PHE B O 1
ATOM 1870 N N . VAL B 1 25 ? -17.812 28.266 14.594 1 55.62 25 VAL B N 1
ATOM 1871 C CA . VAL B 1 25 ? -18.594 28.719 13.453 1 55.62 25 VAL B CA 1
ATOM 1872 C C . VAL B 1 25 ? -18.109 30.078 12.992 1 55.62 25 VAL B C 1
ATOM 1874 O O . VAL B 1 25 ? -18.141 31.047 13.75 1 55.62 25 VAL B O 1
ATOM 1877 N N . PRO B 1 26 ? -17.656 30.062 11.742 1 58.66 26 PRO B N 1
ATOM 1878 C CA . PRO B 1 26 ? -17.438 28.953 10.82 1 58.66 26 PRO B CA 1
ATOM 1879 C C . PRO B 1 26 ? -16.203 28.125 11.195 1 58.66 26 PRO B C 1
ATOM 1881 O O . PRO B 1 26 ? -15.336 28.594 11.93 1 58.66 26 PRO B O 1
ATOM 1884 N N . LEU B 1 27 ? -16.125 26.906 10.758 1 61.62 27 LEU B N 1
ATOM 1885 C CA . LEU B 1 27 ? -14.977 26.031 11 1 61.62 27 LEU B CA 1
ATOM 1886 C C . LEU B 1 27 ? -13.734 26.547 10.281 1 61.62 27 LEU B C 1
ATOM 1888 O O . LEU B 1 27 ? -13.758 26.734 9.062 1 61.62 27 LEU B O 1
ATOM 1892 N N . PRO B 1 28 ? -12.758 26.984 11.055 1 71.19 28 PRO B N 1
ATOM 1893 C CA . PRO B 1 28 ? -11.539 27.469 10.406 1 71.19 28 PRO B CA 1
ATOM 1894 C C . PRO B 1 28 ? -10.914 26.422 9.484 1 71.19 28 PRO B C 1
ATOM 1896 O O . PRO B 1 28 ? -10.961 25.219 9.781 1 71.19 28 PRO B O 1
ATOM 1899 N N . GLN B 1 29 ? -10.664 26.969 8.32 1 80.19 29 GLN B N 1
ATOM 1900 C CA . GLN B 1 29 ? -10.031 26.094 7.336 1 80.19 29 GLN B CA 1
ATOM 1901 C C . GLN B 1 29 ? -8.508 26.172 7.426 1 80.19 29 GLN B C 1
ATOM 1903 O O . GLN B 1 29 ? -7.953 27.219 7.715 1 80.19 29 GLN B O 1
ATOM 1908 N N . LEU B 1 30 ? -7.93 25.109 7.367 1 88 30 LEU B N 1
ATOM 1909 C CA . LEU B 1 30 ? -6.473 25.016 7.367 1 88 30 LEU B CA 1
ATOM 1910 C C . LEU B 1 30 ? -5.883 25.656 6.117 1 88 30 LEU B C 1
ATOM 1912 O O . LEU B 1 30 ? -6.367 25.422 5.008 1 88 30 LEU B O 1
ATOM 1916 N N . ASN B 1 31 ? -4.957 26.578 6.301 1 92.19 31 ASN B N 1
ATOM 1917 C CA . ASN B 1 31 ? -4.238 27.172 5.176 1 92.19 31 ASN B CA 1
ATOM 1918 C C . ASN B 1 31 ? -3.32 26.156 4.504 1 92.19 31 ASN B C 1
ATOM 1920 O O . ASN B 1 31 ? -2.188 25.938 4.945 1 92.19 31 ASN B O 1
ATOM 1924 N N . LEU B 1 32 ? -3.771 25.625 3.408 1 94.44 32 LEU B N 1
ATOM 1925 C CA . LEU B 1 32 ? -3.066 24.531 2.746 1 94.44 32 LEU B CA 1
ATOM 1926 C C . LEU B 1 32 ? -1.788 25.031 2.084 1 94.44 32 LEU B C 1
ATOM 1928 O O . LEU B 1 32 ? -0.79 24.312 2.021 1 94.44 32 LEU B O 1
ATOM 1932 N N . GLN B 1 33 ? -1.873 26.234 1.583 1 94.56 33 GLN B N 1
ATOM 1933 C CA . GLN B 1 33 ? -0.679 26.828 0.981 1 94.56 33 GLN B CA 1
ATOM 1934 C C . GLN B 1 33 ? 0.456 26.922 1.996 1 94.56 33 GLN B C 1
ATOM 1936 O O . GLN B 1 33 ? 1.58 26.5 1.723 1 94.56 33 GLN B O 1
ATOM 1941 N N . PHE B 1 34 ? 0.123 27.453 3.098 1 94.81 34 PHE B N 1
ATOM 1942 C CA . PHE B 1 34 ? 1.145 27.625 4.125 1 94.81 34 PHE B CA 1
ATOM 1943 C C . PHE B 1 34 ? 1.586 26.281 4.676 1 94.81 34 PHE B C 1
ATOM 1945 O O . PHE B 1 34 ? 2.768 26.078 4.961 1 94.81 34 PHE B O 1
ATOM 1952 N N . LEU B 1 35 ? 0.625 25.375 4.898 1 95.38 35 LEU B N 1
ATOM 1953 C CA . LEU B 1 35 ? 0.994 24.031 5.32 1 95.38 35 LEU B CA 1
ATOM 1954 C C . LEU B 1 35 ? 2.02 23.422 4.367 1 95.38 35 LEU B C 1
ATOM 1956 O O . LEU B 1 35 ? 3.023 22.859 4.809 1 95.38 35 LEU B O 1
ATOM 1960 N N . THR B 1 36 ? 1.786 23.609 3.07 1 96.75 36 THR B N 1
ATOM 1961 C CA . THR B 1 36 ? 2.699 23.078 2.059 1 96.75 36 THR B CA 1
ATOM 1962 C C . THR B 1 36 ? 4.074 23.719 2.186 1 96.75 36 THR B C 1
ATOM 1964 O O . THR B 1 36 ? 5.098 23.047 2.047 1 96.75 36 THR B O 1
ATOM 1967 N N . GLU B 1 37 ? 4.098 24.984 2.5 1 96.38 37 GLU B N 1
ATOM 1968 C CA . GLU B 1 37 ? 5.363 25.688 2.703 1 96.38 37 GLU B CA 1
ATOM 1969 C C . GLU B 1 37 ? 6.125 25.109 3.893 1 96.38 37 GLU B C 1
ATOM 1971 O O . GLU B 1 37 ? 7.352 24.984 3.852 1 96.38 37 GLU B O 1
ATOM 1976 N N . ILE B 1 38 ? 5.434 24.797 4.91 1 95.5 38 ILE B N 1
ATOM 1977 C CA . ILE B 1 38 ? 6.055 24.203 6.09 1 95.5 38 ILE B CA 1
ATOM 1978 C C . ILE B 1 38 ? 6.637 22.844 5.734 1 95.5 38 ILE B C 1
ATOM 1980 O O . ILE B 1 38 ? 7.746 22.5 6.152 1 95.5 38 ILE B O 1
ATOM 1984 N N . LEU B 1 39 ? 5.93 22.047 4.926 1 96.94 39 LEU B N 1
ATOM 1985 C CA . LEU B 1 39 ? 6.328 20.688 4.578 1 96.94 39 LEU B CA 1
ATOM 1986 C C . LEU B 1 39 ? 7.527 20.703 3.635 1 96.94 39 LEU B C 1
ATOM 1988 O O . LEU B 1 39 ? 8.453 19.906 3.791 1 96.94 39 LEU B O 1
ATOM 1992 N N . VAL B 1 40 ? 7.566 21.578 2.709 1 97 40 VAL B N 1
ATOM 1993 C CA . VAL B 1 40 ? 8.539 21.562 1.617 1 97 40 VAL B CA 1
ATOM 1994 C C . VAL B 1 40 ? 9.773 22.375 2.012 1 97 40 VAL B C 1
ATOM 1996 O O . VAL B 1 40 ? 10.898 22.016 1.645 1 97 40 VAL B O 1
ATOM 1999 N N . ARG B 1 41 ? 9.633 23.453 2.787 1 93.88 41 ARG B N 1
ATOM 2000 C CA . ARG B 1 41 ? 10.703 24.312 3.26 1 93.88 41 ARG B CA 1
ATOM 2001 C C . ARG B 1 41 ? 11.641 24.703 2.119 1 93.88 41 ARG B C 1
ATOM 2003 O O . ARG B 1 41 ? 12.859 24.578 2.234 1 93.88 41 ARG B O 1
ATOM 2010 N N . ASP B 1 42 ? 11.203 25.047 0.917 1 92.81 42 ASP B N 1
ATOM 2011 C CA . ASP B 1 42 ? 11.898 25.562 -0.256 1 92.81 42 ASP B CA 1
ATOM 2012 C C . ASP B 1 42 ? 12.797 24.5 -0.875 1 92.81 42 ASP B C 1
ATOM 2014 O O . ASP B 1 42 ? 13.781 24.812 -1.546 1 92.81 42 ASP B O 1
ATOM 2018 N N . ARG B 1 43 ? 12.609 23.312 -0.554 1 96.38 43 ARG B N 1
ATOM 2019 C CA . ARG B 1 43 ? 13.359 22.203 -1.152 1 96.38 43 ARG B CA 1
ATOM 2020 C C . ARG B 1 43 ? 12.75 21.797 -2.486 1 96.38 43 ARG B C 1
ATOM 2022 O O . ARG B 1 43 ? 11.586 22.094 -2.766 1 96.38 43 ARG B O 1
ATOM 2029 N N . LYS B 1 44 ? 13.609 21.156 -3.271 1 96.81 44 LYS B N 1
ATOM 2030 C CA . LYS B 1 44 ? 13.094 20.562 -4.504 1 96.81 44 LYS B CA 1
ATOM 2031 C C . LYS B 1 44 ? 12.039 19.5 -4.203 1 96.81 44 LYS B C 1
ATOM 2033 O O . LYS B 1 44 ? 12.25 18.641 -3.359 1 96.81 44 LYS B O 1
ATOM 2038 N N . ILE B 1 45 ? 10.945 19.641 -4.879 1 97.31 45 ILE B N 1
ATOM 2039 C CA . ILE B 1 45 ? 9.844 18.703 -4.684 1 97.31 45 ILE B CA 1
ATOM 2040 C C . ILE B 1 45 ? 9.945 17.562 -5.691 1 97.31 45 ILE B 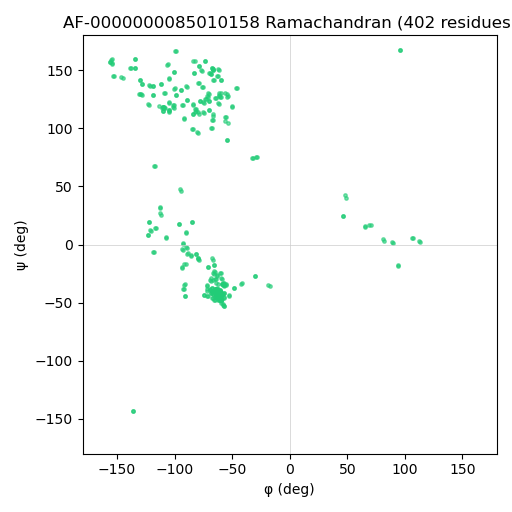C 1
ATOM 2042 O O . ILE B 1 45 ? 9.953 17.797 -6.902 1 97.31 45 ILE B O 1
ATOM 2046 N N . MET B 1 46 ? 10.062 16.391 -5.16 1 96.75 46 MET B N 1
ATOM 2047 C CA . MET B 1 46 ? 10.031 15.242 -6.059 1 96.75 46 MET B CA 1
ATOM 2048 C C . MET B 1 46 ? 8.609 14.719 -6.227 1 96.75 46 MET B C 1
ATOM 2050 O O . MET B 1 46 ? 8.203 14.352 -7.328 1 96.75 46 MET B O 1
ATOM 2054 N N . THR B 1 47 ? 7.891 14.609 -5.129 1 96.75 47 THR B N 1
ATOM 2055 C CA . THR B 1 47 ? 6.492 14.195 -5.164 1 96.75 47 THR B CA 1
ATOM 2056 C C . THR B 1 47 ? 5.73 14.758 -3.969 1 96.75 47 THR B C 1
ATOM 2058 O O . THR B 1 47 ? 6.301 14.938 -2.891 1 96.75 47 THR B O 1
ATOM 2061 N N . LEU B 1 48 ? 4.473 15.109 -4.168 1 97.94 48 LEU B N 1
ATOM 2062 C CA . LEU B 1 48 ? 3.518 15.508 -3.137 1 97.94 48 LEU B CA 1
ATOM 2063 C C . LEU B 1 48 ? 2.285 14.609 -3.166 1 97.94 48 LEU B C 1
ATOM 2065 O O . LEU B 1 48 ? 1.644 14.461 -4.207 1 97.94 48 LEU B O 1
ATOM 2069 N N . ASN B 1 49 ? 2.033 13.93 -2.059 1 97.88 49 ASN B N 1
ATOM 2070 C CA . ASN B 1 49 ? 0.888 13.031 -1.971 1 97.88 49 ASN B CA 1
ATOM 2071 C C . ASN B 1 49 ? -0.049 13.43 -0.833 1 97.88 49 ASN B C 1
ATOM 2073 O O . ASN B 1 49 ? 0.405 13.805 0.25 1 97.88 49 ASN B O 1
ATOM 2077 N N . ALA B 1 50 ? -1.306 13.406 -1.098 1 97 50 ALA B N 1
ATOM 2078 C CA . ALA B 1 50 ? -2.32 13.641 -0.074 1 97 50 ALA B CA 1
ATOM 2079 C C . ALA B 1 50 ? -3.387 12.547 -0.097 1 97 50 ALA B C 1
ATOM 2081 O O . ALA B 1 50 ? -3.811 12.109 -1.168 1 97 50 ALA B O 1
ATOM 2082 N N . GLY B 1 51 ? -3.641 12 1.061 1 95.06 51 GLY B N 1
ATOM 2083 C CA . GLY B 1 51 ? -4.754 11.078 1.223 1 95.06 51 GLY B CA 1
ATOM 2084 C C . GLY B 1 51 ? -5.992 11.734 1.806 1 95.06 51 GLY B C 1
ATOM 2085 O O . GLY B 1 51 ? -5.922 12.391 2.848 1 95.06 51 GLY B O 1
ATOM 2086 N N . CYS B 1 52 ? -7.129 11.531 1.107 1 93.5 52 CYS B N 1
ATOM 2087 C CA . CYS B 1 52 ? -8.391 12.133 1.53 1 93.5 52 CYS B CA 1
ATOM 2088 C C . CYS B 1 52 ? -9.523 11.117 1.484 1 93.5 52 CYS B C 1
ATOM 2090 O O . CYS B 1 52 ? -9.375 10.047 0.892 1 93.5 52 CYS B O 1
ATOM 2092 N N . SER B 1 53 ? -10.516 11.453 2.219 1 90.19 53 SER B N 1
ATOM 2093 C CA . SER B 1 53 ? -11.734 10.641 2.158 1 90.19 53 SER B CA 1
ATOM 2094 C C . SER B 1 53 ? -12.977 11.516 2.064 1 90.19 53 SER B C 1
ATOM 2096 O O . SER B 1 53 ? -12.961 12.672 2.494 1 90.19 53 SER B O 1
ATOM 2098 N N . VAL B 1 54 ? -13.992 10.961 1.447 1 88.38 54 VAL B N 1
ATOM 2099 C CA . VAL B 1 54 ? -15.258 11.68 1.292 1 88.38 54 VAL B CA 1
ATOM 2100 C C . VAL B 1 54 ? -16.422 10.727 1.535 1 88.38 54 VAL B C 1
ATOM 2102 O O . VAL B 1 54 ? -16.281 9.508 1.404 1 88.38 54 VAL B O 1
ATOM 2105 N N . LEU B 1 55 ? -17.547 11.289 2 1 84.5 55 LEU B N 1
ATOM 2106 C CA . LEU B 1 55 ? -18.766 10.492 2.137 1 84.5 55 LEU B CA 1
ATOM 2107 C C . LEU B 1 55 ? -19.281 10.07 0.771 1 84.5 55 LEU B C 1
ATOM 2109 O O . LEU B 1 55 ? -19.125 10.789 -0.216 1 84.5 55 LEU B O 1
ATOM 2113 N N . PRO B 1 56 ? -19.938 8.898 0.801 1 81.5 56 PRO B N 1
ATOM 2114 C CA . PRO B 1 56 ? -20.5 8.461 -0.479 1 81.5 56 PRO B CA 1
ATOM 2115 C C . PRO B 1 56 ? -21.5 9.453 -1.059 1 81.5 56 PRO B C 1
ATOM 2117 O O . PRO B 1 56 ? -22.281 10.055 -0.314 1 81.5 56 PRO B O 1
ATOM 2120 N N . HIS B 1 57 ? -21.438 9.594 -2.316 1 79.94 57 HIS B N 1
ATOM 2121 C CA . HIS B 1 57 ? -22.391 10.398 -3.08 1 79.94 57 HIS B CA 1
ATOM 2122 C C . HIS B 1 57 ? -22.281 11.875 -2.711 1 79.94 57 HIS B C 1
ATOM 2124 O O . HIS B 1 57 ? -23.25 12.625 -2.848 1 79.94 57 HIS B O 1
ATOM 2130 N N . ARG B 1 58 ? -21.25 12.266 -2.07 1 83.5 58 ARG B N 1
ATOM 2131 C CA . ARG B 1 58 ? -21.031 13.68 -1.802 1 83.5 58 ARG B CA 1
ATOM 2132 C C . ARG B 1 58 ? -20.016 14.273 -2.787 1 83.5 58 ARG B C 1
ATOM 2134 O O . ARG B 1 58 ? -19.156 13.555 -3.303 1 83.5 58 ARG B O 1
ATOM 2141 N N . GLN B 1 59 ? -20.25 15.477 -3.018 1 85.25 59 GLN B N 1
ATOM 2142 C CA . GLN B 1 59 ? -19.312 16.172 -3.891 1 85.25 59 GLN B CA 1
ATOM 2143 C C . GLN B 1 59 ? -17.938 16.297 -3.238 1 85.25 59 GLN B C 1
ATOM 2145 O O . GLN B 1 59 ? -17.828 16.328 -2.012 1 85.25 59 GLN B O 1
ATOM 2150 N N . GLU B 1 60 ? -16.953 16.328 -4.09 1 88.56 60 GLU B N 1
ATOM 2151 C CA . GLU B 1 60 ? -15.578 16.516 -3.615 1 88.56 60 GLU B CA 1
ATOM 2152 C C . GLU B 1 60 ? -15.422 17.859 -2.898 1 88.56 60 GLU B C 1
ATOM 2154 O O . GLU B 1 60 ? -15.844 18.891 -3.41 1 88.56 60 GLU B O 1
ATOM 2159 N N . PRO B 1 61 ? -14.906 17.844 -1.736 1 87.69 61 PRO B N 1
ATOM 2160 C CA . PRO B 1 61 ? -14.664 19.094 -1.026 1 87.69 61 PRO B CA 1
ATOM 2161 C C . PRO B 1 61 ? -13.695 20.016 -1.761 1 87.69 61 PRO B C 1
ATOM 2163 O O . PRO B 1 61 ? -12.82 19.531 -2.488 1 87.69 61 PRO B O 1
ATOM 2166 N N . ARG B 1 62 ? -13.898 21.25 -1.546 1 89.44 62 ARG B N 1
ATOM 2167 C CA . ARG B 1 62 ? -13.102 22.266 -2.217 1 89.44 62 ARG B CA 1
ATOM 2168 C C . ARG B 1 62 ? -11.617 22.078 -1.935 1 89.44 62 ARG B C 1
ATOM 2170 O O . ARG B 1 62 ? -10.773 22.344 -2.797 1 89.44 62 ARG B O 1
ATOM 2177 N N . PHE B 1 63 ? -11.289 21.641 -0.75 1 91.19 63 PHE B N 1
ATOM 2178 C CA . PHE B 1 63 ? -9.883 21.547 -0.373 1 91.19 63 PHE B CA 1
ATOM 2179 C C . PHE B 1 63 ? -9.172 20.5 -1.228 1 91.19 63 PHE B C 1
ATOM 2181 O O . PHE B 1 63 ? -7.949 20.547 -1.382 1 91.19 63 PHE B O 1
ATOM 2188 N N . VAL B 1 64 ? -9.875 19.578 -1.776 1 94.38 64 VAL B N 1
ATOM 2189 C CA . VAL B 1 64 ? -9.281 18.562 -2.637 1 94.38 64 VAL B CA 1
ATOM 2190 C C . VAL B 1 64 ? -8.711 19.203 -3.896 1 94.38 64 VAL B C 1
ATOM 2192 O O . VAL B 1 64 ? -7.578 18.922 -4.289 1 94.38 64 VAL B O 1
ATOM 2195 N N . GLN B 1 65 ? -9.523 20.094 -4.461 1 95.06 65 GLN B N 1
ATOM 2196 C CA . GLN B 1 65 ? -9.047 20.812 -5.637 1 95.06 65 GLN B CA 1
ATOM 2197 C C . GLN B 1 65 ? -7.895 21.75 -5.277 1 95.06 65 GLN B C 1
ATOM 2199 O O . GLN B 1 65 ? -6.957 21.922 -6.062 1 95.06 65 GLN B O 1
ATOM 2204 N N . GLU B 1 66 ? -7.992 22.328 -4.164 1 95 66 GLU B N 1
ATOM 2205 C CA . GLU B 1 66 ? -6.906 23.172 -3.701 1 95 66 GLU B CA 1
ATOM 2206 C C .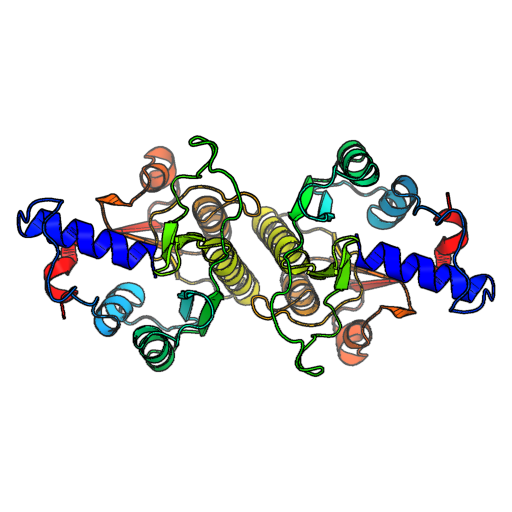 GLU B 1 66 ? -5.594 22.406 -3.607 1 95 66 GLU B C 1
ATOM 2208 O O . GLU B 1 66 ? -4.543 22.906 -4.012 1 95 66 GLU B O 1
ATOM 2213 N N . LEU B 1 67 ? -5.629 21.219 -3.105 1 96.75 67 LEU B N 1
ATOM 2214 C CA . LEU B 1 67 ? -4.453 20.359 -3.012 1 96.75 67 LEU B CA 1
ATOM 2215 C C . LEU B 1 67 ? -3.902 20.031 -4.398 1 96.75 67 LEU B C 1
ATOM 2217 O O . LEU B 1 67 ? -2.691 20.094 -4.621 1 96.75 67 LEU B O 1
ATOM 2221 N N . ARG B 1 68 ? -4.797 19.734 -5.285 1 97.56 68 ARG B N 1
ATOM 2222 C CA . ARG B 1 68 ? -4.375 19.453 -6.652 1 97.56 68 ARG B CA 1
ATOM 2223 C C . ARG B 1 68 ? -3.678 20.656 -7.273 1 97.56 68 ARG B C 1
ATOM 2225 O O . ARG B 1 68 ? -2.66 20.516 -7.953 1 97.56 68 ARG B O 1
ATOM 2232 N N . ASP B 1 69 ? -4.238 21.797 -6.996 1 97.62 69 ASP B N 1
ATOM 2233 C CA . ASP B 1 69 ? -3.67 23.031 -7.527 1 97.62 69 ASP B CA 1
ATOM 2234 C C . ASP B 1 69 ? -2.273 23.281 -6.957 1 97.62 69 ASP B C 1
ATOM 2236 O O . ASP B 1 69 ? -1.438 23.906 -7.605 1 97.62 69 ASP B O 1
ATOM 2240 N N . LEU B 1 70 ? -2.039 22.828 -5.785 1 97.12 70 LEU B N 1
ATOM 2241 C CA . LEU B 1 70 ? -0.743 23 -5.133 1 97.12 70 LEU B CA 1
ATOM 2242 C C . LEU B 1 70 ? 0.252 21.953 -5.625 1 97.12 70 LEU B C 1
ATOM 2244 O O . LEU B 1 70 ? 1.427 21.984 -5.25 1 97.12 70 LEU B O 1
ATOM 2248 N N . GLY B 1 71 ? -0.227 20.953 -6.43 1 97.38 71 GLY B N 1
ATOM 2249 C CA . GLY B 1 71 ? 0.673 19.984 -7.035 1 97.38 71 GLY B CA 1
ATOM 2250 C C . GLY B 1 71 ? 0.604 18.609 -6.391 1 97.38 71 GLY B C 1
ATOM 2251 O O . GLY B 1 71 ? 1.356 17.703 -6.758 1 97.38 71 GLY B O 1
ATOM 2252 N N . TYR B 1 72 ? -0.318 18.438 -5.469 1 98.06 72 TYR B N 1
ATOM 2253 C CA . TYR B 1 72 ? -0.435 17.141 -4.805 1 98.06 72 TYR B CA 1
ATOM 2254 C C . TYR B 1 72 ? -1.104 16.125 -5.715 1 98.06 72 TYR B C 1
ATOM 2256 O O . TYR B 1 72 ? -2.061 16.453 -6.422 1 98.06 72 TYR B O 1
ATOM 2264 N N . ARG B 1 73 ? -0.553 14.945 -5.754 1 97.06 73 ARG B N 1
ATOM 2265 C CA . ARG B 1 73 ? -1.37 13.789 -6.117 1 97.06 73 ARG B CA 1
ATOM 2266 C C . ARG B 1 73 ? -2.375 13.461 -5.02 1 97.06 73 ARG B C 1
ATOM 2268 O O . ARG B 1 73 ? -1.99 13.078 -3.914 1 97.06 73 ARG B O 1
ATOM 2275 N N . VAL B 1 74 ? -3.623 13.594 -5.352 1 96.81 74 VAL B N 1
ATOM 2276 C CA . VAL B 1 74 ? -4.637 13.398 -4.316 1 96.81 74 VAL B CA 1
ATOM 2277 C C . VAL B 1 74 ? -5.32 12.047 -4.512 1 96.81 74 VAL B C 1
ATOM 2279 O O . VAL B 1 74 ? -5.918 11.797 -5.559 1 96.81 74 VAL B O 1
ATOM 2282 N N . ASP B 1 75 ? -5.145 11.164 -3.562 1 95.31 75 ASP B N 1
ATOM 2283 C CA . ASP B 1 75 ? -5.926 9.93 -3.504 1 95.31 75 ASP B CA 1
ATOM 2284 C C . ASP B 1 75 ? -7.18 10.117 -2.656 1 95.31 75 ASP B C 1
ATOM 2286 O O . ASP B 1 75 ? -7.102 10.227 -1.432 1 95.31 75 ASP B O 1
ATOM 2290 N N . LEU B 1 76 ? -8.281 10.141 -3.348 1 93.25 76 LEU B N 1
ATOM 2291 C CA . LEU B 1 76 ? -9.555 10.391 -2.689 1 93.25 76 LEU B CA 1
ATOM 2292 C C . LEU B 1 76 ? -10.367 9.102 -2.566 1 93.25 76 LEU B C 1
ATOM 2294 O O . LEU B 1 76 ? -10.789 8.531 -3.572 1 93.25 76 LEU B O 1
ATOM 2298 N N . ARG B 1 77 ? -10.594 8.641 -1.337 1 89.06 77 ARG B N 1
ATOM 2299 C CA . ARG B 1 77 ? -11.359 7.426 -1.106 1 89.06 77 ARG B CA 1
ATOM 2300 C C . ARG B 1 77 ? -12.75 7.746 -0.565 1 89.06 77 ARG B C 1
ATOM 2302 O O . ARG B 1 77 ? -12.945 8.773 0.088 1 89.06 77 ARG B O 1
ATOM 2309 N N . GLU B 1 78 ? -13.641 6.793 -0.827 1 86.25 78 GLU B N 1
ATOM 2310 C CA . GLU B 1 78 ? -14.992 6.93 -0.277 1 86.25 78 GLU B CA 1
ATOM 2311 C C . GLU B 1 78 ? -15.117 6.191 1.053 1 86.25 78 GLU B C 1
ATOM 2313 O O . GLU B 1 78 ? -14.664 5.055 1.184 1 86.25 78 GLU B O 1
ATOM 2318 N N . ARG B 1 79 ? -15.695 6.898 1.963 1 85.75 79 ARG B N 1
ATOM 2319 C CA . ARG B 1 79 ? -15.945 6.273 3.258 1 85.75 79 ARG B CA 1
ATOM 2320 C C . ARG B 1 79 ? -17 5.172 3.145 1 85.75 79 ARG B C 1
ATOM 2322 O O . ARG B 1 79 ? -17.859 5.219 2.266 1 85.75 79 ARG B O 1
ATOM 2329 N N . LYS B 1 80 ? -16.875 4.188 3.906 1 79.38 80 LYS B N 1
ATOM 2330 C CA . LYS B 1 80 ? -17.766 3.037 3.844 1 79.38 80 LYS B CA 1
ATOM 2331 C C . LYS B 1 80 ? -18.75 3.047 5.012 1 79.38 80 LYS B C 1
ATOM 2333 O O . LYS B 1 80 ? -18.391 3.422 6.129 1 79.38 80 LYS B O 1
ATOM 2338 N N . ARG B 1 81 ? -19.984 2.586 4.578 1 75.81 81 ARG B N 1
ATOM 2339 C CA . ARG B 1 81 ? -21 2.49 5.621 1 75.81 81 ARG B CA 1
ATOM 2340 C C . ARG B 1 81 ? -20.688 1.354 6.586 1 75.81 81 ARG B C 1
ATOM 2342 O O . ARG B 1 81 ? -20.328 0.255 6.164 1 75.81 81 ARG B O 1
ATOM 2349 N N . GLU B 1 82 ? -20.578 1.618 7.812 1 69.44 82 GLU B N 1
ATOM 2350 C CA . GLU B 1 82 ? -20.344 0.597 8.828 1 69.44 82 GLU B CA 1
ATOM 2351 C C . GLU B 1 82 ? -21.625 -0.138 9.188 1 69.44 82 GLU B C 1
ATOM 2353 O O . GLU B 1 82 ? -22.672 0.49 9.414 1 69.44 82 GLU B O 1
ATOM 2358 N N . ASN B 1 83 ? -21.906 -1.354 8.57 1 58.34 83 ASN B N 1
ATOM 2359 C CA . ASN B 1 83 ? -23.109 -2.084 8.945 1 58.34 83 ASN B CA 1
ATOM 2360 C C . ASN B 1 83 ? -23.078 -2.502 10.414 1 58.34 83 ASN B C 1
ATOM 2362 O O . ASN B 1 83 ? -23.969 -3.217 10.875 1 58.34 83 ASN B O 1
ATOM 2366 N N . HIS B 1 84 ? -21.922 -2.836 11.047 1 50.25 84 HIS B N 1
ATOM 2367 C CA . HIS B 1 84 ? -21.984 -3.592 12.297 1 50.25 84 HIS B CA 1
ATOM 2368 C C . HIS B 1 84 ? -22.766 -2.826 13.367 1 50.25 84 HIS B C 1
ATOM 2370 O O . HIS B 1 84 ? -22.797 -1.594 13.352 1 50.25 84 HIS B O 1
ATOM 2376 N N . ASP B 1 85 ? -23.797 -3.518 13.961 1 46.06 85 ASP B N 1
ATOM 2377 C CA . ASP B 1 85 ? -24.094 -3.396 15.383 1 46.06 85 ASP B CA 1
ATOM 2378 C C . ASP B 1 85 ? -22.844 -3.088 16.188 1 46.06 85 ASP B C 1
ATOM 2380 O O . ASP B 1 85 ? -21.906 -3.898 16.234 1 46.06 85 ASP B O 1
ATOM 2384 N N . PHE B 1 86 ? -22.344 -1.959 16.172 1 38.34 86 PHE B N 1
ATOM 2385 C CA . PHE B 1 86 ? -21.141 -1.621 16.922 1 38.34 86 PHE B CA 1
ATOM 2386 C C . PHE B 1 86 ? -21.062 -2.434 18.219 1 38.34 86 PHE B C 1
ATOM 2388 O O . PHE B 1 86 ? -21.906 -2.291 19.094 1 38.34 86 PHE B O 1
ATOM 2395 N N . LYS B 1 87 ? -20.719 -3.764 18.172 1 39.16 87 LYS B N 1
ATOM 2396 C CA . LYS B 1 87 ? -20.266 -3.973 19.547 1 39.16 87 LYS B CA 1
ATOM 2397 C C . LYS B 1 87 ? -19.156 -2.994 19.906 1 39.16 87 LYS B C 1
ATOM 2399 O O . LYS B 1 87 ? -18.219 -2.795 19.141 1 39.16 87 LYS B O 1
ATOM 2404 N N . ALA B 1 88 ? -19.344 -2.027 20.75 1 34.09 88 ALA B N 1
ATOM 2405 C CA . ALA B 1 88 ? -18.641 -0.908 21.375 1 34.09 88 ALA B CA 1
ATOM 2406 C C . ALA B 1 88 ? -17.125 -1.075 21.234 1 34.09 88 ALA B C 1
ATOM 2408 O O . ALA B 1 88 ? -16.391 -0.089 21.203 1 34.09 88 ALA B O 1
ATOM 2409 N N . GLY B 1 89 ? -16.516 -2.156 21.281 1 34.81 89 GLY B N 1
ATOM 2410 C CA . GLY B 1 89 ? -15.133 -2.326 21.719 1 34.81 89 GLY B CA 1
ATOM 2411 C C . GLY B 1 89 ? -14.125 -2.246 20.594 1 34.81 89 GLY B C 1
ATOM 2412 O O . GLY B 1 89 ? -12.922 -2.307 20.828 1 34.81 89 GLY B O 1
ATOM 2413 N N . GLU B 1 90 ? -14.375 -2.773 19.406 1 36.03 90 GLU B N 1
ATOM 2414 C CA . GLU B 1 90 ? -13.211 -2.967 18.531 1 36.03 90 GLU B CA 1
ATOM 2415 C C . GLU B 1 90 ? -12.969 -1.741 17.656 1 36.03 90 GLU B C 1
ATOM 2417 O O . GLU B 1 90 ? -12.375 -1.848 16.578 1 36.03 90 GLU B O 1
ATOM 2422 N N . ALA B 1 91 ? -13.516 -0.594 17.766 1 35.62 91 ALA B N 1
ATOM 2423 C CA . ALA B 1 91 ? -13.188 0.623 17.031 1 35.62 91 ALA B CA 1
ATOM 2424 C C . ALA B 1 91 ? -11.703 0.956 17.172 1 35.62 91 ALA B C 1
ATOM 2426 O O . ALA B 1 91 ? -11.203 1.159 18.281 1 35.62 91 ALA B O 1
ATOM 2427 N N . SER B 1 92 ? -10.93 0.47 16.312 1 39.09 92 SER B N 1
ATOM 2428 C CA . SER B 1 92 ? -9.594 1.039 16.422 1 39.09 92 SER B CA 1
ATOM 2429 C C . SER B 1 92 ? -9.641 2.562 16.453 1 39.09 92 SER B C 1
ATOM 2431 O O . SER B 1 92 ? -10.516 3.174 15.836 1 39.09 92 SER B O 1
ATOM 2433 N N . SER B 1 93 ? -9.203 3.197 17.438 1 40.31 93 SER B N 1
ATOM 2434 C CA . SER B 1 93 ? -9.117 4.617 17.766 1 40.31 93 SER B CA 1
ATOM 2435 C C . SER B 1 93 ? -8.961 5.469 16.516 1 40.31 93 SER B C 1
ATOM 2437 O O . SER B 1 93 ? -9.234 6.668 16.531 1 40.31 93 SER B O 1
ATOM 2439 N N . SER B 1 94 ? -8.375 4.906 15.414 1 44.53 94 SER B N 1
ATOM 2440 C CA . SER B 1 94 ? -8.047 5.809 14.312 1 44.53 94 SER B CA 1
ATOM 2441 C C . SER B 1 94 ? -9.203 5.934 13.328 1 44.53 94 SER B C 1
ATOM 2443 O O . SER B 1 94 ? -9.109 6.652 12.336 1 44.53 94 SER B O 1
ATOM 2445 N N . GLU B 1 95 ? -10.211 5.219 13.586 1 47.47 95 GLU B N 1
ATOM 2446 C CA . GLU B 1 95 ? -11.305 5.262 12.625 1 47.47 95 GLU B CA 1
ATOM 2447 C C . GLU B 1 95 ? -12.242 6.43 12.906 1 47.47 95 GLU B C 1
ATOM 2449 O O . GLU B 1 95 ? -12.711 6.602 14.031 1 47.47 95 GLU B O 1
ATOM 2454 N N . GLU B 1 96 ? -12.07 7.477 12.188 1 53 96 GLU B N 1
ATOM 2455 C CA . GLU B 1 96 ? -12.977 8.617 12.258 1 53 96 GLU B CA 1
ATOM 2456 C C . GLU B 1 96 ? -14.367 8.25 11.734 1 53 96 GLU B C 1
ATOM 2458 O O . GLU B 1 96 ? -14.5 7.734 10.625 1 53 96 GLU B O 1
ATOM 2463 N N . PHE B 1 97 ? -15.266 8.133 12.711 1 49.16 97 PHE B N 1
A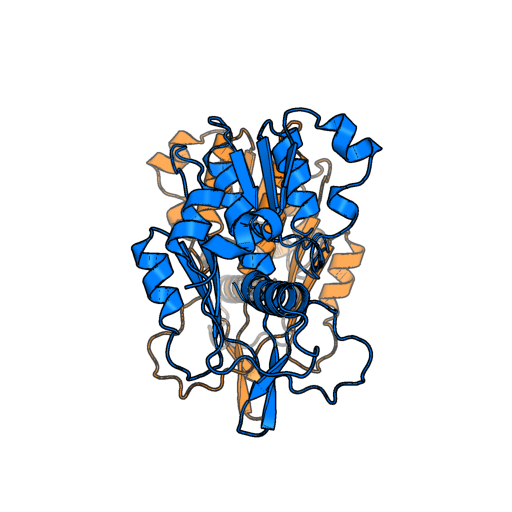TOM 2464 C CA . PHE B 1 97 ? -16.656 7.898 12.352 1 49.16 97 PHE B CA 1
ATOM 2465 C C . PHE B 1 97 ? -17.359 9.203 11.984 1 49.16 97 PHE B C 1
ATOM 2467 O O . PHE B 1 97 ? -17.094 10.242 12.594 1 49.16 97 PHE B O 1
ATOM 2474 N N . VAL B 1 98 ? -17.734 9.281 10.703 1 54.66 98 VAL B N 1
ATOM 2475 C CA . VAL B 1 98 ? -18.594 10.398 10.352 1 54.66 98 VAL B CA 1
ATOM 2476 C C . VAL B 1 98 ? -20.047 9.93 10.266 1 54.66 98 VAL B C 1
ATOM 2478 O O . VAL B 1 98 ? -20.328 8.883 9.68 1 54.66 98 VAL B O 1
ATOM 2481 N N . PHE B 1 99 ? -20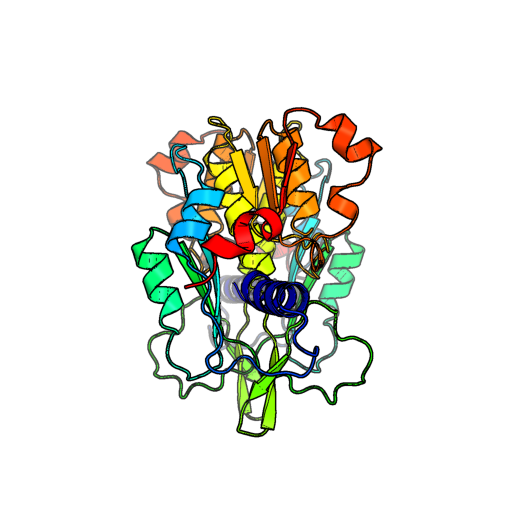.906 10.484 11.133 1 51.97 99 PHE B N 1
ATOM 2482 C CA . PHE B 1 99 ? -22.328 10.195 11.086 1 51.97 99 PHE B CA 1
ATOM 2483 C C . PHE B 1 99 ? -23 10.914 9.922 1 51.97 99 PHE B C 1
ATOM 2485 O O . PHE B 1 99 ? -22.719 12.086 9.672 1 51.97 99 PHE B O 1
ATOM 2492 N N . SER B 1 100 ? -23.469 10.078 8.961 1 53.75 100 SER B N 1
ATOM 2493 C CA . SER B 1 100 ? -24.203 10.703 7.871 1 53.75 100 SER B CA 1
ATOM 2494 C C . SER B 1 100 ? -25.625 11.094 8.312 1 53.75 100 SER B C 1
ATOM 2496 O O . SER B 1 100 ? -26.156 10.523 9.266 1 53.75 100 SER B O 1
ATOM 2498 N N . ARG B 1 101 ? -26.172 12.125 7.754 1 52.53 101 ARG B N 1
ATOM 2499 C CA . ARG B 1 101 ? -27.531 12.602 8 1 52.53 101 ARG B CA 1
ATOM 2500 C C . ARG B 1 101 ? -28.531 11.461 7.922 1 52.53 101 ARG B C 1
ATOM 2502 O O . ARG B 1 101 ? -29.531 11.461 8.648 1 52.53 101 ARG B O 1
ATOM 2509 N N . ASN B 1 102 ? -28.375 10.539 7.051 1 54.06 102 ASN B N 1
ATOM 2510 C CA . ASN B 1 102 ? -29.375 9.492 6.863 1 54.06 102 ASN B CA 1
ATOM 2511 C C . ASN B 1 102 ? -29.172 8.344 7.848 1 54.06 102 ASN B C 1
ATOM 2513 O O . ASN B 1 102 ? -29.719 7.258 7.656 1 54.06 102 ASN B O 1
ATOM 2517 N N . GLY B 1 103 ? -28.422 8.602 8.961 1 59.28 103 GLY B N 1
ATOM 2518 C CA . GLY B 1 103 ? -28.391 7.688 10.094 1 59.28 103 GLY B CA 1
ATOM 2519 C C . GLY B 1 103 ? -27.297 6.637 9.969 1 59.28 103 GLY B C 1
ATOM 2520 O O . GLY B 1 103 ? -27.141 5.801 10.867 1 59.28 103 GLY B O 1
ATOM 2521 N N . GLY B 1 104 ? -26.516 6.738 8.836 1 67.06 104 GLY B N 1
ATOM 2522 C CA . GLY B 1 104 ? -25.531 5.676 8.758 1 67.06 104 GLY B CA 1
ATOM 2523 C C . GLY B 1 104 ? -24.141 6.109 9.203 1 67.06 104 GLY B C 1
ATOM 2524 O O . GLY B 1 104 ? -23.844 7.305 9.227 1 67.06 104 GLY B O 1
ATOM 2525 N N . ARG B 1 105 ? -23.469 5.297 10.008 1 79.19 105 ARG B N 1
ATOM 2526 C CA . ARG B 1 105 ? -22.094 5.535 10.414 1 79.19 105 ARG B CA 1
ATOM 2527 C C . ARG B 1 105 ? -21.125 5.152 9.297 1 79.19 105 ARG B C 1
ATOM 2529 O O . ARG B 1 105 ? -21.25 4.082 8.703 1 79.19 105 ARG B O 1
ATOM 2536 N N . TYR B 1 106 ? -20.328 6.188 8.938 1 82.06 106 TYR B N 1
ATOM 2537 C CA . TYR B 1 106 ? -19.344 5.953 7.883 1 82.06 106 TYR B CA 1
ATOM 2538 C C . TYR B 1 106 ? -17.922 6.008 8.438 1 82.06 106 TYR B C 1
ATOM 2540 O O . TYR B 1 106 ? -17.625 6.836 9.297 1 82.06 106 TYR B O 1
ATOM 2548 N N . VAL B 1 107 ? -17.156 5.125 8 1 80.94 107 VAL B N 1
ATOM 2549 C CA . VAL B 1 107 ? -15.797 5.023 8.508 1 80.94 107 VAL B CA 1
ATOM 2550 C C . VAL B 1 107 ? -14.805 5.23 7.367 1 80.94 107 VAL B C 1
ATOM 2552 O O . VAL B 1 107 ? -15.039 4.781 6.242 1 80.94 107 VAL B O 1
ATOM 2555 N N . GLU B 1 108 ? -13.758 6.055 7.719 1 81.56 108 GLU B N 1
ATOM 2556 C CA . GLU B 1 108 ? -12.641 6.203 6.793 1 81.56 108 GLU B CA 1
ATOM 2557 C C . GLU B 1 108 ? -11.773 4.945 6.77 1 81.56 108 GLU B C 1
ATOM 2559 O O . GLU B 1 108 ? -11.406 4.418 7.82 1 81.56 108 GLU B O 1
ATOM 2564 N N . GLU B 1 109 ? -11.625 4.465 5.551 1 78.81 109 GLU B N 1
ATOM 2565 C CA . GLU B 1 109 ? -10.812 3.262 5.434 1 78.81 109 GLU B CA 1
ATOM 2566 C C . GLU B 1 109 ? -9.727 3.432 4.375 1 78.81 109 GLU B C 1
ATOM 2568 O O . GLU B 1 109 ? -9.953 4.059 3.338 1 78.81 109 GLU B O 1
ATOM 2573 N N . LEU B 1 110 ? -8.562 2.984 4.633 1 83.62 110 LEU B N 1
ATOM 2574 C CA . LEU B 1 110 ? -7.496 2.686 3.688 1 83.62 110 LEU B CA 1
ATOM 2575 C C . LEU B 1 110 ? -6.738 3.951 3.307 1 83.62 110 LEU B C 1
ATOM 2577 O O . LEU B 1 110 ? -5.855 3.918 2.447 1 83.62 110 LEU B O 1
ATOM 2581 N N . VAL B 1 111 ? -7.066 5.062 3.885 1 89 111 VAL B N 1
ATOM 2582 C CA . VAL B 1 111 ? -6.367 6.301 3.549 1 89 111 VAL B CA 1
ATOM 2583 C C . VAL B 1 111 ? -4.906 6.199 3.984 1 89 111 VAL B C 1
ATOM 2585 O O . VAL B 1 111 ? -3.996 6.43 3.184 1 89 111 VAL B O 1
ATOM 2588 N N . ASP B 1 112 ? -4.719 5.746 5.25 1 89.81 112 ASP B N 1
ATOM 2589 C CA . ASP B 1 112 ? -3.359 5.594 5.762 1 89.81 112 ASP B CA 1
ATOM 2590 C C . ASP B 1 112 ? -2.568 4.586 4.934 1 89.81 112 ASP B C 1
ATOM 2592 O O . ASP B 1 112 ? -1.42 4.844 4.566 1 89.81 112 ASP B O 1
ATOM 2596 N N . GLU B 1 113 ? -3.189 3.496 4.621 1 89.69 113 GLU B N 1
ATOM 2597 C CA . GLU B 1 113 ? -2.533 2.463 3.824 1 89.69 113 GLU B CA 1
ATOM 2598 C C . GLU B 1 113 ? -2.137 2.996 2.449 1 89.69 113 GLU B C 1
ATOM 2600 O O . GLU B 1 113 ? -1.076 2.646 1.925 1 89.69 113 GLU B O 1
ATOM 2605 N N . THR B 1 114 ? -3.014 3.768 1.908 1 92.19 114 THR B N 1
ATOM 2606 C CA . THR B 1 114 ? -2.717 4.348 0.603 1 92.19 114 THR B CA 1
ATOM 2607 C C . THR B 1 114 ? -1.503 5.27 0.684 1 92.19 114 THR B C 1
ATOM 2609 O O . THR B 1 114 ? -0.627 5.23 -0.183 1 92.19 114 THR B O 1
ATOM 2612 N N . LEU B 1 115 ? -1.45 6.074 1.682 1 94 115 LEU B N 1
ATOM 2613 C CA . LEU B 1 115 ? -0.312 6.965 1.863 1 94 115 LEU B CA 1
ATOM 2614 C C . LEU B 1 115 ? 0.974 6.172 2.076 1 94 115 LEU B C 1
ATOM 2616 O O . LEU B 1 115 ? 2.035 6.559 1.581 1 94 115 LEU B O 1
ATOM 2620 N N . GLN B 1 116 ? 0.881 5.16 2.834 1 93.94 116 GLN B N 1
ATOM 2621 C CA . GLN B 1 116 ? 2.037 4.293 3.043 1 93.94 116 GLN B CA 1
ATOM 2622 C C . GLN B 1 116 ? 2.506 3.676 1.727 1 93.94 116 GLN B C 1
ATOM 2624 O O . GLN B 1 116 ? 3.709 3.588 1.472 1 93.94 116 GLN B O 1
ATOM 2629 N N . THR B 1 117 ? 1.556 3.295 0.941 1 93.44 117 THR B N 1
ATOM 2630 C CA . THR B 1 117 ? 1.866 2.809 -0.399 1 93.44 117 THR B CA 1
ATOM 2631 C C . THR B 1 117 ? 2.637 3.861 -1.19 1 93.44 117 THR B C 1
ATOM 2633 O O . THR B 1 117 ? 3.645 3.551 -1.829 1 93.44 117 THR B O 1
ATOM 2636 N N . ARG B 1 118 ? 2.195 5.086 -1.148 1 96 118 ARG B N 1
ATOM 2637 C CA . ARG B 1 118 ? 2.861 6.164 -1.874 1 96 118 ARG B CA 1
ATOM 2638 C C . ARG B 1 118 ? 4.27 6.391 -1.339 1 96 118 ARG B C 1
ATOM 2640 O O . ARG B 1 118 ? 5.184 6.707 -2.102 1 96 118 ARG B O 1
ATOM 2647 N N . ILE B 1 119 ? 4.422 6.285 -0.039 1 96.62 119 ILE B N 1
ATOM 2648 C CA . ILE B 1 119 ? 5.754 6.391 0.548 1 96.62 119 ILE B CA 1
ATOM 2649 C C . ILE B 1 119 ? 6.668 5.324 -0.049 1 96.62 119 ILE B C 1
ATOM 2651 O O . ILE B 1 119 ? 7.762 5.633 -0.53 1 96.62 119 ILE B O 1
ATOM 2655 N N . ALA B 1 120 ? 6.191 4.117 -0.011 1 96.06 120 ALA B N 1
ATOM 2656 C CA . ALA B 1 120 ? 6.988 3.002 -0.511 1 96.06 120 ALA B CA 1
ATOM 2657 C C . ALA B 1 120 ? 7.332 3.189 -1.985 1 96.06 120 ALA B C 1
ATOM 2659 O O . ALA B 1 120 ? 8.477 2.982 -2.393 1 96.06 120 ALA B O 1
ATOM 2660 N N . GLU B 1 121 ? 6.34 3.521 -2.734 1 96.31 121 GLU B N 1
ATOM 2661 C CA . GLU B 1 121 ? 6.555 3.742 -4.16 1 96.31 121 GLU B CA 1
ATOM 2662 C C . GLU B 1 121 ? 7.605 4.82 -4.402 1 96.31 121 GLU B C 1
ATOM 2664 O O . GLU B 1 121 ? 8.461 4.68 -5.281 1 96.31 121 GLU B O 1
ATOM 2669 N N . SER B 1 122 ? 7.555 5.898 -3.629 1 96.56 122 SER B N 1
ATOM 2670 C CA . SER B 1 122 ? 8.523 6.98 -3.771 1 96.56 122 SER B CA 1
ATOM 2671 C C . SER B 1 122 ? 9.922 6.531 -3.371 1 96.56 122 SER B C 1
ATOM 2673 O O . SER B 1 122 ? 10.891 6.801 -4.082 1 96.56 122 SER B O 1
ATOM 2675 N N . VAL B 1 123 ? 10.008 5.859 -2.256 1 96.56 123 VAL B N 1
ATOM 2676 C CA . VAL B 1 123 ? 11.289 5.406 -1.736 1 96.56 123 VAL B CA 1
ATOM 2677 C C . VAL B 1 123 ? 11.93 4.426 -2.717 1 96.56 123 VAL B C 1
ATOM 2679 O O . VAL B 1 123 ? 13.133 4.484 -2.967 1 96.56 123 VAL B O 1
ATOM 2682 N N . MET B 1 124 ? 11.125 3.494 -3.27 1 95.69 124 MET B N 1
ATOM 2683 C CA . MET B 1 124 ? 11.648 2.539 -4.246 1 95.69 124 MET B CA 1
ATOM 2684 C C . MET B 1 124 ? 12.047 3.244 -5.535 1 95.69 124 MET B C 1
ATOM 2686 O O . MET B 1 124 ? 13.094 2.938 -6.117 1 95.69 124 MET B O 1
ATOM 2690 N N . GLU B 1 125 ? 11.219 4.203 -5.938 1 95.88 125 GLU B N 1
ATOM 2691 C CA . GLU B 1 125 ? 11.461 4.91 -7.188 1 95.88 125 GLU B CA 1
ATOM 2692 C C . GLU B 1 125 ? 12.758 5.715 -7.129 1 95.88 125 GLU B C 1
ATOM 2694 O O . GLU B 1 125 ? 13.516 5.754 -8.094 1 95.88 125 GLU B O 1
ATOM 2699 N N . PHE B 1 126 ? 13.016 6.305 -6 1 96.31 126 PHE B N 1
ATOM 2700 C CA . PHE B 1 126 ? 14.148 7.215 -5.871 1 96.31 126 PHE B CA 1
ATOM 2701 C C . PHE B 1 126 ? 15.211 6.629 -4.945 1 96.31 126 PHE B C 1
ATOM 2703 O O . PHE B 1 126 ? 15.875 7.363 -4.211 1 96.31 126 PHE B O 1
ATOM 2710 N N . PHE B 1 127 ? 15.328 5.344 -4.953 1 94.12 127 PHE B N 1
ATOM 2711 C CA . PHE B 1 127 ? 16.203 4.641 -4.023 1 94.12 127 PHE B CA 1
ATOM 2712 C C . PHE B 1 127 ? 17.656 5.074 -4.211 1 94.12 127 PHE B C 1
ATOM 2714 O O . PHE B 1 127 ? 18.453 5.016 -3.271 1 94.12 127 PHE B O 1
ATOM 2721 N N . LYS B 1 128 ? 18.047 5.586 -5.41 1 93.94 128 LYS B N 1
ATOM 2722 C CA . LYS B 1 128 ? 19.422 6.023 -5.66 1 93.94 128 LYS B CA 1
ATOM 2723 C C . LYS B 1 128 ? 19.594 7.516 -5.383 1 93.94 128 LYS B C 1
ATOM 2725 O O . LYS B 1 128 ? 20.703 8.016 -5.309 1 93.94 128 LYS B O 1
ATOM 2730 N N . ASP B 1 129 ? 18.516 8.227 -5.383 1 94.75 129 ASP B N 1
ATOM 2731 C CA . ASP B 1 129 ? 18.5 9.664 -5.156 1 94.75 129 ASP B CA 1
ATOM 2732 C C . ASP B 1 129 ? 17.719 10.016 -3.889 1 94.75 129 ASP B C 1
ATOM 2734 O O . ASP B 1 129 ? 16.719 10.734 -3.947 1 94.75 129 ASP B O 1
ATOM 2738 N N . GLN B 1 130 ? 18.344 9.594 -2.84 1 95.12 130 GLN B N 1
ATOM 2739 C CA . GLN B 1 130 ? 17.672 9.742 -1.551 1 95.12 130 GLN B CA 1
ATOM 2740 C C . GLN B 1 130 ? 17.516 11.211 -1.173 1 95.12 130 GLN B C 1
ATOM 2742 O O . GLN B 1 130 ? 18.375 12.031 -1.475 1 95.12 130 GLN B O 1
ATOM 2747 N N . GLY B 1 131 ? 16.391 11.562 -0.589 1 96.31 131 GLY B N 1
ATOM 2748 C CA . GLY B 1 131 ? 16.078 12.891 -0.083 1 96.31 131 GLY B CA 1
ATOM 2749 C C . GLY B 1 131 ? 15.422 12.859 1.284 1 96.31 131 GLY B C 1
ATOM 2750 O O . GLY B 1 131 ? 15.844 12.117 2.17 1 96.31 131 GLY B O 1
ATOM 2751 N N . THR B 1 132 ? 14.516 13.766 1.434 1 98.31 132 THR B N 1
ATOM 2752 C CA . THR B 1 132 ? 13.812 13.852 2.709 1 98.31 132 THR B CA 1
ATOM 2753 C C . THR B 1 132 ? 12.367 13.391 2.562 1 98.31 132 THR B C 1
ATOM 2755 O O . THR B 1 132 ? 11.641 13.867 1.688 1 98.31 132 THR B O 1
ATOM 2758 N N . LEU B 1 133 ? 12.039 12.336 3.295 1 98.5 133 LEU B N 1
ATOM 2759 C CA . LEU B 1 133 ? 10.656 11.891 3.422 1 98.5 133 LEU B CA 1
ATOM 2760 C C . LEU B 1 133 ? 9.93 12.68 4.512 1 98.5 133 LEU B C 1
ATOM 2762 O O . LEU B 1 133 ? 10.281 12.578 5.691 1 98.5 133 LEU B O 1
ATOM 2766 N N . VAL B 1 134 ? 8.984 13.484 4.09 1 98.5 134 VAL B N 1
ATOM 2767 C CA . VAL B 1 134 ? 8.195 14.258 5.047 1 98.5 134 VAL B CA 1
ATOM 2768 C C . VAL B 1 134 ? 6.84 13.594 5.258 1 98.5 134 VAL B C 1
ATOM 2770 O O . VAL B 1 134 ? 6.082 13.391 4.305 1 98.5 134 VAL B O 1
ATOM 2773 N N . ILE B 1 135 ? 6.555 13.211 6.469 1 97.75 135 ILE B N 1
ATOM 2774 C CA . ILE B 1 135 ? 5.301 12.562 6.836 1 97.75 135 ILE B CA 1
ATOM 2775 C C . ILE B 1 135 ? 4.461 13.516 7.691 1 97.75 135 ILE B C 1
ATOM 2777 O O . ILE B 1 135 ? 4.832 13.828 8.82 1 97.75 135 ILE B O 1
ATOM 2781 N N . ALA B 1 136 ? 3.295 13.922 7.148 1 96.69 136 ALA B N 1
ATOM 2782 C CA . ALA B 1 136 ? 2.484 14.93 7.828 1 96.69 136 ALA B CA 1
ATOM 2783 C C . ALA B 1 136 ? 1.411 14.273 8.695 1 96.69 136 ALA B C 1
ATOM 2785 O O . ALA B 1 136 ? 0.228 14.602 8.586 1 96.69 136 ALA B O 1
ATOM 2786 N N . THR B 1 137 ? 1.683 13.328 9.477 1 92.62 137 THR B N 1
ATOM 2787 C CA . THR B 1 137 ? 0.857 12.703 10.5 1 92.62 137 THR B CA 1
ATOM 2788 C C . THR B 1 137 ? 1.711 12.242 11.68 1 92.62 137 THR B C 1
ATOM 2790 O O . THR B 1 137 ? 2.859 11.836 11.5 1 92.62 137 THR B O 1
ATOM 2793 N N . GLY B 1 138 ? 1.168 12.359 12.828 1 90.56 138 GLY B N 1
ATOM 2794 C CA . GLY B 1 138 ? 1.854 11.867 14.016 1 90.56 138 GLY B CA 1
ATOM 2795 C C . GLY B 1 138 ? 1.469 10.445 14.383 1 90.56 138 GLY B C 1
ATOM 2796 O O . GLY B 1 138 ? 1.958 9.898 15.375 1 90.56 138 GLY B O 1
ATOM 2797 N N . ASP B 1 139 ? 0.648 9.906 13.602 1 89.75 139 ASP B N 1
ATOM 2798 C CA . ASP B 1 139 ? 0.191 8.547 13.875 1 89.75 139 ASP B CA 1
ATOM 2799 C C . ASP B 1 139 ? 1.302 7.535 13.625 1 89.75 139 ASP B C 1
ATOM 2801 O O . ASP B 1 139 ? 1.955 7.57 12.578 1 89.75 139 ASP B O 1
ATOM 2805 N N . ALA B 1 140 ? 1.546 6.676 14.531 1 89.62 140 ALA B N 1
ATOM 2806 C CA . ALA B 1 140 ? 2.611 5.688 14.391 1 89.62 140 ALA B CA 1
ATOM 2807 C C . ALA B 1 140 ? 2.064 4.27 14.539 1 89.62 140 ALA B C 1
ATOM 2809 O O . ALA B 1 140 ? 2.83 3.312 14.664 1 89.62 140 ALA B O 1
ATOM 2810 N N . ARG B 1 141 ? 0.75 4.203 14.594 1 85.5 141 ARG B N 1
ATOM 2811 C CA . ARG B 1 141 ? 0.144 2.895 14.797 1 85.5 141 ARG B CA 1
ATOM 2812 C C . ARG B 1 141 ? 0.124 2.088 13.508 1 85.5 141 ARG B C 1
ATOM 2814 O O . ARG B 1 141 ? -0.138 2.633 12.43 1 85.5 141 ARG B O 1
ATOM 2821 N N . PRO B 1 142 ? 0.438 0.767 13.648 1 84.06 142 PRO B N 1
ATOM 2822 C CA . PRO B 1 142 ? 0.25 -0.076 12.469 1 84.06 142 PRO B CA 1
ATOM 2823 C C . PRO B 1 142 ? -1.22 -0.241 12.086 1 84.06 142 PRO B C 1
ATOM 2825 O O . PRO B 1 142 ? -2.105 0.012 12.906 1 84.06 142 PRO B O 1
ATOM 2828 N N . ALA B 1 143 ? -1.398 -0.451 10.859 1 80.62 143 ALA B N 1
ATOM 2829 C CA . ALA B 1 143 ? -2.734 -0.804 10.391 1 80.62 143 ALA B CA 1
ATOM 2830 C C . ALA B 1 143 ? -2.863 -2.311 10.18 1 80.62 143 ALA B C 1
ATOM 2832 O O . ALA B 1 143 ? -1.865 -3.035 10.219 1 80.62 143 ALA B O 1
ATOM 2833 N N . LYS B 1 144 ? -4.094 -2.77 10.031 1 81.25 144 LYS B N 1
ATOM 2834 C CA . LYS B 1 144 ? -4.395 -4.188 9.828 1 81.25 144 LYS B CA 1
ATOM 2835 C C . LYS B 1 144 ? -3.633 -4.742 8.633 1 81.25 144 LYS B C 1
ATOM 2837 O O . LYS B 1 144 ? -3.133 -5.871 8.68 1 81.25 144 LYS B O 1
ATOM 2842 N N . TYR B 1 145 ? -3.438 -3.953 7.621 1 89.31 145 TYR B N 1
ATOM 2843 C CA . TYR B 1 145 ? -2.883 -4.488 6.383 1 89.31 145 TYR B CA 1
ATOM 2844 C C . TYR B 1 145 ? -1.598 -3.76 6.004 1 89.31 145 TYR B C 1
ATOM 2846 O O . TYR B 1 145 ? -1.199 -3.758 4.836 1 89.31 145 TYR B O 1
ATOM 2854 N N . SER B 1 146 ? -0.971 -3.096 6.93 1 91.62 146 SER B N 1
ATOM 2855 C CA . SER B 1 146 ? 0.293 -2.4 6.711 1 91.62 146 SER B CA 1
ATOM 2856 C C . SER B 1 146 ? 1.084 -2.264 8.008 1 91.62 146 SER B C 1
ATOM 2858 O O . SER B 1 146 ? 0.512 -2.316 9.094 1 91.62 146 SER B O 1
ATOM 2860 N N . ASP B 1 147 ? 2.34 -2.055 7.867 1 93.94 147 ASP B N 1
ATOM 2861 C CA . ASP B 1 147 ? 3.213 -1.974 9.031 1 93.94 147 ASP B CA 1
ATOM 2862 C C . ASP B 1 147 ? 3.119 -0.601 9.695 1 93.94 147 ASP B C 1
ATOM 2864 O O . ASP B 1 147 ? 3.648 -0.396 10.789 1 93.94 147 ASP B O 1
ATOM 2868 N N . GLY B 1 148 ? 2.533 0.327 9.039 1 94.31 148 GLY B N 1
ATOM 2869 C CA . GLY B 1 148 ? 2.322 1.635 9.641 1 94.31 148 GLY B CA 1
ATOM 2870 C C . GLY B 1 148 ? 3.4 2.639 9.281 1 94.31 148 GLY B C 1
ATOM 2871 O O . GLY B 1 148 ? 4.473 2.26 8.805 1 94.31 148 GLY B O 1
ATOM 2872 N N . PHE B 1 149 ? 3.131 3.891 9.57 1 96.5 149 PHE B N 1
ATOM 2873 C CA . PHE B 1 149 ? 3.998 4.992 9.164 1 96.5 149 PHE B CA 1
ATOM 2874 C C . PHE B 1 149 ? 5.355 4.891 9.852 1 96.5 149 PHE B C 1
ATOM 2876 O O . PHE B 1 149 ? 6.387 5.176 9.242 1 96.5 149 PHE B O 1
ATOM 2883 N N . PHE B 1 150 ? 5.328 4.523 11.094 1 97.12 150 PHE B N 1
ATOM 2884 C CA . PHE B 1 150 ? 6.578 4.465 11.844 1 97.12 150 PHE B CA 1
ATOM 2885 C C . PHE B 1 150 ? 7.539 3.459 11.227 1 97.12 150 PHE B C 1
ATOM 2887 O O . PHE B 1 150 ? 8.719 3.754 11.039 1 97.12 150 PHE B O 1
ATOM 2894 N N . ALA B 1 151 ? 7.059 2.299 10.875 1 96.75 151 ALA B N 1
ATOM 2895 C CA . ALA B 1 151 ? 7.891 1.273 10.242 1 96.75 151 ALA B CA 1
ATOM 2896 C C . ALA B 1 151 ? 8.445 1.757 8.906 1 96.75 151 ALA B C 1
ATOM 2898 O O . ALA B 1 151 ? 9.602 1.499 8.578 1 96.75 151 ALA B O 1
ATOM 2899 N N . TYR B 1 152 ? 7.586 2.42 8.164 1 97.38 152 TYR B N 1
ATOM 2900 C CA . TYR B 1 152 ? 8.031 2.949 6.875 1 97.38 152 TYR B CA 1
ATOM 2901 C C . TYR B 1 152 ? 9.125 3.998 7.066 1 97.38 152 TYR B C 1
ATOM 2903 O O . TYR B 1 152 ? 10.102 4.023 6.32 1 97.38 152 TYR B O 1
ATOM 2911 N N . ALA B 1 153 ? 8.906 4.844 8.039 1 97.62 153 ALA B N 1
ATOM 2912 C CA . ALA B 1 153 ? 9.914 5.855 8.359 1 97.62 153 ALA B CA 1
ATOM 2913 C C . ALA B 1 153 ? 11.242 5.203 8.734 1 97.62 153 ALA B C 1
ATOM 2915 O O . ALA B 1 153 ? 12.297 5.613 8.25 1 97.62 153 ALA B O 1
ATOM 2916 N N . GLU B 1 154 ? 11.172 4.258 9.547 1 97.19 154 GLU B N 1
ATOM 2917 C CA . GLU B 1 154 ? 12.383 3.576 9.992 1 97.19 154 GLU B CA 1
ATOM 2918 C C . GLU B 1 154 ? 13.109 2.908 8.828 1 97.19 154 GLU B C 1
ATOM 2920 O O . GLU B 1 154 ? 14.328 3.004 8.719 1 97.19 154 GLU B O 1
ATOM 2925 N N . ARG B 1 155 ? 12.398 2.209 8.039 1 97.25 155 ARG B N 1
ATOM 2926 C CA . ARG B 1 155 ? 12.992 1.563 6.871 1 97.25 155 ARG B CA 1
ATOM 2927 C C . ARG B 1 155 ? 13.633 2.59 5.941 1 97.25 155 ARG B C 1
ATOM 2929 O O . ARG B 1 155 ? 14.727 2.365 5.418 1 97.25 155 ARG B O 1
ATOM 2936 N N . ALA B 1 156 ? 12.891 3.721 5.734 1 97.88 156 ALA B N 1
ATOM 2937 C CA . ALA B 1 156 ? 13.445 4.789 4.91 1 97.88 156 ALA B CA 1
ATOM 2938 C C . ALA B 1 156 ? 14.758 5.309 5.496 1 97.88 156 ALA B C 1
ATOM 2940 O O . ALA B 1 156 ? 15.719 5.547 4.77 1 97.88 156 ALA B O 1
ATOM 2941 N N . LEU B 1 157 ? 14.781 5.473 6.793 1 98.06 157 LEU B N 1
ATOM 2942 C CA . LEU B 1 157 ? 16 5.914 7.469 1 98.06 157 LEU B CA 1
ATOM 2943 C C . LEU B 1 157 ? 17.141 4.922 7.242 1 98.06 157 LEU B C 1
ATOM 2945 O O . LEU B 1 157 ? 18.25 5.32 6.922 1 98.06 157 LEU B O 1
ATOM 2949 N N . ARG B 1 158 ? 16.844 3.662 7.367 1 96.88 158 ARG B N 1
ATOM 2950 C CA . ARG B 1 158 ? 17.859 2.635 7.148 1 96.88 158 ARG B CA 1
ATOM 2951 C C . ARG B 1 158 ? 18.359 2.662 5.715 1 96.88 158 ARG B C 1
ATOM 2953 O O . ARG B 1 158 ? 19.531 2.34 5.453 1 96.88 158 ARG B O 1
ATOM 2960 N N . MET B 1 159 ? 17.578 3.1 4.859 1 96.62 159 MET B N 1
ATOM 2961 C CA . MET B 1 159 ? 17.938 3.141 3.441 1 96.62 159 MET B CA 1
ATOM 2962 C C . MET B 1 159 ? 18.703 4.406 3.107 1 96.62 159 MET B C 1
ATOM 2964 O O . MET B 1 159 ? 19.141 4.598 1.966 1 96.62 159 MET B O 1
ATOM 2968 N N . GLY B 1 160 ? 18.75 5.336 4.066 1 96.69 160 GLY B N 1
ATOM 2969 C CA . GLY B 1 160 ? 19.594 6.492 3.865 1 96.69 160 GLY B CA 1
ATOM 2970 C C . GLY B 1 160 ? 18.828 7.789 3.707 1 96.69 160 GLY B C 1
ATOM 2971 O O . GLY B 1 160 ? 19.406 8.844 3.477 1 96.69 160 GLY B O 1
ATOM 2972 N N . TRP B 1 161 ? 17.531 7.719 3.82 1 98 161 TRP B N 1
ATOM 2973 C CA . TRP B 1 161 ? 16.703 8.914 3.713 1 98 161 TRP B CA 1
ATOM 2974 C C . TRP B 1 161 ? 16.734 9.719 5.012 1 98 161 TRP B C 1
ATOM 2976 O O . TRP B 1 161 ? 17.016 9.164 6.078 1 98 161 TRP B O 1
ATOM 2986 N N . ASN B 1 162 ? 16.5 11.031 4.871 1 98.31 162 ASN B N 1
ATOM 2987 C CA . ASN B 1 162 ? 16.047 11.812 6.023 1 98.31 162 ASN B CA 1
ATOM 2988 C C . ASN B 1 162 ? 14.547 11.703 6.215 1 98.31 162 ASN B C 1
ATOM 2990 O O . ASN B 1 162 ? 13.797 11.531 5.246 1 98.31 162 ASN B O 1
ATOM 2994 N N . VAL B 1 163 ? 14.148 11.758 7.473 1 98.44 163 VAL B N 1
ATOM 2995 C CA . VAL B 1 163 ? 12.711 11.695 7.734 1 98.44 163 VAL B CA 1
ATOM 2996 C C . VAL B 1 163 ? 12.305 12.852 8.641 1 98.44 163 VAL B C 1
ATOM 2998 O O . VAL B 1 163 ? 12.977 13.148 9.625 1 98.44 163 VAL B O 1
ATOM 3001 N N . GLU B 1 164 ? 11.312 13.547 8.234 1 98.31 164 GLU B N 1
ATOM 3002 C CA . GLU B 1 164 ? 10.664 14.562 9.055 1 98.31 164 GLU B CA 1
ATOM 3003 C C . GLU B 1 164 ? 9.195 14.219 9.312 1 98.31 164 GLU B C 1
ATOM 3005 O O . GLU B 1 164 ? 8.461 13.906 8.375 1 98.31 164 GLU B O 1
ATOM 3010 N N . VAL B 1 165 ? 8.867 14.25 10.531 1 97.69 165 VAL B N 1
ATOM 3011 C CA . VAL B 1 165 ? 7.469 14.062 10.898 1 97.69 165 VAL B CA 1
ATOM 3012 C C . VAL B 1 165 ? 6.852 15.398 11.305 1 97.69 165 VAL B C 1
ATOM 3014 O O . VAL B 1 165 ? 7.383 16.094 12.172 1 97.69 165 VAL B O 1
ATOM 3017 N N . VAL B 1 166 ? 5.805 15.758 10.625 1 96.88 166 VAL B N 1
ATOM 3018 C CA . VAL B 1 166 ? 5.09 17 10.898 1 96.88 166 VAL B CA 1
ATOM 3019 C C . VAL B 1 166 ? 3.732 16.703 11.523 1 96.88 166 VAL B C 1
ATOM 3021 O O . VAL B 1 166 ? 2.896 16.031 10.914 1 96.88 166 VAL B O 1
ATOM 3024 N N . SER B 1 167 ? 3.516 17.141 12.711 1 95.75 167 SER B N 1
ATOM 3025 C CA . SER B 1 167 ? 2.301 16.766 13.422 1 95.75 167 SER B CA 1
ATOM 3026 C C . SER B 1 167 ? 1.92 17.797 14.469 1 95.75 167 SER B C 1
ATOM 3028 O O . SER B 1 167 ? 2.76 18.594 14.891 1 95.75 167 SER B O 1
ATOM 3030 N N . TRP B 1 168 ? 0.663 17.797 14.766 1 93.19 168 TRP B N 1
ATOM 3031 C CA . TRP B 1 168 ? 0.231 18.484 15.977 1 93.19 168 TRP B CA 1
ATOM 3032 C C . TRP B 1 168 ? 0.702 17.75 17.234 1 93.19 168 TRP B C 1
ATOM 3034 O O . TRP B 1 168 ? 0.734 16.516 17.25 1 93.19 168 TRP B O 1
ATOM 3044 N N . ARG B 1 169 ? 0.964 18.484 18.234 1 92 169 ARG B N 1
ATOM 3045 C CA . ARG B 1 169 ? 1.479 17.891 19.453 1 92 169 ARG B CA 1
ATOM 3046 C C . ARG B 1 169 ? 0.499 16.875 20.031 1 92 169 ARG B C 1
ATOM 3048 O O . ARG B 1 169 ? 0.902 15.781 20.453 1 92 169 ARG B O 1
ATOM 3055 N N . ALA B 1 170 ? -0.717 17.188 20.016 1 87.81 170 ALA B N 1
ATOM 3056 C CA . ALA B 1 170 ? -1.752 16.359 20.641 1 87.81 170 ALA B CA 1
ATOM 3057 C C . ALA B 1 170 ? -1.896 15.023 19.922 1 87.81 170 ALA B C 1
ATOM 3059 O O . ALA B 1 170 ? -2.33 14.039 20.516 1 87.81 170 ALA B O 1
ATOM 3060 N N . SER B 1 171 ? -1.527 14.953 18.656 1 90.62 171 SER B N 1
ATOM 3061 C CA . SER B 1 171 ? -1.735 13.742 17.875 1 90.62 171 SER B CA 1
ATOM 3062 C C . SER B 1 171 ? -0.418 13.016 17.625 1 90.62 171 SER B C 1
ATOM 3064 O O . SER B 1 171 ? -0.38 12.023 16.891 1 90.62 171 SER B O 1
ATOM 3066 N N . LEU B 1 172 ? 0.559 13.531 18.219 1 93.94 172 LEU B N 1
ATOM 3067 C CA . LEU B 1 172 ? 1.873 12.93 18 1 93.94 172 LEU B CA 1
ATOM 3068 C C . LEU B 1 172 ? 2.068 11.703 18.891 1 93.94 172 LEU B C 1
ATOM 3070 O O . LEU B 1 172 ? 2.08 11.82 20.125 1 93.94 172 LEU B O 1
ATOM 3074 N N . SER B 1 173 ? 2.219 10.57 18.234 1 94.5 173 SER B N 1
ATOM 3075 C CA . SER B 1 173 ? 2.475 9.336 18.984 1 94.5 173 SER B CA 1
ATOM 3076 C C . SER B 1 173 ? 3.795 9.406 19.734 1 94.5 173 SER B C 1
ATOM 3078 O O . SER B 1 173 ? 4.781 9.953 19.234 1 94.5 173 SER B O 1
ATOM 3080 N N . SER B 1 174 ? 3.928 8.852 20.875 1 95 174 SER B N 1
ATOM 3081 C CA . SER B 1 174 ? 5.145 8.805 21.672 1 95 174 SER B CA 1
ATOM 3082 C C . SER B 1 174 ? 6.227 7.977 20.984 1 95 174 SER B C 1
ATOM 3084 O O . SER B 1 174 ? 7.41 8.102 21.312 1 95 174 SER B O 1
ATOM 3086 N N . HIS B 1 175 ? 5.875 7.164 20.031 1 94.38 175 HIS B N 1
ATOM 3087 C CA . HIS B 1 175 ? 6.828 6.344 19.297 1 94.38 175 HIS B CA 1
ATOM 3088 C C . HIS B 1 175 ? 7.875 7.211 18.594 1 94.38 175 HIS B C 1
ATOM 3090 O O . HIS B 1 175 ? 9.023 6.793 18.438 1 94.38 175 HIS B O 1
ATOM 3096 N N . TRP B 1 176 ? 7.449 8.398 18.266 1 96.25 176 TRP B N 1
ATOM 3097 C CA . TRP B 1 176 ? 8.328 9.273 17.5 1 96.25 176 TRP B CA 1
ATOM 3098 C C . TRP B 1 176 ? 9.359 9.945 18.406 1 96.25 176 TRP B C 1
ATOM 3100 O O . TRP B 1 176 ? 10.336 10.523 17.922 1 96.25 176 TRP B O 1
ATOM 3110 N N . ASN B 1 177 ? 9.117 9.812 19.703 1 93.88 177 ASN B N 1
ATOM 3111 C CA . ASN B 1 177 ? 9.984 10.508 20.656 1 93.88 177 ASN B CA 1
ATOM 3112 C C . ASN B 1 177 ? 10.742 9.523 21.547 1 93.88 177 ASN B C 1
ATOM 3114 O O . ASN B 1 177 ? 11.281 9.906 22.578 1 93.88 177 ASN B O 1
ATOM 3118 N N . ARG B 1 178 ? 10.719 8.32 21.125 1 93.06 178 ARG B N 1
ATOM 3119 C CA . ARG B 1 178 ? 11.477 7.355 21.906 1 93.06 178 ARG B CA 1
ATOM 3120 C C . ARG B 1 178 ? 12.961 7.699 21.922 1 93.06 178 ARG B C 1
ATOM 3122 O O . ARG B 1 178 ? 13.594 7.773 20.859 1 93.06 178 ARG B O 1
ATOM 3129 N N . PRO B 1 179 ? 13.516 7.902 23.141 1 91.06 179 PRO B N 1
ATOM 3130 C CA . PRO B 1 179 ? 14.867 8.469 23.219 1 91.06 179 PRO B CA 1
ATOM 3131 C C . PRO B 1 179 ? 15.906 7.637 22.469 1 91.06 179 PRO B C 1
ATOM 3133 O O . PRO B 1 179 ? 16.688 8.188 21.688 1 91.06 179 PRO B O 1
ATOM 3136 N N . ASN B 1 180 ? 16.031 6.355 22.703 1 92.12 180 ASN B N 1
ATOM 3137 C CA . ASN B 1 180 ? 17.016 5.52 22.016 1 92.12 180 ASN B CA 1
ATOM 3138 C C . ASN B 1 180 ? 16.844 5.555 20.5 1 92.12 180 ASN B C 1
ATOM 3140 O O . ASN B 1 180 ? 17.828 5.574 19.766 1 92.12 180 ASN B O 1
ATOM 3144 N N . TRP B 1 181 ? 15.602 5.672 20.109 1 92.94 181 TRP B N 1
ATOM 3145 C CA . TRP B 1 181 ? 15.305 5.688 18.672 1 92.94 181 TRP B CA 1
ATOM 3146 C C . TRP B 1 181 ? 15.695 7.023 18.062 1 92.94 181 TRP B C 1
ATOM 3148 O O . TRP B 1 181 ? 16.344 7.059 17 1 92.94 181 TRP B O 1
ATOM 3158 N N . VAL B 1 182 ? 15.367 8.086 18.75 1 93.12 182 VAL B N 1
ATOM 3159 C CA . VAL B 1 182 ? 15.695 9.422 18.25 1 93.12 182 VAL B CA 1
ATOM 3160 C C . VAL B 1 182 ? 17.203 9.602 18.219 1 93.12 182 VAL B C 1
ATOM 3162 O O . VAL B 1 182 ? 17.75 10.164 17.266 1 93.12 182 VAL B O 1
ATOM 3165 N N . GLU B 1 183 ? 17.844 9.094 19.203 1 94.31 183 GLU B N 1
ATOM 3166 C CA . GLU B 1 183 ? 19.297 9.195 19.266 1 94.31 183 GLU B CA 1
ATOM 3167 C C . GLU B 1 183 ? 19.953 8.438 18.109 1 94.31 183 GLU B C 1
ATOM 3169 O O . GLU B 1 183 ? 20.922 8.914 17.516 1 94.31 183 GLU B O 1
ATOM 3174 N N . GLN B 1 184 ? 19.453 7.355 17.781 1 95.44 184 GLN B N 1
ATOM 3175 C CA . GLN B 1 184 ? 19.969 6.52 16.703 1 95.44 184 GLN B CA 1
ATOM 3176 C C . GLN B 1 184 ? 19.969 7.262 15.375 1 95.44 184 GLN B C 1
ATOM 3178 O O . GLN B 1 184 ? 20.844 7.062 14.539 1 95.44 184 GLN B O 1
ATOM 3183 N N . TRP B 1 185 ? 18.984 8.086 15.234 1 96.5 185 TRP B N 1
ATOM 3184 C CA . TRP B 1 185 ? 18.812 8.727 13.938 1 96.5 185 TRP B CA 1
ATOM 3185 C C . TRP B 1 185 ? 19.078 10.227 14.039 1 96.5 185 TRP B C 1
ATOM 3187 O O . TRP B 1 185 ? 18.562 11.016 13.25 1 96.5 185 TRP B O 1
ATOM 3197 N N . SER B 1 186 ? 19.891 10.508 14.992 1 91.75 186 SER B N 1
ATOM 3198 C CA . SER B 1 186 ? 20.266 11.906 15.18 1 91.75 186 SER B CA 1
ATOM 3199 C C . SER B 1 186 ? 20.828 12.508 13.898 1 91.75 186 SER B C 1
ATOM 3201 O O . SER B 1 186 ? 21.656 11.883 13.227 1 91.75 186 SER B O 1
ATOM 3203 N N . GLY B 1 187 ? 20.25 13.648 13.5 1 95.12 187 GLY B N 1
ATOM 3204 C CA . GLY B 1 187 ? 20.688 14.352 12.305 1 95.12 187 GLY B CA 1
ATOM 3205 C C . GLY B 1 187 ? 19.891 13.992 11.07 1 95.12 187 GLY B C 1
ATOM 3206 O O . GLY B 1 187 ? 19.906 14.727 10.078 1 95.12 187 GLY B O 1
ATOM 3207 N N . ARG B 1 188 ? 19.219 12.883 11.172 1 97.31 188 ARG B N 1
ATOM 3208 C CA . ARG B 1 188 ? 18.5 12.453 9.984 1 97.31 188 ARG B CA 1
ATOM 3209 C C . ARG B 1 188 ? 17 12.375 10.25 1 97.31 188 ARG B C 1
ATOM 3211 O O . ARG B 1 188 ? 16.219 12.117 9.336 1 97.31 188 ARG B O 1
ATOM 3218 N N . PHE B 1 189 ? 16.672 12.57 11.477 1 98 189 PHE B N 1
ATOM 3219 C CA . PHE B 1 189 ? 15.258 12.547 11.859 1 98 189 PHE B CA 1
ATOM 3220 C C . PHE B 1 189 ? 14.898 13.773 12.688 1 98 189 PHE B C 1
ATOM 3222 O O . PHE B 1 189 ? 15.68 14.203 13.547 1 98 189 PHE B O 1
ATOM 3229 N N . ARG B 1 190 ? 13.719 14.273 12.43 1 96.38 190 ARG B N 1
ATOM 3230 C CA . ARG B 1 190 ? 13.227 15.328 13.305 1 96.38 190 ARG B CA 1
ATOM 3231 C C . ARG B 1 190 ? 11.703 15.398 13.273 1 96.38 190 ARG B C 1
ATOM 3233 O O . ARG B 1 190 ? 11.078 14.969 12.305 1 96.38 190 ARG B O 1
ATOM 3240 N N . VAL B 1 191 ? 11.195 15.953 14.336 1 96.5 191 VAL B N 1
ATOM 3241 C CA . VAL B 1 191 ? 9.766 16.219 14.453 1 96.5 191 VAL B CA 1
ATOM 3242 C C . VAL B 1 191 ? 9.516 17.734 14.352 1 96.5 191 VAL B C 1
ATOM 3244 O O . VAL B 1 191 ? 10.227 18.516 14.984 1 96.5 191 VAL B O 1
ATOM 3247 N N . ILE B 1 192 ? 8.609 18.062 13.531 1 96 192 ILE B N 1
ATOM 3248 C CA . ILE B 1 192 ? 8.164 19.438 13.398 1 96 192 ILE B CA 1
ATOM 3249 C C . ILE B 1 192 ? 6.746 19.578 13.945 1 96 192 ILE B C 1
ATOM 3251 O O . ILE B 1 192 ? 5.812 18.984 13.414 1 96 192 ILE B O 1
ATOM 3255 N N . GLU B 1 193 ? 6.648 20.391 14.961 1 95.25 193 GLU B N 1
ATOM 3256 C CA . GLU B 1 193 ? 5.34 20.578 15.578 1 95.25 193 GLU B CA 1
ATOM 3257 C C . GLU B 1 193 ? 4.578 21.719 14.914 1 95.25 193 GLU B C 1
ATOM 3259 O O . GLU B 1 193 ? 5.039 22.859 14.922 1 95.25 193 GLU B O 1
ATOM 3264 N N . LEU B 1 194 ? 3.373 21.422 14.438 1 94.62 194 LEU B N 1
ATOM 3265 C CA . LEU B 1 194 ? 2.555 22.406 13.734 1 94.62 194 LEU B CA 1
ATOM 3266 C C . LEU B 1 194 ? 2.037 23.469 14.688 1 94.62 194 LEU B C 1
ATOM 3268 O O . LEU B 1 194 ? 1.671 24.578 14.266 1 94.62 194 LEU B O 1
ATOM 3272 N N . ASP B 1 195 ? 2.027 23.172 15.977 1 92.38 195 ASP B N 1
ATOM 3273 C CA . ASP B 1 195 ? 1.552 24.094 17 1 92.38 195 ASP B CA 1
ATOM 3274 C C . ASP B 1 195 ? 2.328 25.406 16.953 1 92.38 195 ASP B C 1
ATOM 3276 O O . ASP B 1 195 ? 1.771 26.469 17.219 1 92.38 195 ASP B O 1
ATOM 3280 N N . ASP B 1 196 ? 3.557 25.312 16.656 1 92.75 196 ASP B N 1
ATOM 3281 C CA . ASP B 1 196 ? 4.43 26.484 16.625 1 92.75 196 ASP B CA 1
ATOM 3282 C C . ASP B 1 196 ? 4.035 27.422 15.484 1 92.75 196 ASP B C 1
ATOM 3284 O O . ASP B 1 196 ? 4.449 28.594 15.469 1 92.75 196 ASP B O 1
ATOM 3288 N N . TYR B 1 197 ? 3.172 26.969 14.57 1 92.38 197 TYR B N 1
ATOM 3289 C CA . TYR B 1 197 ? 2.799 27.75 13.398 1 92.38 197 TYR B CA 1
ATOM 3290 C C . TYR B 1 197 ? 1.296 28 13.359 1 92.38 197 TYR B C 1
ATOM 3292 O O . TYR B 1 197 ? 0.749 28.375 12.328 1 92.38 197 TYR B O 1
ATOM 3300 N N . ILE B 1 198 ? 0.65 27.734 14.406 1 88.06 198 ILE B N 1
ATOM 3301 C CA . ILE B 1 198 ? -0.807 27.672 14.43 1 88.06 198 ILE B CA 1
ATOM 3302 C C . ILE B 1 198 ? -1.383 29.016 13.977 1 88.06 198 ILE B C 1
ATOM 3304 O O . ILE B 1 198 ? -2.41 29.062 13.297 1 88.06 198 ILE B O 1
ATOM 3308 N N . ASP B 1 199 ? -0.769 30.141 14.242 1 85.5 199 ASP B N 1
ATOM 3309 C CA . ASP B 1 199 ? -1.268 31.469 13.906 1 85.5 199 ASP B CA 1
ATOM 3310 C C . ASP B 1 199 ? -1.271 31.688 12.391 1 85.5 199 ASP B C 1
ATOM 3312 O O . ASP B 1 199 ? -2.129 32.406 11.867 1 85.5 199 ASP B O 1
ATOM 3316 N N . HIS B 1 200 ? -0.383 31.031 11.773 1 85.62 200 HIS B N 1
ATOM 3317 C CA . HIS B 1 200 ? -0.252 31.203 10.328 1 85.62 200 HIS B CA 1
ATOM 3318 C C . HIS B 1 200 ? -1.104 30.172 9.578 1 85.62 200 HIS B C 1
ATOM 3320 O O . HIS B 1 200 ? -1.362 30.344 8.383 1 85.62 200 HIS B O 1
ATOM 3326 N N . LEU B 1 201 ? -1.511 29.172 10.234 1 86.62 201 LEU B N 1
ATOM 3327 C CA . LEU B 1 201 ? -2.256 28.094 9.594 1 86.62 201 LEU B CA 1
ATOM 3328 C C . LEU B 1 201 ? -3.752 28.391 9.602 1 86.62 201 LEU B C 1
ATOM 3330 O O . LEU B 1 201 ? -4.527 27.703 8.922 1 86.62 201 LEU B O 1
ATOM 3334 N N . LEU B 1 202 ? -4.066 29.422 10.289 1 77.31 202 LEU B N 1
ATOM 3335 C CA . LEU B 1 202 ? -5.449 29.875 10.305 1 77.31 202 LEU B CA 1
ATOM 3336 C C . LEU B 1 202 ? -5.738 30.766 9.102 1 77.31 202 LEU B C 1
ATOM 3338 O O . LEU B 1 202 ? -4.93 31.625 8.75 1 77.31 202 LEU B O 1
ATOM 3342 N N . VAL B 1 203 ? -6.789 30.281 8.266 1 70.12 203 VAL B N 1
ATOM 3343 C CA . VAL B 1 203 ? -7.215 31.188 7.199 1 70.12 203 VAL B CA 1
ATOM 3344 C C . VAL B 1 203 ? -8.141 32.25 7.766 1 70.12 203 VAL B C 1
ATOM 3346 O O . VAL B 1 203 ? -8.961 31.969 8.641 1 70.12 203 VAL B O 1
#

Secondary structure (DSSP, 8-state):
-HHHHHHHHHHHHHHTT--TT---SS-PPB-HHHHHHHHHTTPPPS--EEEEEE-TTPPPPHHHHHHHHTT-EEEEEE-EE--S---TT---TT--EEE-TTS-EEE--SHHHHHHHHHHHHHHHTTTS--EEEE-----PPBTTB-HHHHHHHHHHHTT-EEEEEE-GGG--GGGG-HHHHHHTTTTEEEEEGGGGHHHHB-/-HHHHHHHHHHHHHHTT--TT---SS-PPB-HHHHHHHHHTTPPPS--EEEEEE-TTPPPPHHHHHHHHTT-EEEEEE-EE--S---TT---TT--EEE-TTS-EEE--SHHHHHHHHHHHHHHHTTTS--EEEE-----PPBTTB-HHHHHHHHHHHTT-EEEEEE-GGG--GGGG-HHHHHHTTTTEEEEEGGGGHHHHB-

pLDDT: mean 84.49, std 16.62, range [34.0, 98.5]

Solvent-accessible surface area (backbone atoms only — not comparable to full-atom values): 23683 Å² total; per-residue (Å²): 77,67,67,54,52,54,46,46,52,50,50,49,30,60,73,66,66,41,57,89,83,58,74,64,81,75,69,77,48,73,30,60,69,54,50,48,46,68,70,48,65,89,50,89,79,89,79,46,78,43,38,36,70,40,59,70,96,52,78,81,57,68,65,58,55,52,40,44,74,74,58,30,48,70,47,76,37,64,30,42,74,55,77,68,76,69,67,84,75,74,69,58,87,81,50,54,72,45,75,44,92,89,75,44,42,24,33,61,63,63,40,69,55,39,46,51,40,52,48,41,51,49,49,52,70,34,58,89,63,62,52,73,49,70,40,74,52,27,61,49,64,58,48,98,77,42,72,25,53,45,51,52,50,49,36,40,42,74,68,62,27,30,38,37,35,34,23,42,69,92,56,42,41,65,76,76,62,35,63,74,60,44,59,74,36,60,90,38,52,49,76,44,57,47,65,83,44,47,81,66,34,54,98,76,66,66,52,51,54,47,45,53,50,49,49,29,62,74,67,67,41,57,91,82,58,74,64,83,74,67,76,47,75,28,60,70,53,50,49,46,67,71,48,66,90,50,89,79,86,80,45,78,41,38,35,70,41,59,71,95,52,79,82,56,70,64,59,56,52,40,44,72,76,59,30,49,72,48,76,39,63,31,41,75,56,79,69,77,70,69,84,75,73,69,59,86,81,50,54,72,44,75,43,91,89,73,43,41,25,32,60,61,63,39,68,56,39,46,49,38,51,50,42,54,50,50,51,70,33,58,88,63,64,53,74,49,70,39,76,52,28,63,48,62,58,47,98,79,42,71,25,52,45,53,52,49,50,36,39,42,75,70,62,26,30,38,35,34,34,23,42,69,92,56,41,41,66,79,76,63,35,63,73,61,46,59,73,37,61,90,39,52,50,77,43,56,46,63,85,44,47,82,67,32,54,99

Nearest PDB structures (foldseek):
  4c2a-assembly1_A  TM=3.490E-01  e=3.819E-02  Homo sapiens
  5bv8-assembly1_A  TM=3.402E-01  e=7.734E-02  Homo sapiens
  1m10-assembly1_A  TM=3.700E-01  e=1.898E-01  Homo sapiens
  7zwh-assembly1_H  TM=2.923E-01  e=5.612E-02  Homo sapiens
  4c2b-assembly3_E  TM=3.328E-01  e=1.469E-01  Homo sapiens

Sequence (406 aa):
MSNINISFQCALRGKFSIKEHARFVPLPQLNLQFLTEILVRDRKIMTLNAGCSVLPHRQEPRFVQELRDLGYRVDLRERKRENHDFKAGEASSSEEFVFSRNGGRYVEELVDETLQTRIAESVMEFFKDQGTLVIATGDARPAKYSDGFFAYAERALRMGWNVEVVSWRASLSSHWNRPNWVEQWSGRFRVIELDDYIDHLLVMSNINISFQCALRGKFSIKEHARFVPLPQLNLQFLTEILVRDRKIMTLNAGCSVLPHRQEPRFVQELRDLGYRVDLRERKRENHDFKAGEASSSEEFVFSRNGGRYVEELVDETLQTRIAESVMEFFKDQGTLVIATGDARPAKYSDGFFAYAERALRMGWNVEVVSWRASLSSHWNRPNWVEQWSGRFRVIELDDYIDHLLV

Foldseek 3Di:
DVQQLVLLQVLVCVVVVPPPPDDPVVRWDFPVVVVVCVQCVPPDDPAAEEFEEDEPPDDDDPVQVVCVVVPYDYDYYYWDFDPDPPPPPDPPPVWDWDQDPVGTTTTDPCRQVVVLVVLVVVCVVCLVPAEEAEAAFQDADADPVGNGDVVSQVVSVVSPHAYEYEYAPVRHDCSLVDPVVCVVSPPRYDYHHCSVVSVVRTD/DVQQLVLLQVLVCVVVVPPPPDDPVVRWDFPVVVVVCVQCVPPDDPAAEEFEEDEPPDDDDPVQVVCVVVPYDYDYYYWDFDPDPPPPPDPPPPWDWDQDPVGTTTTDPCRQVVVLVVLVVVCVVCLVPAEEAEAAFQDADADPVGNGDVVSQVVSVVSPHAYEYEYAPVRHDCSLVDPVVCVVSPPRYDYHHCSVVSVVRTD

Radius of gyration: 23.21 Å; Cα contacts (8 Å, |Δi|>4): 579; chains: 2; bounding box: 50×64×51 Å

=== Feature glossary ===
A reading guide for the features in this record.

Start from the sequence.

  · Sequence gives the chain of amino acids in standard one-letter code (A=alanine, C=cysteine, …, Y=tyrosine), read N→C. It is the only feature that is directly encoded by the gene; all structural features are derived from the folded form of this sequence.

Fold it, and you get atomic coordinates and the backbone conformation that goes with them.

  · The mmCIF table is the protein's shape written out atom by atom. For each backbone N, Cα, C, and carbonyl O, it records an (x, y, z) coordinate triple in Å plus the residue type, chain letter, and residue number.

  · Backbone dihedral angles. Every residue except chain termini has a φ (preceding-C → N → Cα → C) and a ψ (N → Cα → C → next-N). They are reported in degrees following the IUPAC sign convention. Secondary structure is essentially a statement about which (φ, ψ) basin each residue occupies.

  · DSSP 8-state secondary structure assigns each residue one of H (α-helix), G (3₁₀-helix), I (π-helix), E (extended β-strand), B (isolated β-bridge), T (hydrogen-bonded turn), S (bend), or '-' (coil). The assignment is computed from backbone hydrogen-bond geometry via the Kabsch–Sander algorithm.

  · P-SEA three-state annotation labels each residue as helix, strand, or coil based purely on the geometry of the Cα trace. It serves as a fallback when the full backbone (and thus DSSP) is unavailable.

Summarize the fold with a handful of shape descriptors and a per-residue structural alphabet.

  · Radius of gyration (Rg) is the root-mean-square distance of Cα atoms from their centroid — a single number for overall size and compactness. A globular domain of N residues has Rg ≈ 2.2·N^0.38 Å; an extended or disordered chain has a much larger Rg. The Cα contact count is the number of residue pairs whose Cα atoms are within 8 Å and are more than four positions apart in sequence — a standard proxy for tertiary packing density. The bounding box is the smallest axis-aligned box enclosing all Cα atoms.

  · Foldseek's 3Di representation compresses backbone geometry into a per-residue letter drawn from a learned twenty-state alphabet. It captures the tertiary interaction pattern around each residue — which residues are packed against it in space, regardless of where they are in sequence.

  · Accessible surface area quantifies burial. A residue with SASA near zero is packed into the hydrophobic core; one with SASA >100 Å² sits on the surface. Computed here via the Shrake–Rupley numerical algorithm with a 1.4 Å probe.

Ask how reliable the model is.

  · For AlphaFold models, the B-factor field carries pLDDT — the model's own estimate of local accuracy on a 0–100 scale. Regions with pLDDT<50 should be treated as essentially unmodeled; they often correspond to intrinsically disordered segments.

  · For experimental (PDB) structures, the B-factor (temperature factor) quantifies the positional spread of each atom in the crystal — a combination of thermal vibration and static disorder — in units of Å². High B-factors mark flexible loops or poorly resolved regions; low B-factors mark the rigid, well-ordered core.

  · PAE(i, j) answers: if I align the predicted and true structures on residue i, how far off (in Å) do I expect residue j to be? A block-diagonal PAE matrix with low values on the blocks and high values off-diagonal is the signature of a multi-domain protein with confidently predicted domains but uncertain inter-domain orientation.

Place it in context: what it resembles, what it is annotated as, and how it looks.

  · Structural nearest neighbors (via Foldseek easy-search vs the PDB). Reported per hit: target PDB id, E-value, and alignment TM-score. A TM-score above ~0.5 is the conventional threshold for 'same fold'.

  · Functional annotations link the protein to curated databases. InterPro entries identify conserved domains and families by matching the sequence against member-database signatures (Pfam, PROSITE, CDD, …). Gene Ontology (GO) terms describe molecular function, biological process, and cellular component in a controlled vocabulary. CATH places the structure in a hierarchical fold classification (Class/Architecture/Topology/Homologous-superfamily). The organism is the source species.

  · Plot images: a contact map (which residues are close in 3D, as an N×N binary image), a Ramachandran scatter (backbone torsion angles, revealing secondary-structure composition at a glance), and — for AlphaFold structures — a PAE heatmap (pairwise prediction confidence).

  · Structure images are PyMOL renders from six orthogonal camera directions. Cartoon representation draws helices as coils and strands as arrows; sticks shows the backbone as bonds; surface shows the solvent-excluded envelope. Rainbow coloring maps sequence position to hue (blue→red, N→C); chain coloring assigns a distinct color per polypeptide.